Protein AF-A0A0G1ZPW7-F1 (afdb_monomer_lite)

Secondary structure (DSSP, 8-state):
-------------------GGGHHHHHHHHHTSTTS----HHHHHHHHHHHHHHTT----------PPPPHHHHHHHHHHHHHHHHHHHHHHHHHHHTTHHHHHHHHHTPPTTSTTHHHHHHHHHHHHHHS-HHHHHHHHHHHHHHHHHHHHHHHT-TTS---HHHHHHHHHHHHHHHHHHHHHHHHHHHTT-TTHHHHHHHHHHHHHHHHHHHHHHHHH--SS-HHHHHHHHHHHHHHHHHHHHHHHHHHHHS-TTSTTHHHHHHHHHHHHHHHHHHHHHHHHHHHHHHHHHHHHHHHTHHHHTTS-PPPHHHHHHHHHHHHHHGGGHHHHHHHHTTT-HHHHHHHHHHHHHHHHHHHHHHHHHHHHHHHHHHHHHHHHHHHHHH------PPP----------------

Sequence (411 aa):
MTTCRYVSSYVTLPFPISPVSNLRQQLKALKNSSQAGAVSRSEHEAQKAKLLLAIGHEAQAVPAAVEPVSPVYFKWYLRNLVSRPIAISAAGFVLLTSGWMTTVSAAADSLPGDTLYSIKLVTERAQLQLASLDRKAVLHTEFAERRLDEVSALQGQVTGTVDPELVREAVDAYKSELASANANLAQLQASNESVTVEAAGDVQERISALEVKIDAAVNDTQSTVTAEVREVQESTRAASDAAVDVAVEAAEQEDVAAPDSEQSRAKLEEVFHREIGTLHGRQAFDLHRVETIKATMAEYAGVLNGALLPTSDALSLLRRNIDQATEAVPDAMKVFTKNDYRGAFDLLRDVDADLLAVEAALAEIEINIITAVSTYQQDQAAEDESNPGYTSAPEPTEETSGPFQSPLNQE

Organism: NCBI:txid1618989

pLDDT: mean 77.33, std 17.72, range [35.0, 98.0]

Foldseek 3Di:
DDDDDDDDDDDDDDDDDDDPPCPVVVVVCLVPDPPNDDQDPVNVVVVVVVVCVVVPPPPDPDDDDDDDDDPVVVVVVVCVVVVVVVVVVVVVVCCVPVCVVPLVVVLLPDAPVDPSVVVVVVVLVVVLVPDDLLVLLLSLLVLLVSLVVNLVVLVPPPDDDRDVVRNVVSLVSSLVSLVRSLVSLVVCLVVLPLCSLVSLLSSLVSLVVVLVVLVVVVVVDPDDCVPSSVVSNVSSVVSNVSSLVSLLVSLVPDDPPDPSNVVSLVSLVVSLVVLLVVLVVLLVVLLVLLVVLVVLCVVCVVLCVPFPADDPVRSVVLNVLSVVLCPCLVVLVVCVVVVNSVVSVVSSVSSVVSSVVSVVVSVVNVVSSVVSVVVVVVVVVVVVVVCPPDPPPPDPPDDDDDDDDDDDDDD

InterPro domains:
  IPR043725 Domain of unknown function DUF5667 [PF18915] (110-206)

Radius of gyration: 40.18 Å; chains: 1; bounding box: 129×96×112 Å

Structure (mmCIF, N/CA/C/O backbone):
data_AF-A0A0G1ZPW7-F1
#
_entry.id   AF-A0A0G1ZPW7-F1
#
loop_
_atom_site.group_PDB
_atom_site.id
_atom_site.type_symbol
_atom_site.label_atom_id
_atom_site.label_alt_id
_atom_site.label_comp_id
_atom_site.label_asym_id
_atom_site.label_entity_id
_atom_site.label_seq_id
_atom_site.pdbx_PDB_ins_code
_atom_site.Cartn_x
_atom_site.Cartn_y
_atom_site.Cartn_z
_atom_site.occupancy
_atom_site.B_iso_or_equiv
_atom_site.auth_seq_id
_atom_site.auth_comp_id
_atom_site.auth_asym_id
_atom_site.auth_atom_id
_atom_site.pdbx_PDB_model_num
ATOM 1 N N . MET A 1 1 ? -64.956 -61.009 58.356 1.00 35.00 1 MET A N 1
ATOM 2 C CA . MET A 1 1 ? -64.018 -62.144 58.237 1.00 35.00 1 MET A CA 1
ATOM 3 C C . MET A 1 1 ? -63.229 -61.938 56.948 1.00 35.00 1 MET A C 1
ATOM 5 O O . MET A 1 1 ? -63.872 -61.769 55.926 1.00 35.00 1 MET A O 1
ATOM 9 N N . THR A 1 2 ? -61.945 -61.552 57.032 1.00 39.00 2 THR A N 1
ATOM 10 C CA . THR A 1 2 ? -60.779 -62.443 56.754 1.00 39.00 2 THR A CA 1
ATOM 11 C C . THR A 1 2 ? -60.724 -62.748 55.237 1.00 39.00 2 THR A C 1
ATOM 13 O O . THR A 1 2 ? -61.677 -63.315 54.735 1.00 39.00 2 THR A O 1
ATOM 16 N N . THR A 1 3 ? -59.740 -62.422 54.387 1.00 41.97 3 THR A N 1
ATOM 17 C CA . THR A 1 3 ? -58.303 -62.103 54.507 1.00 41.97 3 THR A CA 1
ATOM 18 C C . THR A 1 3 ? -57.731 -61.788 53.107 1.00 41.97 3 THR A C 1
ATOM 20 O O . THR A 1 3 ? -58.159 -62.393 52.134 1.00 41.97 3 THR A O 1
ATOM 23 N N . CYS A 1 4 ? -56.721 -60.909 53.054 1.00 40.09 4 CYS A N 1
ATOM 24 C CA . CYS A 1 4 ? -55.432 -60.994 52.330 1.00 40.09 4 CYS A CA 1
ATOM 25 C C . CYS A 1 4 ? -55.240 -61.872 51.062 1.00 40.09 4 CYS A C 1
ATOM 27 O O . CYS A 1 4 ? -55.339 -63.094 51.154 1.00 40.09 4 CYS A O 1
ATOM 29 N N . ARG A 1 5 ? -54.719 -61.254 49.976 1.00 40.75 5 ARG A N 1
ATOM 30 C CA . ARG A 1 5 ? -53.486 -61.577 49.176 1.00 40.75 5 ARG A CA 1
ATOM 31 C C . ARG A 1 5 ? -53.547 -60.812 47.832 1.00 40.75 5 ARG A C 1
ATOM 33 O O . ARG A 1 5 ? -54.553 -60.911 47.151 1.00 40.75 5 ARG A O 1
ATOM 40 N N . TYR A 1 6 ? -52.679 -59.834 47.545 1.00 44.22 6 TYR A N 1
ATOM 41 C CA . TYR A 1 6 ? -51.294 -59.870 47.010 1.00 44.22 6 TYR A CA 1
ATOM 42 C C . TYR A 1 6 ? -51.152 -60.418 45.574 1.00 44.22 6 TYR A C 1
ATOM 44 O O . TYR A 1 6 ? -51.876 -61.334 45.206 1.00 44.22 6 TYR A O 1
ATOM 52 N N . VAL A 1 7 ? -50.132 -59.899 44.862 1.00 41.94 7 VAL A N 1
ATOM 53 C CA . VAL A 1 7 ? -49.633 -60.174 43.484 1.00 41.94 7 VAL A CA 1
ATOM 54 C C . VAL A 1 7 ? -50.109 -59.116 42.463 1.00 41.94 7 VAL A C 1
ATOM 56 O O . VAL A 1 7 ? -51.265 -59.096 42.070 1.00 41.94 7 VAL A O 1
ATOM 59 N N . SER A 1 8 ? -49.332 -58.054 42.205 1.00 40.91 8 SER A N 1
ATOM 60 C CA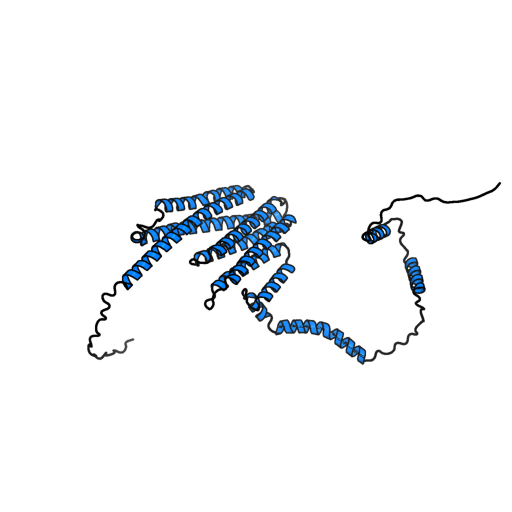 . SER A 1 8 ? -48.132 -57.962 41.337 1.00 40.91 8 SER A CA 1
ATOM 61 C C . SER A 1 8 ? -48.466 -58.067 39.847 1.00 40.91 8 SER A C 1
ATOM 63 O O . SER A 1 8 ? -48.819 -59.153 39.400 1.00 40.91 8 SER A O 1
ATOM 65 N N . SER A 1 9 ? -48.323 -56.960 39.098 1.00 39.53 9 SER A N 1
ATOM 66 C CA . SER A 1 9 ? -47.902 -56.928 37.681 1.00 39.53 9 SER A CA 1
ATOM 67 C C . SER A 1 9 ? -47.716 -55.484 37.174 1.00 39.53 9 SER A C 1
ATOM 69 O O . SER A 1 9 ? -48.674 -54.781 36.877 1.00 39.53 9 SER A O 1
ATOM 71 N N . TYR A 1 10 ? -46.448 -55.069 37.146 1.00 40.78 10 TYR A N 1
ATOM 72 C CA . TYR A 1 10 ? -45.747 -54.172 36.213 1.00 40.78 10 TYR A CA 1
ATOM 73 C C . TYR A 1 10 ? -46.511 -53.050 35.480 1.00 40.78 10 TYR A C 1
ATOM 75 O O . TYR A 1 10 ? -47.148 -53.265 34.454 1.00 40.78 10 TYR A O 1
ATOM 83 N N . VAL A 1 11 ? -46.273 -51.810 35.925 1.00 44.75 11 VAL A N 1
ATOM 84 C CA . VAL A 1 11 ? -46.395 -50.603 35.093 1.00 44.75 11 VAL A CA 1
ATOM 85 C C . VAL A 1 11 ? -45.097 -50.446 34.301 1.00 44.75 11 VAL A C 1
ATOM 87 O O . VAL A 1 11 ? -44.037 -50.179 34.863 1.00 44.75 11 VAL A O 1
ATOM 90 N N . THR A 1 12 ? -45.177 -50.637 32.989 1.00 47.69 12 THR A N 1
ATOM 91 C CA . THR A 1 12 ? -44.122 -50.308 32.027 1.00 47.69 12 THR A CA 1
ATOM 92 C C . THR A 1 12 ? -44.065 -48.795 31.822 1.00 47.69 12 THR A C 1
ATOM 94 O O . THR A 1 12 ? -44.980 -48.223 31.231 1.00 47.69 12 THR A O 1
ATOM 97 N N . LEU A 1 13 ? -42.988 -48.150 32.274 1.00 46.06 13 LEU A N 1
ATOM 98 C CA . LEU A 1 13 ? -42.617 -46.807 31.825 1.00 46.06 13 LEU A CA 1
ATOM 99 C C . LEU A 1 13 ? -41.482 -46.924 30.797 1.00 46.06 13 LEU A C 1
ATOM 101 O O . LEU A 1 13 ? -40.471 -47.565 31.097 1.00 46.06 13 LEU A O 1
ATOM 105 N N . PRO A 1 14 ? -41.608 -46.317 29.607 1.00 50.44 14 PRO A N 1
ATOM 106 C CA . PRO A 1 14 ? -40.510 -46.213 28.667 1.00 50.44 14 PRO A CA 1
ATOM 107 C C . PRO A 1 14 ? -39.674 -44.990 29.051 1.00 50.44 14 PRO A C 1
ATOM 109 O O . PRO A 1 14 ? -40.073 -43.858 28.797 1.00 50.44 14 PRO A O 1
ATOM 112 N N . PHE A 1 15 ? -38.507 -45.203 29.655 1.00 43.28 15 PHE A N 1
ATOM 113 C CA . PHE A 1 15 ? -37.480 -44.165 29.699 1.00 43.28 15 PHE A CA 1
ATOM 114 C C . PHE A 1 15 ? -36.260 -44.634 28.907 1.00 43.28 15 PHE A C 1
ATOM 116 O O . PHE A 1 15 ? -35.622 -45.615 29.297 1.00 43.28 15 PHE A O 1
ATOM 123 N N . PRO A 1 16 ? -35.942 -43.976 27.779 1.00 49.91 16 PRO A N 1
ATOM 124 C CA . PRO A 1 16 ? -34.743 -44.274 27.020 1.00 49.91 16 PRO A CA 1
ATOM 125 C C . PRO A 1 16 ? -33.502 -43.876 27.823 1.00 49.91 16 PRO A C 1
ATOM 127 O O . PRO A 1 16 ? -33.369 -42.751 28.309 1.00 49.91 16 PRO A O 1
ATOM 130 N N . ILE A 1 17 ? -32.576 -44.825 27.932 1.00 51.28 17 ILE A N 1
ATOM 131 C CA . ILE A 1 17 ? -31.230 -44.614 28.456 1.00 51.28 17 ILE A CA 1
ATOM 132 C C . ILE A 1 17 ? -30.524 -43.645 27.505 1.00 51.28 17 ILE A C 1
ATOM 134 O O . ILE A 1 17 ? -30.346 -43.934 26.324 1.00 51.28 17 ILE A O 1
ATOM 138 N N . SER A 1 18 ? -30.148 -42.486 28.032 1.00 48.03 18 SER A N 1
ATOM 139 C CA . SER A 1 18 ? -29.336 -41.473 27.358 1.00 48.03 18 SER A CA 1
ATOM 140 C C . SER A 1 18 ? -28.020 -41.276 28.130 1.00 48.03 18 SER A C 1
ATOM 142 O O . SER A 1 18 ? -27.943 -41.610 29.314 1.00 48.03 18 SER A O 1
ATOM 144 N N . PRO A 1 19 ? -26.948 -40.839 27.447 1.00 49.31 19 PRO A N 1
ATOM 145 C CA . PRO A 1 19 ? -25.567 -41.085 27.849 1.00 49.31 19 PRO A CA 1
ATOM 146 C C . PRO A 1 19 ? -25.107 -40.209 29.026 1.00 49.31 19 PRO A C 1
ATOM 148 O O . PRO A 1 19 ? -25.718 -39.204 29.373 1.00 49.31 19 PRO A O 1
ATOM 151 N N . VAL A 1 20 ? -23.984 -40.611 29.628 1.00 55.19 20 VAL A N 1
ATOM 152 C CA . VAL A 1 20 ? -23.357 -40.175 30.900 1.00 55.19 20 VAL A CA 1
ATOM 153 C C . VAL A 1 20 ? -23.041 -38.659 31.014 1.00 55.19 20 VAL A C 1
ATOM 155 O O . VAL A 1 20 ? -22.472 -38.207 32.004 1.00 55.19 20 VAL A O 1
ATOM 158 N N . SER A 1 21 ? -23.434 -37.819 30.054 1.00 52.81 21 SER A N 1
ATOM 159 C CA . SER A 1 21 ? -23.126 -36.381 30.031 1.00 52.81 21 SER A CA 1
ATOM 160 C C . SER A 1 21 ? -23.978 -35.518 30.973 1.00 52.81 21 SER A C 1
ATOM 162 O O . SER A 1 21 ? -23.658 -34.348 31.172 1.00 52.81 21 SER A O 1
ATOM 164 N N . ASN A 1 22 ? -25.014 -36.067 31.618 1.00 58.62 22 ASN A N 1
ATOM 165 C CA . ASN A 1 22 ? -25.957 -35.272 32.422 1.00 58.62 22 ASN A CA 1
ATOM 166 C C . ASN A 1 22 ? -25.800 -35.425 33.953 1.00 58.62 22 ASN A C 1
ATOM 168 O O . ASN A 1 22 ? -26.526 -34.806 34.727 1.00 58.62 22 ASN A O 1
ATOM 172 N N . LEU A 1 23 ? -24.817 -36.189 34.446 1.00 56.47 23 LEU A N 1
ATOM 173 C CA . LEU A 1 23 ? -24.657 -36.402 35.895 1.00 56.47 23 LEU A CA 1
ATOM 174 C C . LEU A 1 23 ? -24.303 -35.102 36.643 1.00 56.47 23 LEU A C 1
ATOM 176 O O . LEU A 1 23 ? -24.808 -34.836 37.732 1.00 56.47 23 LEU A O 1
ATOM 180 N N . ARG A 1 24 ? -23.461 -34.249 36.039 1.00 59.84 24 ARG A N 1
ATOM 181 C CA . ARG A 1 24 ? -23.097 -32.939 36.608 1.00 59.84 24 ARG A CA 1
ATOM 182 C C . ARG A 1 24 ? -24.286 -31.986 36.662 1.00 59.84 24 ARG A C 1
ATOM 184 O O . ARG A 1 24 ? -24.424 -31.268 37.647 1.00 59.84 24 ARG A O 1
ATOM 191 N N . GLN A 1 25 ? -25.130 -31.971 35.633 1.00 61.91 25 GLN A N 1
ATOM 192 C CA . GLN A 1 25 ? -26.320 -31.119 35.594 1.00 61.91 25 GLN A CA 1
ATOM 193 C C . GLN A 1 25 ? -27.382 -31.611 36.585 1.00 61.91 25 GLN A C 1
ATOM 195 O O . GLN A 1 25 ? -27.941 -30.793 37.310 1.00 61.91 25 GLN A O 1
ATOM 200 N N . GLN A 1 26 ? -27.562 -32.928 36.727 1.00 63.69 26 GLN A N 1
ATOM 201 C CA . GLN A 1 26 ? -28.443 -33.527 37.737 1.00 63.69 26 GLN A CA 1
ATOM 202 C C . GLN A 1 26 ? -27.954 -33.274 39.175 1.00 63.69 26 GLN A C 1
ATOM 204 O O . GLN A 1 26 ? -28.748 -32.898 40.036 1.00 63.69 26 GLN A O 1
ATOM 209 N N . LEU A 1 27 ? -26.645 -33.374 39.441 1.00 64.31 27 LEU A N 1
ATOM 210 C CA . LEU A 1 27 ? -26.056 -33.032 40.746 1.00 64.31 27 LEU A CA 1
ATOM 211 C C . LEU A 1 27 ? -26.183 -31.536 41.069 1.00 64.31 27 LEU A C 1
ATOM 213 O O . LEU A 1 27 ? -26.435 -31.164 42.215 1.00 64.31 27 LEU A O 1
ATOM 217 N N . LYS A 1 28 ? -26.034 -30.668 40.062 1.00 66.25 28 LYS A N 1
ATOM 218 C CA . LYS A 1 28 ? -26.179 -29.214 40.216 1.00 66.25 28 LYS A CA 1
ATOM 219 C C . LYS A 1 28 ? -27.645 -28.814 40.433 1.00 66.25 28 LYS A C 1
ATOM 221 O O . LYS A 1 28 ? -27.904 -27.920 41.233 1.00 66.25 28 LYS A O 1
ATOM 226 N N . ALA A 1 29 ? -28.587 -29.515 39.798 1.00 64.19 29 ALA A N 1
ATOM 227 C CA . ALA A 1 29 ? -30.023 -29.355 40.025 1.00 64.19 29 ALA A CA 1
ATOM 228 C C . ALA A 1 29 ? -30.448 -29.832 41.427 1.00 64.19 29 ALA A C 1
ATOM 230 O O . ALA A 1 29 ? -31.229 -29.152 42.085 1.00 64.19 29 ALA A O 1
ATOM 231 N N . LEU A 1 30 ? -29.875 -30.934 41.931 1.00 61.56 30 LEU A N 1
ATOM 232 C CA . LEU A 1 30 ? -30.102 -31.407 43.303 1.00 61.56 30 LEU A CA 1
ATOM 233 C C . LEU A 1 30 ? -29.541 -30.438 44.353 1.00 61.56 30 LEU A C 1
ATOM 235 O O . LEU A 1 30 ? -30.247 -30.105 45.303 1.00 61.56 30 LEU A O 1
ATOM 239 N N . LYS A 1 31 ? -28.317 -29.927 44.149 1.00 60.56 31 LYS A N 1
ATOM 240 C CA . LYS A 1 31 ? -27.669 -28.944 45.039 1.00 60.56 31 LYS A CA 1
ATOM 241 C C . LYS A 1 31 ? -28.467 -27.640 45.177 1.00 60.56 31 LYS A C 1
ATOM 243 O O . LYS A 1 31 ? -28.421 -27.018 46.231 1.00 60.56 31 LYS A O 1
ATOM 248 N N . ASN A 1 32 ? -29.170 -27.236 44.120 1.00 57.50 32 ASN A N 1
ATOM 249 C CA . ASN A 1 32 ? -29.910 -25.974 44.065 1.00 57.50 32 ASN A CA 1
ATOM 250 C C . ASN A 1 32 ? -31.426 -26.139 44.292 1.00 57.50 32 ASN A C 1
ATOM 252 O O . ASN A 1 32 ? -32.164 -25.163 44.174 1.00 57.50 32 ASN A O 1
ATOM 256 N N . SER A 1 33 ? -31.910 -27.350 44.591 1.00 63.59 33 SER A N 1
ATOM 257 C CA . SER A 1 33 ? -33.329 -27.576 44.884 1.00 63.59 33 SER A CA 1
ATOM 258 C C . SER A 1 33 ? -33.682 -27.085 46.294 1.00 63.59 33 SER A C 1
ATOM 260 O O . SER A 1 33 ? -32.939 -27.315 47.244 1.00 63.59 33 SER A O 1
ATOM 262 N N . SER A 1 34 ? -34.843 -26.449 46.462 1.00 56.00 34 SER A N 1
ATOM 263 C CA . SER A 1 34 ? -35.323 -25.939 47.760 1.00 56.00 34 SER A CA 1
ATOM 264 C C . SER A 1 34 ? -35.679 -27.034 48.781 1.00 56.00 34 SER A C 1
ATOM 266 O O . SER A 1 34 ? -35.975 -26.723 49.932 1.00 56.00 34 SER A O 1
ATOM 268 N N . GLN A 1 35 ? -35.631 -28.310 48.378 1.00 57.75 35 GLN A N 1
ATOM 269 C CA . GLN A 1 35 ? -35.738 -29.479 49.259 1.00 57.75 35 GLN A CA 1
ATOM 270 C C . GLN A 1 35 ? -34.372 -30.022 49.717 1.00 57.75 35 GLN A C 1
ATOM 272 O O . GLN A 1 35 ? -34.329 -30.866 50.613 1.00 57.75 35 GLN A O 1
ATOM 277 N N . ALA A 1 36 ? -33.253 -29.539 49.162 1.00 56.03 36 ALA A N 1
ATOM 278 C CA . ALA A 1 36 ? -31.919 -29.835 49.672 1.00 56.03 36 ALA A CA 1
ATOM 279 C C . ALA A 1 36 ? -31.655 -28.959 50.905 1.00 56.03 36 ALA A C 1
ATOM 281 O O . ALA A 1 36 ? -31.097 -27.867 50.820 1.00 56.03 36 ALA A O 1
ATOM 282 N N . GLY A 1 37 ? -32.134 -29.423 52.060 1.00 58.41 37 GLY A N 1
ATOM 283 C CA . GLY A 1 37 ? -31.929 -28.750 53.339 1.00 58.41 37 GLY A CA 1
ATOM 284 C C . GLY A 1 37 ? -30.448 -28.458 53.597 1.00 58.41 37 GLY A C 1
ATOM 285 O O . GLY A 1 37 ? -29.573 -29.265 53.276 1.00 58.41 37 GLY A O 1
ATOM 286 N N . ALA A 1 38 ? -30.165 -27.292 54.180 1.00 59.28 38 ALA A N 1
ATOM 287 C CA . ALA A 1 38 ? -28.829 -26.943 54.636 1.00 59.28 38 ALA A CA 1
ATOM 288 C C . ALA A 1 38 ? -28.394 -27.941 55.719 1.00 59.28 38 ALA A C 1
ATOM 290 O O . ALA A 1 38 ? -28.902 -27.912 56.837 1.00 59.28 38 ALA A O 1
ATOM 291 N N . VAL A 1 39 ? -27.472 -28.840 55.374 1.00 59.94 39 VAL A N 1
ATOM 292 C CA . VAL A 1 39 ? -26.884 -29.779 56.333 1.00 59.94 39 VAL A CA 1
ATOM 293 C C . VAL A 1 39 ? -26.080 -28.962 57.337 1.00 59.94 39 VAL A C 1
ATOM 295 O O . VAL A 1 39 ? -25.184 -28.199 56.963 1.00 59.94 39 VAL A O 1
ATOM 298 N N . SER A 1 40 ? -26.420 -29.086 58.617 1.00 64.62 40 SER A N 1
ATOM 299 C CA . SER A 1 40 ? -25.710 -28.378 59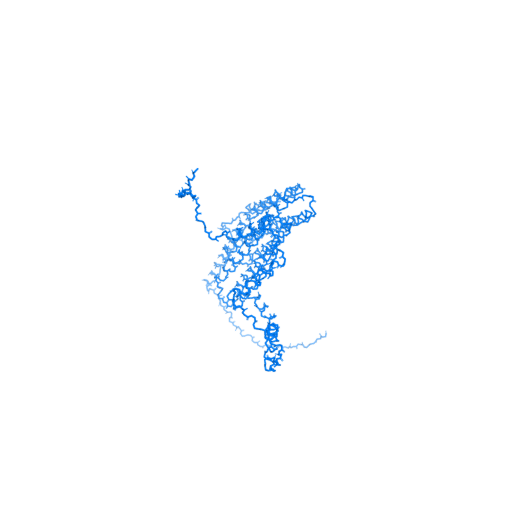.677 1.00 64.62 40 SER A CA 1
ATOM 300 C C . SER A 1 40 ? -24.253 -28.859 59.737 1.00 64.62 40 SER A C 1
ATOM 302 O O . SER A 1 40 ? -23.950 -30.021 59.451 1.00 64.62 40 SER A O 1
ATOM 304 N N . ARG A 1 41 ? -23.308 -27.980 60.109 1.00 63.19 41 ARG A N 1
ATOM 305 C CA . ARG A 1 41 ? -21.883 -28.364 60.238 1.00 63.19 41 ARG A CA 1
ATOM 306 C C . ARG A 1 41 ? -21.692 -29.601 61.128 1.00 63.19 41 ARG A C 1
ATOM 308 O O . ARG A 1 41 ? -20.843 -30.432 60.822 1.00 63.19 41 ARG A O 1
ATOM 315 N N . SER A 1 42 ? -22.510 -29.753 62.169 1.00 72.06 42 SER A N 1
ATOM 316 C CA . SER A 1 42 ? -22.493 -30.907 63.074 1.00 72.06 42 SER A CA 1
ATOM 317 C C . SER A 1 42 ? -22.895 -32.216 62.388 1.00 72.06 42 SER A C 1
ATOM 319 O O . SER A 1 42 ? -22.291 -33.256 62.642 1.00 72.06 42 SER A O 1
ATOM 321 N N . GLU A 1 43 ? -23.865 -32.189 61.476 1.00 70.06 43 GLU A N 1
ATOM 322 C CA . GLU A 1 43 ? -24.262 -33.369 60.699 1.00 70.06 43 GLU A CA 1
ATOM 323 C C . GLU A 1 43 ? -23.205 -33.750 59.657 1.00 70.06 43 GLU A C 1
ATOM 325 O O . GLU A 1 43 ? -22.959 -34.936 59.431 1.00 70.06 43 GLU A O 1
ATOM 330 N N . HIS A 1 44 ? -22.527 -32.760 59.069 1.00 69.44 44 HIS A N 1
ATOM 331 C CA . HIS A 1 44 ? -21.429 -32.994 58.131 1.00 69.44 44 HIS A CA 1
ATOM 332 C C . HIS A 1 44 ? -20.228 -33.666 58.818 1.00 69.44 44 HIS A C 1
ATOM 334 O O . HIS A 1 44 ? -19.626 -34.593 58.272 1.00 69.44 44 HIS A O 1
ATOM 340 N N . GLU A 1 45 ? -19.900 -33.252 60.044 1.00 71.44 45 GLU A N 1
ATOM 341 C CA . GLU A 1 45 ? -18.849 -33.890 60.843 1.00 71.44 45 GLU A CA 1
ATOM 342 C C . GLU A 1 45 ? -19.240 -35.296 61.310 1.00 71.44 45 GLU A C 1
ATOM 344 O O . GLU A 1 45 ? -18.419 -36.210 61.234 1.00 71.44 45 GLU A O 1
ATOM 349 N N . ALA A 1 46 ? -20.502 -35.512 61.692 1.00 72.62 46 ALA A N 1
ATOM 350 C CA . ALA A 1 46 ? -20.999 -36.834 62.069 1.00 72.62 46 ALA A CA 1
ATOM 351 C C . ALA A 1 46 ? -20.973 -37.830 60.894 1.00 72.62 46 ALA A C 1
ATOM 353 O O . ALA A 1 46 ? -20.622 -39.001 61.072 1.00 72.62 46 ALA A O 1
ATOM 354 N N . GLN A 1 47 ? -21.302 -37.378 59.679 1.00 70.75 47 GLN A N 1
ATOM 355 C CA . GLN A 1 47 ? -21.210 -38.211 58.478 1.00 70.75 47 GLN A CA 1
ATOM 356 C C . GLN A 1 47 ? -19.757 -38.469 58.069 1.00 70.75 47 GLN A C 1
ATOM 358 O O . GLN A 1 47 ? -19.422 -39.607 57.743 1.00 70.75 47 GLN A O 1
ATOM 363 N N . LYS A 1 48 ? -18.870 -37.469 58.171 1.00 67.81 48 LYS A N 1
ATOM 364 C CA . LYS A 1 48 ? -17.426 -37.641 57.943 1.00 67.81 48 LYS A CA 1
ATOM 365 C C . LYS A 1 48 ? -16.815 -38.640 58.928 1.00 67.81 48 LYS A C 1
ATOM 367 O O . LYS A 1 48 ? -16.040 -39.496 58.513 1.00 67.81 48 LYS A O 1
ATOM 372 N N . ALA A 1 49 ? -17.198 -38.580 60.203 1.00 70.00 49 ALA A N 1
ATOM 373 C CA . ALA A 1 49 ? -16.752 -39.525 61.221 1.00 70.00 49 ALA A CA 1
ATOM 374 C C . ALA A 1 49 ? -17.222 -40.956 60.916 1.00 70.00 49 ALA A C 1
ATOM 376 O O . ALA A 1 49 ? -16.414 -41.879 60.959 1.00 70.00 49 ALA A O 1
ATOM 377 N N . LYS A 1 50 ? -18.489 -41.146 60.514 1.00 74.38 50 LYS A N 1
ATOM 378 C CA . LYS A 1 50 ? -18.995 -42.456 60.059 1.00 74.38 50 LYS A CA 1
ATOM 379 C C . LYS A 1 50 ? -18.264 -42.974 58.819 1.00 74.38 50 LYS A C 1
ATOM 381 O O . LYS A 1 50 ? -18.014 -44.172 58.730 1.00 74.38 50 LYS A O 1
ATOM 386 N N . LEU A 1 51 ? -17.904 -42.090 57.890 1.00 66.19 51 LEU A N 1
ATOM 387 C CA . LEU A 1 51 ? -17.186 -42.447 56.665 1.00 66.19 51 LEU A CA 1
ATOM 388 C C . LEU A 1 51 ? -15.737 -42.866 56.955 1.00 66.19 51 LEU A C 1
ATOM 390 O O . LEU A 1 51 ? -15.265 -43.860 56.417 1.00 66.19 51 LEU A O 1
ATOM 394 N N . LEU A 1 52 ? -15.056 -42.156 57.859 1.00 64.06 52 LEU A N 1
ATOM 395 C CA . LEU A 1 52 ? -13.705 -42.499 58.315 1.00 64.06 52 LEU A CA 1
ATOM 396 C C . LEU A 1 52 ? -13.670 -43.836 59.072 1.00 64.06 52 LEU A C 1
ATOM 398 O O . LEU A 1 52 ? -12.722 -44.602 58.920 1.00 64.06 52 LEU A O 1
ATOM 402 N N . LEU A 1 53 ? -14.733 -44.144 59.817 1.00 65.94 53 LEU A N 1
ATOM 403 C CA . LEU A 1 53 ? -14.904 -45.419 60.515 1.00 65.94 53 LEU A CA 1
ATOM 404 C C . LEU A 1 53 ? -15.193 -46.570 59.530 1.00 65.94 53 LEU A C 1
ATOM 406 O O . LEU A 1 53 ? -14.647 -47.659 59.675 1.00 65.94 53 LEU A O 1
ATOM 410 N N . ALA A 1 54 ? -15.984 -46.315 58.482 1.00 63.50 54 ALA A N 1
ATOM 411 C CA . ALA A 1 54 ? -16.287 -47.290 57.430 1.00 63.50 54 ALA A CA 1
ATOM 412 C C . ALA A 1 54 ? -15.087 -47.609 56.515 1.00 63.50 54 ALA A C 1
ATOM 414 O O . ALA A 1 54 ? -15.035 -48.690 55.935 1.00 63.50 54 ALA A O 1
ATOM 415 N N . ILE A 1 55 ? -14.116 -46.696 56.403 1.00 65.00 55 ILE A N 1
ATOM 416 C CA . ILE A 1 55 ? -12.872 -46.888 55.632 1.00 65.00 55 ILE A CA 1
ATOM 417 C C . ILE A 1 55 ? -11.808 -47.662 56.446 1.00 65.00 55 ILE A C 1
ATOM 419 O O . ILE A 1 55 ? -10.716 -47.935 55.956 1.00 65.00 55 ILE A O 1
ATOM 423 N N . GLY A 1 56 ? -12.125 -48.094 57.673 1.00 51.97 56 GLY A N 1
ATOM 424 C CA . GLY A 1 56 ? -11.249 -48.979 58.449 1.00 51.97 56 GLY A CA 1
ATOM 425 C C . GLY A 1 56 ? -9.988 -48.294 58.977 1.00 51.97 56 GLY A C 1
ATOM 426 O O . GLY A 1 56 ? -8.992 -48.961 59.246 1.00 51.97 56 GLY A O 1
ATOM 427 N N . HIS A 1 57 ? -10.006 -46.968 59.141 1.00 46.00 57 HIS A N 1
ATOM 428 C CA . HIS A 1 57 ? -8.954 -46.273 59.874 1.00 46.00 57 HIS A CA 1
ATOM 429 C C . HIS A 1 57 ? -9.205 -46.425 61.379 1.00 46.00 57 HIS A C 1
ATOM 431 O O . HIS A 1 57 ? -9.827 -45.581 62.025 1.00 46.00 57 HIS A O 1
ATOM 437 N N . GLU A 1 58 ? -8.730 -47.538 61.938 1.00 48.50 58 GLU A N 1
ATOM 438 C CA . GLU A 1 58 ? -8.498 -47.656 63.374 1.00 48.50 58 GLU A CA 1
ATOM 439 C C . GLU A 1 58 ? -7.497 -46.572 63.788 1.00 48.50 58 GLU A C 1
ATOM 441 O O . GLU A 1 58 ? -6.303 -46.641 63.494 1.00 48.50 58 GLU A O 1
ATOM 446 N N . ALA A 1 59 ? -7.997 -45.535 64.455 1.00 46.56 59 ALA A N 1
ATOM 447 C CA . ALA A 1 59 ? -7.173 -44.528 65.097 1.00 46.56 59 ALA A CA 1
ATOM 448 C C . ALA A 1 59 ? -6.450 -45.162 66.295 1.00 46.56 59 ALA A C 1
ATOM 450 O O . ALA A 1 59 ? -6.916 -45.092 67.433 1.00 46.56 59 ALA A O 1
ATOM 451 N N . GLN A 1 60 ? -5.300 -45.785 66.046 1.00 46.91 60 GLN A N 1
ATOM 452 C CA . GLN A 1 60 ? -4.311 -45.995 67.095 1.00 46.91 60 GLN A CA 1
ATOM 453 C C . GLN A 1 60 ? -3.772 -44.621 67.498 1.00 46.91 60 GLN A C 1
ATOM 455 O O . GLN A 1 60 ? -3.172 -43.905 66.697 1.00 46.91 60 GLN A O 1
ATOM 460 N N . ALA A 1 61 ? -4.035 -44.236 68.745 1.00 47.28 61 ALA A N 1
ATOM 461 C CA . ALA A 1 61 ? -3.451 -43.059 69.363 1.00 47.28 61 ALA A CA 1
ATOM 462 C C . ALA A 1 61 ? -1.921 -43.215 69.394 1.00 47.28 61 ALA A C 1
ATOM 464 O O . ALA A 1 61 ? -1.381 -43.970 70.200 1.00 47.28 61 ALA A O 1
ATOM 465 N N . VAL A 1 62 ? -1.225 -42.514 68.499 1.00 45.16 62 VAL A N 1
ATOM 466 C CA . VAL A 1 62 ? 0.237 -42.414 68.523 1.00 45.16 62 VAL A CA 1
ATOM 467 C C . VAL A 1 62 ? 0.618 -41.432 69.639 1.00 45.16 62 VAL A C 1
ATOM 469 O O . VAL A 1 62 ? 0.145 -40.292 69.620 1.00 45.16 62 VAL A O 1
ATOM 472 N N . PRO A 1 63 ? 1.434 -41.831 70.632 1.00 46.09 63 PRO A N 1
ATOM 473 C CA . PRO A 1 63 ? 1.905 -40.912 71.658 1.00 46.09 63 PRO A CA 1
ATOM 474 C C . PRO A 1 63 ? 2.820 -39.853 71.033 1.00 46.09 63 PRO A C 1
ATOM 476 O O . PRO A 1 63 ? 3.633 -40.148 70.158 1.00 46.09 63 PRO A O 1
ATOM 479 N N . ALA A 1 64 ? 2.685 -38.611 71.495 1.00 47.47 64 ALA A N 1
ATOM 480 C CA . ALA A 1 64 ? 3.526 -37.491 71.100 1.00 47.47 64 ALA A CA 1
ATOM 481 C C . ALA A 1 64 ? 4.986 -37.727 71.532 1.00 47.47 64 ALA A C 1
ATOM 483 O O . ALA A 1 64 ? 5.385 -37.368 72.637 1.00 47.47 64 ALA A O 1
ATOM 484 N N . ALA A 1 65 ? 5.783 -38.322 70.650 1.00 47.09 65 ALA A N 1
ATOM 485 C CA . ALA A 1 65 ? 7.235 -38.335 70.727 1.00 47.09 65 ALA A CA 1
ATOM 486 C C . ALA A 1 65 ? 7.774 -37.786 69.402 1.00 47.09 65 ALA A C 1
ATOM 488 O O . ALA A 1 65 ? 7.770 -38.458 68.373 1.00 47.09 65 ALA A O 1
ATOM 489 N N . VAL A 1 66 ? 8.166 -36.513 69.424 1.00 46.47 66 VAL A N 1
ATOM 490 C CA . VAL A 1 66 ? 8.848 -35.850 68.311 1.00 46.47 66 VAL A CA 1
ATOM 491 C C . VAL A 1 66 ? 10.296 -36.325 68.330 1.00 46.47 66 VAL A C 1
ATOM 493 O O . VAL A 1 66 ? 11.088 -35.866 69.151 1.00 46.47 66 VAL A O 1
ATOM 496 N N . GLU A 1 67 ? 10.646 -37.257 67.447 1.00 50.00 67 GLU A N 1
ATOM 497 C CA . GLU A 1 67 ? 12.054 -37.546 67.182 1.00 50.00 67 GLU A CA 1
ATOM 498 C C . GLU A 1 67 ? 12.686 -36.395 66.378 1.00 50.00 67 GLU A C 1
ATOM 500 O O . GLU A 1 67 ? 12.061 -35.872 65.446 1.00 50.00 67 GLU A O 1
ATOM 505 N N . PRO A 1 68 ? 13.917 -35.966 66.712 1.00 52.59 68 PRO A N 1
ATOM 506 C CA . PRO A 1 68 ? 14.592 -34.910 65.977 1.00 52.59 68 PRO A CA 1
ATOM 507 C C . PRO A 1 68 ? 14.951 -35.396 64.570 1.00 52.59 68 PRO A C 1
ATOM 509 O O . PRO A 1 68 ? 15.682 -36.367 64.377 1.00 52.59 68 PRO A O 1
ATOM 512 N N . VAL A 1 69 ? 14.439 -34.680 63.570 1.00 54.53 69 VAL A N 1
ATOM 513 C CA . VAL A 1 69 ? 14.722 -34.916 62.153 1.00 54.53 69 VAL A CA 1
ATOM 514 C C . VAL A 1 69 ? 16.233 -34.842 61.920 1.00 54.53 69 VAL A C 1
ATOM 516 O O . VAL A 1 69 ? 16.872 -33.825 62.189 1.00 54.53 69 VAL A O 1
ATOM 519 N N . SER A 1 70 ? 16.801 -35.937 61.413 1.00 61.47 70 SER A N 1
ATOM 520 C CA . SER A 1 70 ? 18.219 -36.061 61.068 1.00 61.47 70 SER A CA 1
ATOM 521 C C . SER A 1 70 ? 18.718 -34.863 60.232 1.00 61.47 70 SER A C 1
ATOM 523 O O . SER A 1 70 ? 18.084 -34.500 59.231 1.00 61.47 70 SER A O 1
ATOM 525 N N . PRO A 1 71 ? 19.889 -34.274 60.564 1.00 59.53 71 PRO A N 1
ATOM 526 C CA . PRO A 1 71 ? 20.427 -33.089 59.886 1.00 59.53 71 PRO A CA 1
ATOM 527 C C . PRO A 1 71 ? 20.745 -33.329 58.401 1.00 59.53 71 PRO A C 1
ATOM 529 O O . PRO A 1 71 ? 20.894 -32.378 57.633 1.00 59.53 71 PRO A O 1
ATOM 532 N N . VAL A 1 72 ? 20.808 -34.592 57.966 1.00 62.38 72 VAL A N 1
ATOM 533 C CA . VAL A 1 72 ? 21.041 -34.977 56.567 1.00 62.38 72 VAL A CA 1
ATOM 534 C C . VAL A 1 72 ? 19.813 -34.678 55.696 1.00 62.38 72 VAL A C 1
ATOM 536 O O . VAL A 1 72 ? 19.960 -34.196 54.572 1.00 62.38 72 VAL A O 1
ATOM 539 N N . TYR A 1 73 ? 18.603 -34.872 56.229 1.00 60.69 73 TYR A N 1
ATOM 540 C CA . TYR A 1 73 ? 17.351 -34.623 55.503 1.00 60.69 73 TYR A CA 1
ATOM 541 C C . TYR A 1 73 ? 17.043 -33.129 55.379 1.00 60.69 73 TYR A C 1
ATOM 543 O O . TYR A 1 73 ? 16.628 -32.663 54.319 1.00 60.69 73 TYR A O 1
ATOM 551 N N . PHE A 1 74 ? 17.331 -32.355 56.427 1.00 63.12 74 PHE A N 1
ATOM 552 C CA . PHE A 1 74 ? 17.155 -30.902 56.417 1.00 63.12 74 PHE A CA 1
ATOM 553 C C . PHE A 1 74 ? 18.106 -30.218 55.423 1.00 63.12 74 PHE A C 1
ATOM 555 O O . PHE A 1 74 ? 17.702 -29.323 54.679 1.00 63.12 74 PHE A O 1
ATOM 562 N N . LYS A 1 75 ? 19.353 -30.703 55.328 1.00 60.19 75 LYS A N 1
ATOM 563 C CA . LYS A 1 75 ? 20.347 -30.204 54.367 1.00 60.19 75 LYS A CA 1
ATOM 564 C C . LYS A 1 75 ? 19.990 -30.564 52.916 1.00 60.19 75 LYS A C 1
ATOM 566 O O . LYS A 1 75 ? 20.228 -29.757 52.021 1.00 60.19 75 LYS A O 1
ATOM 571 N N . TRP A 1 76 ? 19.379 -31.730 52.672 1.00 62.75 76 TRP A N 1
ATOM 572 C CA . TRP A 1 76 ? 18.867 -32.124 51.349 1.00 62.75 76 TRP A CA 1
ATOM 573 C C . TRP A 1 76 ? 17.621 -31.320 50.939 1.00 62.75 76 TRP A C 1
ATOM 575 O O . TRP A 1 76 ? 17.546 -30.846 49.804 1.00 62.75 76 TRP A O 1
ATOM 585 N N . TYR A 1 77 ? 16.696 -31.085 51.875 1.00 64.25 77 TYR A N 1
ATOM 586 C CA . TYR A 1 77 ? 15.476 -30.304 51.654 1.00 64.25 77 TYR A CA 1
ATOM 587 C C . TYR A 1 77 ? 15.770 -28.820 51.388 1.00 64.25 77 TYR A C 1
ATOM 589 O O . TYR A 1 77 ? 15.297 -28.270 50.396 1.00 64.25 77 TYR A O 1
ATOM 597 N N . LEU A 1 78 ? 16.634 -28.186 52.192 1.00 60.06 78 LEU A N 1
ATOM 598 C CA . LEU A 1 78 ? 17.063 -26.799 51.964 1.00 60.06 78 LEU A CA 1
ATOM 599 C C . LEU A 1 78 ? 17.826 -26.633 50.646 1.00 60.06 78 LEU A C 1
ATOM 601 O O . LEU A 1 78 ? 17.610 -25.653 49.935 1.00 60.06 78 LEU A O 1
ATOM 605 N N . ARG A 1 79 ? 18.667 -27.607 50.270 1.00 57.50 79 ARG A N 1
ATOM 606 C CA . ARG A 1 79 ? 19.385 -27.576 48.988 1.00 57.50 79 ARG A CA 1
ATOM 607 C C . ARG A 1 79 ? 18.429 -27.604 47.794 1.00 57.50 79 ARG A C 1
ATOM 609 O O . ARG A 1 79 ? 18.702 -26.915 46.823 1.00 57.50 79 ARG A O 1
ATOM 616 N N . ASN A 1 80 ? 17.323 -28.349 47.865 1.00 59.19 80 ASN A N 1
ATOM 617 C CA . ASN A 1 80 ? 16.354 -28.460 46.767 1.00 59.19 80 ASN A CA 1
ATOM 618 C C . ASN A 1 80 ? 15.299 -27.333 46.750 1.00 59.19 80 ASN A C 1
ATOM 620 O O . ASN A 1 80 ? 14.704 -27.049 45.710 1.00 59.19 80 ASN A O 1
ATOM 624 N N . LEU A 1 81 ? 15.070 -26.682 47.896 1.00 54.50 81 LEU A N 1
ATOM 625 C CA . LEU A 1 81 ? 14.178 -25.526 48.029 1.00 54.50 81 LEU A CA 1
ATOM 626 C C . LEU A 1 81 ? 14.846 -24.232 47.535 1.00 54.50 81 LEU A C 1
ATOM 628 O O . LEU A 1 81 ? 14.186 -23.383 46.947 1.00 54.50 81 LEU A O 1
ATOM 632 N N . VAL A 1 82 ? 16.164 -24.111 47.726 1.00 55.47 82 VAL A N 1
ATOM 633 C CA . VAL A 1 82 ? 16.959 -22.951 47.295 1.00 55.47 82 VAL A CA 1
ATOM 634 C C . VAL A 1 82 ? 17.504 -23.127 45.867 1.00 55.47 82 VAL A C 1
ATOM 636 O O . VAL A 1 82 ? 17.638 -22.144 45.144 1.00 55.47 82 VAL A O 1
ATOM 639 N N . SER A 1 83 ? 17.737 -24.358 45.388 1.00 53.06 83 SER A N 1
ATOM 640 C CA . SER A 1 83 ? 18.240 -24.595 44.022 1.00 53.06 83 SER A CA 1
ATOM 641 C C . SER A 1 83 ? 17.213 -24.359 42.914 1.00 53.06 83 SER A C 1
ATOM 643 O O . SER A 1 83 ? 17.614 -24.090 41.791 1.00 53.06 83 SER A O 1
ATOM 645 N N . ARG A 1 84 ? 15.905 -24.434 43.183 1.00 55.62 84 ARG A N 1
ATOM 646 C CA . ARG A 1 84 ? 14.857 -24.196 42.173 1.00 55.62 84 ARG A CA 1
ATOM 647 C C . ARG A 1 84 ? 14.712 -22.723 41.764 1.00 55.62 84 ARG A C 1
ATOM 649 O O . ARG A 1 84 ? 14.772 -22.458 40.566 1.00 55.62 84 ARG A O 1
ATOM 656 N N . PRO A 1 85 ? 14.590 -21.754 42.692 1.00 55.94 85 PRO A N 1
ATOM 657 C CA . PRO A 1 85 ? 14.589 -20.345 42.316 1.00 55.94 85 PRO A CA 1
ATOM 658 C C . PRO A 1 85 ? 15.972 -19.888 41.846 1.00 55.94 85 PRO A C 1
ATOM 660 O O . PRO A 1 85 ? 16.035 -19.085 40.923 1.00 55.94 85 PRO A O 1
ATOM 663 N N . ILE A 1 86 ? 17.072 -20.434 42.392 1.00 59.88 86 ILE A N 1
ATOM 664 C CA . ILE A 1 86 ? 18.433 -20.128 41.919 1.00 59.88 86 ILE A CA 1
ATOM 665 C C . ILE A 1 86 ? 18.697 -20.715 40.534 1.00 59.88 86 ILE A C 1
ATOM 667 O O . ILE A 1 86 ? 19.348 -20.058 39.748 1.00 59.88 86 ILE A O 1
ATOM 671 N N . ALA A 1 87 ? 18.177 -21.887 40.170 1.00 58.09 87 ALA A N 1
ATOM 672 C CA . ALA A 1 87 ? 18.334 -22.412 38.812 1.00 58.09 87 ALA A CA 1
ATOM 673 C C . ALA A 1 87 ? 17.514 -21.617 37.787 1.00 58.09 87 ALA A C 1
ATOM 675 O O . ALA A 1 87 ? 17.999 -21.398 36.688 1.00 58.09 87 ALA A O 1
ATOM 676 N N . ILE A 1 88 ? 16.313 -21.142 38.139 1.00 65.62 88 ILE A N 1
ATOM 677 C CA . ILE A 1 88 ? 15.505 -20.276 37.261 1.00 65.62 88 ILE A CA 1
ATOM 678 C C . ILE A 1 88 ? 16.141 -18.889 37.139 1.00 65.62 88 ILE A C 1
ATOM 680 O O . ILE A 1 88 ? 16.233 -18.354 36.041 1.00 65.62 88 ILE A O 1
ATOM 684 N N . SER A 1 89 ? 16.631 -18.320 38.243 1.00 61.72 89 SER A N 1
ATOM 685 C CA . SER A 1 89 ? 17.327 -17.030 38.218 1.00 61.72 89 SER A CA 1
ATOM 686 C C . SER A 1 89 ? 18.736 -17.131 37.648 1.00 61.72 89 SER A C 1
ATOM 688 O O . SER A 1 89 ? 19.156 -16.188 37.009 1.00 61.72 89 SER A O 1
ATOM 690 N N . ALA A 1 90 ? 19.438 -18.258 37.764 1.00 62.78 90 ALA A N 1
ATOM 691 C CA . ALA A 1 90 ? 20.708 -18.511 37.087 1.00 62.78 90 ALA A CA 1
ATOM 692 C C . ALA A 1 90 ? 20.499 -18.851 35.611 1.00 62.78 90 ALA A C 1
ATOM 694 O O . ALA A 1 90 ? 21.320 -18.447 34.810 1.00 62.78 90 ALA A O 1
ATOM 695 N N . ALA A 1 91 ? 19.410 -19.515 35.213 1.00 59.19 91 ALA A N 1
ATOM 696 C CA . ALA A 1 91 ? 19.039 -19.653 33.805 1.00 59.19 91 ALA A CA 1
ATOM 697 C C . ALA A 1 91 ? 18.656 -18.290 33.216 1.00 59.19 91 ALA A C 1
ATOM 699 O O . ALA A 1 91 ? 19.141 -17.937 32.153 1.00 59.19 91 ALA A O 1
ATOM 700 N N . GLY A 1 92 ? 17.877 -17.484 33.944 1.00 64.00 92 GLY A N 1
ATOM 701 C CA . GLY A 1 92 ? 17.590 -16.096 33.589 1.00 64.00 92 GLY A CA 1
ATOM 702 C C . GLY A 1 92 ? 18.852 -15.235 33.545 1.00 64.00 92 GLY A C 1
ATOM 703 O O . GLY A 1 92 ? 19.032 -14.476 32.609 1.00 64.00 92 GLY A O 1
ATOM 704 N N . PHE A 1 93 ? 19.773 -15.388 34.496 1.00 62.69 93 PHE A N 1
ATOM 705 C CA . PHE A 1 93 ? 21.023 -14.631 34.560 1.00 62.69 93 PHE A CA 1
ATOM 706 C C . PHE A 1 93 ? 22.033 -15.099 33.514 1.00 62.69 93 PHE A C 1
ATOM 708 O O . PHE A 1 93 ? 22.704 -14.264 32.931 1.00 62.69 93 PHE A O 1
ATOM 715 N N . VAL A 1 94 ? 22.119 -16.397 33.216 1.00 58.31 94 VAL A N 1
ATOM 716 C CA . VAL A 1 94 ? 22.901 -16.930 32.093 1.00 58.31 94 VAL A CA 1
ATOM 717 C C . VAL A 1 94 ? 22.307 -16.417 30.786 1.00 58.31 94 VAL A C 1
ATOM 719 O O . VAL A 1 94 ? 23.061 -15.851 30.018 1.00 58.31 94 VAL A O 1
ATOM 722 N N . LEU A 1 95 ? 20.985 -16.452 30.580 1.00 55.19 95 LEU A N 1
ATOM 723 C CA . LEU A 1 95 ? 20.340 -15.829 29.413 1.00 55.19 95 LEU A CA 1
ATOM 724 C C . LEU A 1 95 ? 20.631 -14.317 29.326 1.00 55.19 95 LEU A C 1
ATOM 726 O O . LEU A 1 95 ? 20.946 -13.811 28.255 1.00 55.19 95 LEU A O 1
ATOM 730 N N . LEU A 1 96 ? 20.600 -13.596 30.450 1.00 54.53 96 LEU A N 1
ATOM 731 C CA . LEU A 1 96 ? 20.890 -12.158 30.506 1.00 54.53 96 LEU A CA 1
ATOM 732 C C . LEU A 1 96 ? 22.383 -11.827 30.317 1.00 54.53 96 LEU A C 1
ATOM 734 O O . LEU A 1 96 ? 22.695 -10.753 29.812 1.00 54.53 96 LEU A O 1
ATOM 738 N N . THR A 1 97 ? 23.307 -12.717 30.698 1.00 54.03 97 THR A N 1
ATOM 739 C CA . THR A 1 97 ? 24.765 -12.471 30.657 1.00 54.03 97 THR A CA 1
ATOM 740 C C . THR A 1 97 ? 25.485 -13.156 29.498 1.00 54.03 97 THR A C 1
ATOM 742 O O . THR A 1 97 ? 26.588 -12.740 29.155 1.00 54.03 97 THR A O 1
ATOM 745 N N . SER A 1 98 ? 24.875 -14.145 28.838 1.00 47.75 98 SER A N 1
ATOM 746 C CA . SER A 1 98 ? 25.454 -14.851 27.688 1.00 47.75 98 SER A CA 1
ATOM 747 C C . SER A 1 98 ? 25.145 -14.195 26.337 1.00 47.75 98 SER A C 1
ATOM 749 O O . SER A 1 98 ? 25.374 -14.814 25.304 1.00 47.75 98 SER A O 1
ATOM 751 N N . GLY A 1 99 ? 24.649 -12.952 26.322 1.00 45.09 99 GLY A N 1
ATOM 752 C CA . GLY A 1 99 ? 24.512 -12.166 25.092 1.00 45.09 99 GLY A CA 1
ATOM 753 C C . GLY A 1 99 ? 23.119 -12.137 24.457 1.00 45.09 99 GLY A C 1
ATOM 754 O O . GLY A 1 99 ? 23.031 -11.967 23.249 1.00 45.09 99 GLY A O 1
ATOM 755 N N . TRP A 1 100 ? 22.021 -12.240 25.218 1.00 46.34 100 TRP A N 1
ATOM 756 C CA . TRP A 1 100 ? 20.661 -12.063 24.665 1.00 46.34 100 TRP A CA 1
ATOM 757 C C . TRP A 1 100 ? 20.460 -10.705 23.972 1.00 46.34 100 TRP A C 1
ATOM 759 O O . TRP A 1 100 ? 19.786 -10.632 22.950 1.00 46.34 100 TRP A O 1
ATOM 769 N N . MET A 1 101 ? 21.104 -9.635 24.454 1.00 42.94 101 MET A N 1
ATOM 770 C CA . MET A 1 101 ? 21.048 -8.334 23.770 1.00 42.94 101 MET A CA 1
ATOM 771 C C . MET A 1 101 ? 21.692 -8.366 22.375 1.00 42.94 101 MET A C 1
ATOM 773 O O . MET A 1 101 ? 21.224 -7.658 21.492 1.00 42.94 101 MET A O 1
ATOM 777 N N . THR A 1 102 ? 22.703 -9.210 22.137 1.00 45.06 102 THR A N 1
ATOM 778 C CA . THR A 1 102 ? 23.309 -9.353 20.803 1.00 45.06 102 THR A CA 1
ATOM 779 C C . THR A 1 102 ? 22.610 -10.416 19.952 1.00 45.06 102 THR A C 1
ATOM 781 O O . THR A 1 102 ? 22.501 -10.233 18.745 1.00 45.06 102 THR A O 1
ATOM 784 N N . THR A 1 103 ? 22.071 -11.490 20.547 1.00 47.72 103 THR A N 1
ATOM 785 C CA . THR A 1 103 ? 21.356 -12.545 19.794 1.00 47.72 103 THR A CA 1
ATOM 786 C C . THR A 1 103 ? 19.953 -12.132 19.362 1.00 47.72 103 THR A C 1
ATOM 788 O O . THR A 1 103 ? 19.543 -12.507 18.271 1.00 47.72 103 THR A O 1
ATOM 791 N N . VAL A 1 104 ? 19.220 -11.344 20.160 1.00 49.91 104 VAL A N 1
ATOM 792 C CA . VAL A 1 104 ? 17.914 -10.805 19.735 1.00 49.91 104 VAL A CA 1
ATOM 793 C C . VAL A 1 104 ? 18.079 -9.751 18.649 1.00 49.91 104 VAL A C 1
ATOM 795 O O . VAL A 1 104 ? 17.291 -9.743 17.713 1.00 49.91 104 VAL A O 1
ATOM 798 N N . SER A 1 105 ? 19.124 -8.920 18.731 1.00 55.44 105 SER A N 1
ATOM 799 C CA . SER A 1 105 ? 19.444 -7.963 17.665 1.00 55.44 105 SER A CA 1
ATOM 800 C C . SER A 1 105 ? 19.800 -8.690 16.366 1.00 55.44 105 SER A C 1
ATOM 802 O O . SER A 1 105 ? 19.225 -8.391 15.332 1.00 55.44 105 SER A O 1
ATOM 804 N N . ALA A 1 106 ? 20.662 -9.712 16.424 1.00 61.19 106 ALA A N 1
ATOM 805 C CA . ALA A 1 106 ? 21.023 -10.491 15.238 1.00 61.19 106 ALA A CA 1
ATOM 806 C C . ALA A 1 106 ? 19.855 -11.326 14.675 1.00 61.19 106 ALA A C 1
ATOM 808 O O . ALA A 1 106 ? 19.800 -11.576 13.477 1.00 61.19 106 ALA A O 1
ATOM 809 N N . ALA A 1 107 ? 18.918 -11.770 15.520 1.00 67.88 107 ALA A N 1
ATOM 810 C CA . ALA A 1 107 ? 17.703 -12.443 15.061 1.00 67.88 107 ALA A CA 1
ATOM 811 C C . ALA A 1 107 ? 16.699 -11.460 14.434 1.00 67.88 107 ALA A C 1
ATOM 813 O O . ALA A 1 107 ? 15.991 -11.837 13.504 1.00 67.88 107 ALA A O 1
ATOM 814 N N . ALA A 1 108 ? 16.637 -10.210 14.901 1.00 72.31 108 ALA A N 1
ATOM 815 C CA . ALA A 1 108 ? 15.766 -9.188 14.321 1.00 72.31 108 ALA A CA 1
ATOM 816 C C . ALA A 1 108 ? 16.147 -8.865 12.866 1.00 72.31 108 ALA A C 1
ATOM 818 O O . ALA A 1 108 ? 15.256 -8.736 12.027 1.00 72.31 108 ALA A O 1
ATOM 819 N N . ASP A 1 109 ? 17.447 -8.852 12.566 1.00 81.94 109 ASP A N 1
ATOM 820 C CA . ASP A 1 109 ? 17.981 -8.584 11.223 1.00 81.94 109 ASP A CA 1
ATOM 821 C C . ASP A 1 109 ? 18.097 -9.844 10.346 1.00 81.94 109 ASP A C 1
ATOM 823 O O . ASP A 1 109 ? 18.543 -9.766 9.204 1.00 81.94 109 ASP A O 1
ATOM 827 N N . SER A 1 110 ? 17.710 -11.018 10.862 1.00 86.44 110 SER A N 1
ATOM 828 C CA . SER A 1 110 ? 17.785 -12.265 10.093 1.00 86.44 110 SER A CA 1
ATOM 829 C C . SER A 1 110 ? 16.755 -12.302 8.959 1.00 86.44 110 SER A C 1
ATOM 831 O O . SER A 1 110 ? 15.603 -11.880 9.138 1.00 86.44 110 SER A O 1
ATOM 833 N N . LEU A 1 111 ? 17.190 -12.820 7.809 1.00 88.81 111 LEU A N 1
ATOM 834 C CA . LEU A 1 111 ? 16.408 -12.999 6.588 1.00 88.81 111 LEU A CA 1
ATOM 835 C C . LEU A 1 111 ? 15.868 -14.434 6.479 1.00 88.81 111 LEU A C 1
ATOM 837 O O . LEU A 1 111 ? 16.401 -15.346 7.124 1.00 88.81 111 LEU A O 1
ATOM 841 N N . PRO A 1 112 ? 14.834 -14.674 5.653 1.00 87.69 112 PRO A N 1
ATOM 842 C CA . PRO A 1 112 ? 14.425 -16.027 5.295 1.00 87.69 112 PRO A CA 1
ATOM 843 C C . PRO A 1 112 ? 15.631 -16.863 4.839 1.00 87.69 112 PRO A C 1
ATOM 845 O O . PRO A 1 112 ? 16.459 -16.403 4.058 1.00 87.69 112 PRO A O 1
ATOM 848 N N . GLY A 1 113 ? 15.757 -18.080 5.372 1.00 86.25 113 GLY A N 1
ATOM 849 C CA . GLY A 1 113 ? 16.916 -18.957 5.146 1.00 86.25 113 GLY A CA 1
ATOM 850 C C . GLY A 1 113 ? 18.045 -18.838 6.182 1.00 86.25 113 GLY A C 1
ATOM 851 O O . GLY A 1 113 ? 18.838 -19.773 6.320 1.00 86.25 113 GLY A O 1
ATOM 852 N N . ASP A 1 114 ? 18.092 -17.769 6.985 1.00 88.19 114 ASP A N 1
ATOM 853 C CA . ASP A 1 114 ? 19.094 -17.625 8.044 1.00 88.19 114 ASP A CA 1
ATOM 854 C C . ASP A 1 114 ? 18.823 -18.541 9.244 1.00 88.19 114 ASP A C 1
ATOM 856 O O . ASP A 1 114 ? 17.686 -18.786 9.657 1.00 88.19 114 ASP A O 1
ATOM 860 N N . THR A 1 115 ? 19.896 -18.972 9.918 1.00 87.56 115 THR A N 1
ATOM 861 C CA . THR A 1 115 ? 19.796 -19.872 11.084 1.00 87.56 115 THR A CA 1
ATOM 862 C C . THR A 1 115 ? 18.966 -19.305 12.241 1.00 87.56 115 THR A C 1
ATOM 864 O O . THR A 1 115 ? 18.390 -20.068 13.015 1.00 87.56 115 THR A O 1
ATOM 867 N N . LEU A 1 116 ? 18.907 -17.974 12.377 1.00 90.31 116 LEU A N 1
ATOM 868 C CA . LEU A 1 116 ? 18.188 -17.293 13.458 1.00 90.31 116 LEU A CA 1
ATOM 869 C C . LEU A 1 116 ? 16.772 -16.853 13.052 1.00 90.31 116 LEU A C 1
ATOM 871 O O . LEU A 1 116 ? 16.024 -16.395 13.918 1.00 90.31 116 LEU A O 1
ATOM 875 N N . TYR A 1 117 ? 16.354 -17.074 11.800 1.00 88.62 117 TYR A N 1
ATOM 876 C CA . TYR A 1 117 ? 15.037 -16.651 11.312 1.00 88.62 117 TYR A CA 1
ATOM 877 C C . TYR A 1 117 ? 13.887 -17.324 12.065 1.00 88.62 117 TYR A C 1
ATOM 879 O O . TYR A 1 117 ? 12.909 -16.694 12.462 1.00 88.62 117 TYR A O 1
ATOM 887 N N . SER A 1 118 ? 14.043 -18.606 12.401 1.00 89.69 118 SER A N 1
ATOM 888 C CA . SER A 1 118 ? 13.061 -19.314 13.234 1.00 89.69 118 SER A CA 1
ATOM 889 C C . SER A 1 118 ? 12.872 -18.664 14.611 1.00 89.69 118 SER A C 1
ATOM 891 O O . SER A 1 118 ? 11.777 -18.710 15.168 1.00 89.69 118 SER A O 1
ATOM 893 N N . ILE A 1 119 ? 13.920 -18.047 15.170 1.00 89.50 119 ILE A N 1
ATOM 894 C CA . ILE A 1 119 ? 13.840 -17.342 16.455 1.00 89.50 119 ILE A CA 1
ATOM 895 C C . ILE A 1 119 ? 13.053 -16.038 16.287 1.00 89.50 119 ILE A C 1
ATOM 897 O O . ILE A 1 119 ? 12.204 -15.756 17.131 1.00 89.50 119 ILE A O 1
ATOM 901 N N . LYS A 1 120 ? 13.262 -15.303 15.184 1.00 92.31 120 LYS A N 1
ATOM 902 C CA . LYS A 1 120 ? 12.482 -14.108 14.810 1.00 92.31 120 LYS A CA 1
ATOM 903 C C . LYS A 1 120 ? 10.982 -14.403 14.750 1.00 92.31 120 LYS A C 1
ATOM 905 O O . LYS A 1 120 ? 10.189 -13.750 15.420 1.00 92.31 120 LYS A O 1
ATOM 910 N N . LEU A 1 121 ? 10.587 -15.465 14.050 1.00 92.94 121 LEU A N 1
ATOM 911 C CA . LEU A 1 121 ? 9.173 -15.848 13.956 1.00 92.94 121 LEU A CA 1
ATOM 912 C C . LEU A 1 121 ? 8.572 -16.236 15.319 1.00 92.94 121 LEU A C 1
ATOM 914 O O . LEU A 1 121 ? 7.397 -15.989 15.590 1.00 92.94 121 LEU A O 1
ATOM 918 N N . VAL A 1 122 ? 9.360 -16.855 16.204 1.00 92.56 122 VAL A N 1
ATOM 919 C CA . VAL A 1 122 ? 8.903 -17.201 17.560 1.00 92.56 122 VAL A CA 1
ATOM 920 C C . VAL A 1 122 ? 8.707 -15.950 18.418 1.00 92.56 122 VAL A C 1
ATOM 922 O O . VAL A 1 122 ? 7.721 -15.884 19.157 1.00 92.56 122 VAL A O 1
ATOM 925 N N . THR A 1 123 ? 9.601 -14.960 18.332 1.00 90.31 123 THR A N 1
ATOM 926 C CA . THR A 1 123 ? 9.453 -13.705 19.084 1.00 90.31 123 THR A CA 1
ATOM 927 C C . THR A 1 123 ? 8.262 -12.891 18.581 1.00 90.31 123 THR A C 1
ATOM 929 O O . THR A 1 123 ? 7.493 -12.397 19.404 1.00 90.31 123 THR A O 1
ATOM 932 N N . GLU A 1 124 ? 8.040 -12.832 17.267 1.00 94.44 124 GLU A N 1
ATOM 933 C CA . GLU A 1 124 ? 6.869 -12.199 16.641 1.00 94.44 124 GLU A CA 1
ATOM 934 C C . GLU A 1 124 ? 5.551 -12.853 17.102 1.00 94.44 124 GLU A C 1
ATOM 936 O O . GLU A 1 124 ? 4.638 -12.177 17.581 1.00 94.44 124 GLU A O 1
ATOM 941 N N . ARG A 1 125 ? 5.471 -14.190 17.102 1.00 94.81 125 ARG A N 1
ATOM 942 C CA . ARG A 1 125 ? 4.295 -14.917 17.622 1.00 94.81 125 ARG A CA 1
ATOM 943 C C . ARG A 1 125 ? 4.051 -14.677 19.110 1.00 94.81 125 ARG A C 1
ATOM 945 O O . ARG A 1 125 ? 2.898 -14.600 19.533 1.00 94.81 125 ARG A O 1
ATOM 952 N N . ALA A 1 126 ? 5.108 -14.567 19.913 1.00 93.44 126 ALA A N 1
ATOM 953 C CA . ALA A 1 126 ? 4.974 -14.252 21.333 1.00 93.44 126 ALA A CA 1
ATOM 954 C C . ALA A 1 126 ? 4.412 -12.835 21.545 1.00 93.44 126 ALA A C 1
ATOM 956 O O . ALA A 1 126 ? 3.557 -12.653 22.410 1.00 93.44 126 ALA A O 1
ATOM 957 N N . GLN A 1 127 ? 4.833 -11.856 20.734 1.00 93.69 127 GLN A N 1
ATOM 958 C CA . GLN A 1 127 ? 4.267 -10.501 20.756 1.00 93.69 127 GLN A CA 1
ATOM 959 C C . GLN A 1 127 ? 2.769 -10.523 20.432 1.00 93.69 127 GLN A C 1
ATOM 961 O O . GLN A 1 127 ? 1.981 -9.953 21.186 1.00 93.69 127 GLN A O 1
ATOM 966 N N . LEU A 1 128 ? 2.357 -11.263 19.396 1.00 96.69 128 LEU A N 1
ATOM 967 C CA . LEU A 1 128 ? 0.940 -11.414 19.047 1.00 96.69 128 LEU A CA 1
ATOM 968 C C . LEU A 1 128 ? 0.126 -12.064 20.170 1.00 96.69 128 LEU A C 1
ATOM 970 O O . LEU A 1 128 ? -0.982 -11.625 20.454 1.00 96.69 128 LEU A O 1
ATOM 974 N N . GLN A 1 129 ? 0.648 -13.092 20.844 1.00 95.19 129 GLN A N 1
ATOM 975 C CA . GLN A 1 129 ? -0.080 -13.758 21.933 1.00 95.19 129 GLN A CA 1
ATOM 976 C C . GLN A 1 129 ? -0.315 -12.860 23.154 1.00 95.19 129 GLN A C 1
ATOM 978 O O . GLN A 1 129 ? -1.292 -13.067 23.874 1.00 95.19 129 GLN A O 1
ATOM 983 N N . LEU A 1 130 ? 0.577 -11.899 23.395 1.00 95.19 130 LEU A N 1
ATOM 984 C CA . LEU A 1 130 ? 0.502 -10.981 24.532 1.00 95.19 130 LEU A CA 1
ATOM 985 C C . LEU A 1 130 ? -0.288 -9.701 24.224 1.00 95.19 130 LEU A C 1
ATOM 987 O O . LEU A 1 130 ? -0.690 -9.008 25.156 1.00 95.19 130 LEU A O 1
ATOM 991 N N . ALA A 1 131 ? -0.498 -9.385 22.947 1.00 94.31 131 ALA A N 1
ATOM 992 C CA . ALA A 1 131 ? -1.201 -8.189 22.509 1.00 94.31 131 ALA A CA 1
ATOM 993 C C . ALA A 1 131 ? -2.731 -8.308 22.634 1.00 94.31 131 ALA A C 1
ATOM 995 O O . ALA A 1 131 ? -3.314 -9.387 22.468 1.00 94.31 131 ALA A O 1
ATOM 996 N N . SER A 1 132 ? -3.378 -7.169 22.895 1.00 94.00 132 SER A N 1
ATOM 997 C CA . SER A 1 132 ? -4.826 -6.992 22.757 1.00 94.00 132 SER A CA 1
ATOM 998 C C . SER A 1 132 ? -5.249 -7.069 21.285 1.00 94.00 132 SER A C 1
ATOM 1000 O O . SER A 1 132 ? -4.404 -7.087 20.390 1.00 94.00 132 SER A O 1
ATOM 1002 N N . LEU A 1 133 ? -6.549 -7.207 21.016 1.00 92.06 133 LEU A N 1
ATOM 1003 C CA . LEU A 1 133 ? -7.039 -7.456 19.658 1.00 92.06 133 LEU A CA 1
ATOM 1004 C C . LEU A 1 133 ? -6.794 -6.260 18.717 1.00 92.06 133 LEU A C 1
ATOM 1006 O O . LEU A 1 133 ? -6.309 -6.463 17.606 1.00 92.06 133 LEU A O 1
ATOM 1010 N N . ASP A 1 134 ? -7.013 -5.039 19.204 1.00 90.19 134 ASP A N 1
ATOM 1011 C CA . ASP A 1 134 ? -6.635 -3.768 18.571 1.00 90.19 134 ASP A CA 1
ATOM 1012 C C . ASP A 1 134 ? -5.139 -3.743 18.238 1.00 90.19 134 ASP A C 1
ATOM 1014 O O . ASP A 1 134 ? -4.737 -3.573 17.085 1.00 90.19 134 ASP A O 1
ATOM 1018 N N . ARG A 1 135 ? -4.293 -4.062 19.223 1.00 95.31 135 ARG A N 1
ATOM 1019 C CA . ARG A 1 135 ? -2.846 -4.057 19.037 1.00 95.31 135 ARG A CA 1
ATOM 1020 C C . ARG A 1 135 ? -2.365 -5.160 18.097 1.00 95.31 135 ARG A C 1
ATOM 1022 O O . ARG A 1 135 ? -1.340 -4.976 17.445 1.00 95.31 135 ARG A O 1
ATOM 1029 N N . LYS A 1 136 ? -3.065 -6.294 18.000 1.00 96.50 136 LYS A N 1
ATOM 1030 C CA . LYS A 1 136 ? -2.732 -7.360 17.043 1.00 96.50 136 LYS A CA 1
ATOM 1031 C C . LYS A 1 136 ? -2.895 -6.896 15.605 1.00 96.50 136 LYS A C 1
ATOM 1033 O O . LYS A 1 136 ? -2.011 -7.186 14.807 1.00 96.50 136 LYS A O 1
ATOM 1038 N N . ALA A 1 137 ? -3.973 -6.178 15.282 1.00 95.12 137 ALA A N 1
ATOM 1039 C CA . ALA A 1 137 ? -4.171 -5.637 13.938 1.00 95.12 137 ALA A CA 1
ATOM 1040 C C . ALA A 1 137 ? -2.982 -4.752 13.525 1.00 95.12 137 ALA A C 1
ATOM 1042 O O . ALA A 1 137 ? -2.369 -4.970 12.481 1.00 95.12 137 ALA A O 1
ATOM 1043 N N . VAL A 1 138 ? -2.562 -3.858 14.424 1.00 95.56 138 VAL A N 1
ATOM 1044 C CA . VAL A 1 138 ? -1.389 -2.996 14.223 1.00 95.56 138 VAL A CA 1
ATOM 1045 C C . VAL A 1 138 ? -0.084 -3.804 14.133 1.00 95.56 138 VAL A C 1
ATOM 1047 O O . VAL A 1 138 ? 0.733 -3.559 13.249 1.00 95.56 138 VAL A O 1
ATOM 1050 N N . LEU A 1 139 ? 0.132 -4.799 14.998 1.00 97.19 139 LEU A N 1
ATOM 1051 C CA . LEU A 1 139 ? 1.343 -5.636 14.959 1.00 97.19 139 LEU A CA 1
ATOM 1052 C C . LEU A 1 139 ? 1.491 -6.408 13.647 1.00 97.19 139 LEU A C 1
ATOM 1054 O O . LEU A 1 139 ? 2.603 -6.535 13.144 1.00 97.19 139 LEU A O 1
ATOM 1058 N N . HIS A 1 140 ? 0.394 -6.897 13.076 1.00 98.00 140 HIS A N 1
ATOM 1059 C CA . HIS A 1 140 ? 0.446 -7.556 11.777 1.00 98.00 140 HIS A CA 1
ATOM 1060 C C . HIS A 1 140 ? 0.916 -6.598 10.672 1.00 98.00 140 HIS A C 1
ATOM 1062 O O . HIS A 1 140 ? 1.753 -6.980 9.862 1.00 98.00 140 HIS A O 1
ATOM 1068 N N . THR A 1 141 ? 0.503 -5.324 10.678 1.00 97.00 141 THR A N 1
ATOM 1069 C CA . THR A 1 141 ? 1.060 -4.339 9.725 1.00 97.00 141 THR A CA 1
ATOM 1070 C C . THR A 1 141 ? 2.551 -4.052 9.955 1.00 97.00 141 THR A C 1
ATOM 1072 O O . THR A 1 141 ? 3.294 -3.899 8.989 1.00 97.00 141 THR A O 1
ATOM 1075 N N . GLU A 1 142 ? 3.029 -4.066 11.208 1.00 95.88 142 GLU A N 1
ATOM 1076 C CA . GLU A 1 142 ? 4.468 -3.976 11.520 1.00 95.88 142 GLU A CA 1
ATOM 1077 C C . GLU A 1 142 ? 5.247 -5.180 10.980 1.00 95.88 142 GLU A C 1
ATOM 1079 O O . GLU A 1 142 ? 6.391 -5.051 10.547 1.00 95.88 142 GLU A O 1
ATOM 1084 N N . PHE A 1 143 ? 4.657 -6.373 11.027 1.00 97.25 143 PHE A N 1
ATOM 1085 C CA . PHE A 1 143 ? 5.297 -7.573 10.501 1.00 97.25 143 PHE A CA 1
ATOM 1086 C C . PHE A 1 143 ? 5.263 -7.591 8.976 1.00 97.25 143 PHE A C 1
ATOM 1088 O O . PHE A 1 143 ? 6.272 -7.948 8.373 1.00 97.25 143 PHE A O 1
ATOM 1095 N N . ALA A 1 144 ? 4.177 -7.125 8.353 1.00 96.81 144 ALA A N 1
ATOM 1096 C CA . ALA A 1 144 ? 4.118 -6.901 6.913 1.00 96.81 144 ALA A CA 1
ATOM 1097 C C . ALA A 1 144 ? 5.249 -5.960 6.465 1.00 96.81 144 ALA A C 1
ATOM 1099 O O . ALA A 1 144 ? 6.019 -6.310 5.578 1.00 96.81 144 ALA A O 1
ATOM 1100 N N . GLU A 1 145 ? 5.447 -4.828 7.145 1.00 95.12 145 GLU A N 1
ATOM 1101 C CA . GLU A 1 145 ? 6.569 -3.923 6.863 1.00 95.12 145 GLU A CA 1
ATOM 1102 C C . GLU A 1 145 ? 7.925 -4.640 6.880 1.00 95.12 145 GLU A C 1
ATOM 1104 O O . GLU A 1 145 ? 8.694 -4.541 5.926 1.00 95.12 145 GLU A O 1
ATOM 1109 N N . ARG A 1 146 ? 8.188 -5.449 7.912 1.00 94.62 146 ARG A N 1
ATOM 1110 C CA . ARG A 1 146 ? 9.437 -6.223 8.000 1.00 94.62 146 ARG A CA 1
ATOM 1111 C C . ARG A 1 146 ? 9.584 -7.244 6.878 1.00 94.62 146 ARG A C 1
ATOM 1113 O O . ARG A 1 146 ? 10.696 -7.457 6.406 1.00 94.62 146 ARG A O 1
ATOM 1120 N N . ARG A 1 147 ? 8.497 -7.898 6.459 1.00 94.56 147 ARG A N 1
ATOM 1121 C CA . ARG A 1 147 ? 8.527 -8.845 5.334 1.00 94.56 147 ARG A CA 1
ATOM 1122 C C . ARG A 1 147 ? 8.825 -8.124 4.013 1.00 94.56 147 ARG A C 1
ATOM 1124 O O . ARG A 1 147 ? 9.566 -8.660 3.196 1.00 94.56 147 ARG A O 1
ATOM 1131 N N . LEU A 1 148 ? 8.333 -6.898 3.826 1.00 91.06 148 LEU A N 1
ATOM 1132 C CA . LEU A 1 148 ? 8.674 -6.066 2.666 1.00 91.06 148 LEU A CA 1
ATOM 1133 C C . LEU A 1 148 ? 10.153 -5.629 2.681 1.00 91.06 148 LEU A C 1
ATOM 1135 O O . LEU A 1 148 ? 10.834 -5.678 1.653 1.00 91.06 148 LEU A O 1
ATOM 1139 N N . ASP A 1 149 ? 10.674 -5.262 3.853 1.00 89.88 149 ASP A N 1
ATOM 1140 C CA . ASP A 1 149 ? 12.095 -4.939 4.022 1.00 89.88 14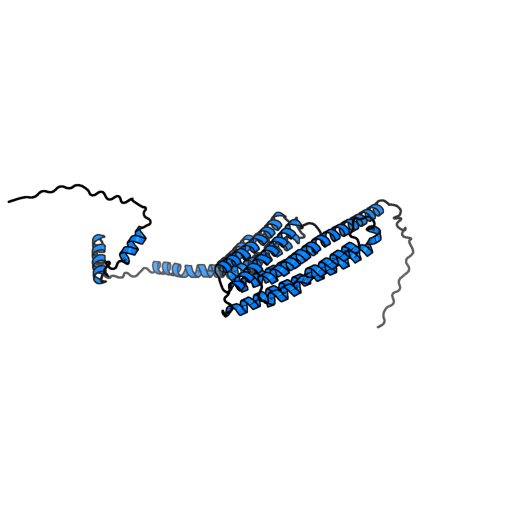9 ASP A CA 1
ATOM 1141 C C . ASP A 1 149 ? 12.983 -6.180 3.759 1.00 89.88 149 ASP A C 1
ATOM 1143 O O . ASP A 1 149 ? 14.050 -6.068 3.155 1.00 89.88 149 ASP A O 1
ATOM 1147 N N . GLU A 1 150 ? 12.526 -7.383 4.134 1.00 89.50 150 GLU A N 1
ATOM 1148 C CA . GLU A 1 150 ? 13.197 -8.655 3.817 1.00 89.50 150 GLU A CA 1
ATOM 1149 C C . GLU A 1 150 ? 13.259 -8.928 2.310 1.00 89.50 150 GLU A C 1
ATOM 1151 O O . GLU A 1 150 ? 14.317 -9.320 1.820 1.00 89.50 150 GLU A O 1
ATOM 1156 N N . VAL A 1 151 ? 12.174 -8.684 1.564 1.00 87.50 151 VAL A N 1
ATOM 1157 C CA . VAL A 1 151 ? 12.167 -8.786 0.090 1.00 87.50 151 VAL A CA 1
ATOM 1158 C C . VAL A 1 151 ? 13.242 -7.884 -0.514 1.00 87.50 151 VAL A C 1
ATOM 1160 O O . VAL A 1 151 ? 14.059 -8.342 -1.316 1.00 87.50 151 VAL A O 1
ATOM 1163 N N . SER A 1 152 ? 13.285 -6.625 -0.078 1.00 83.88 152 SER A N 1
ATOM 1164 C CA . SER A 1 152 ? 14.260 -5.639 -0.557 1.00 83.88 152 SER A CA 1
ATOM 1165 C C . SER A 1 152 ? 15.698 -6.062 -0.226 1.00 83.88 152 SER A C 1
ATOM 1167 O O . SER A 1 152 ? 16.594 -5.993 -1.069 1.00 83.88 152 SER A O 1
ATOM 1169 N N . ALA A 1 153 ? 15.928 -6.567 0.989 1.00 84.75 153 ALA A N 1
ATOM 1170 C CA . ALA A 1 153 ? 17.238 -7.039 1.424 1.00 84.75 153 ALA A CA 1
ATOM 1171 C C . ALA A 1 153 ? 17.709 -8.283 0.652 1.00 84.75 153 ALA A C 1
ATOM 1173 O O . ALA A 1 153 ? 18.888 -8.372 0.313 1.00 84.75 153 ALA A O 1
ATOM 1174 N N . LEU A 1 154 ? 16.807 -9.223 0.348 1.00 83.88 154 LEU A N 1
ATOM 1175 C CA . LEU A 1 154 ? 17.107 -10.416 -0.449 1.00 83.88 154 LEU A CA 1
ATOM 1176 C C . LEU A 1 154 ? 17.490 -10.054 -1.891 1.00 83.88 154 LEU A C 1
ATOM 1178 O O . LEU A 1 154 ? 18.424 -10.637 -2.437 1.00 83.88 154 LEU A O 1
ATOM 1182 N N . GLN A 1 155 ? 16.821 -9.063 -2.486 1.00 75.75 155 GLN A N 1
ATOM 1183 C CA . GLN A 1 155 ? 17.135 -8.565 -3.831 1.00 75.75 155 GLN A CA 1
ATOM 1184 C C . GLN A 1 155 ? 18.467 -7.796 -3.883 1.00 75.75 155 GLN A C 1
ATOM 1186 O O . GLN A 1 155 ? 19.173 -7.851 -4.888 1.00 75.75 155 GLN A O 1
ATOM 1191 N N . GLY A 1 156 ? 18.847 -7.122 -2.792 1.00 69.06 156 GLY A N 1
ATOM 1192 C CA . GLY A 1 156 ? 20.094 -6.359 -2.678 1.00 69.06 156 GLY A CA 1
ATOM 1193 C C . GLY A 1 156 ? 21.364 -7.182 -2.406 1.00 69.06 156 GLY A C 1
ATOM 1194 O O . GLY A 1 156 ? 22.449 -6.603 -2.296 1.00 69.06 156 GLY A O 1
ATOM 1195 N N . GLN A 1 157 ? 21.287 -8.512 -2.270 1.00 65.50 157 GLN A N 1
ATOM 1196 C CA . GLN A 1 157 ? 22.467 -9.340 -1.990 1.00 65.50 157 GLN A CA 1
ATOM 1197 C C . GLN A 1 157 ? 23.393 -9.462 -3.216 1.00 65.50 157 GLN A C 1
ATOM 1199 O O . GLN A 1 157 ? 23.187 -10.267 -4.116 1.00 65.50 157 GLN A O 1
ATOM 1204 N N . VAL A 1 158 ? 24.489 -8.695 -3.199 1.00 51.00 158 VAL A N 1
ATOM 1205 C CA . VAL A 1 158 ? 25.513 -8.604 -4.264 1.00 51.00 158 VAL A CA 1
ATOM 1206 C C . VAL A 1 158 ? 26.324 -9.902 -4.464 1.00 51.00 158 VAL A C 1
ATOM 1208 O O . VAL A 1 158 ? 27.001 -10.063 -5.477 1.00 51.00 158 VAL A O 1
ATOM 1211 N N . THR A 1 159 ? 26.301 -10.843 -3.515 1.00 51.56 159 THR A N 1
ATOM 1212 C CA . THR A 1 159 ? 27.277 -11.955 -3.464 1.00 51.56 159 THR A CA 1
ATOM 1213 C C . THR A 1 159 ? 26.719 -13.356 -3.731 1.00 51.56 159 THR A C 1
ATOM 1215 O O . THR A 1 159 ? 27.447 -14.332 -3.550 1.00 51.56 159 THR A O 1
ATOM 1218 N N . GLY A 1 160 ? 25.478 -13.497 -4.195 1.00 53.47 160 GLY A N 1
ATOM 1219 C CA . GLY A 1 160 ? 24.894 -14.807 -4.491 1.00 53.47 160 GLY A CA 1
ATOM 1220 C C . GLY A 1 160 ? 23.741 -14.738 -5.483 1.00 53.47 160 GLY A C 1
ATOM 1221 O O . GLY A 1 160 ? 23.170 -13.682 -5.724 1.00 53.47 160 GLY A O 1
ATOM 1222 N N . THR A 1 161 ? 23.410 -15.881 -6.080 1.00 59.00 161 THR A N 1
ATOM 1223 C CA . THR A 1 161 ? 22.160 -16.051 -6.826 1.00 59.00 161 THR A CA 1
ATOM 1224 C C . THR A 1 161 ? 21.017 -15.867 -5.828 1.00 59.00 161 THR A C 1
ATOM 1226 O O . THR A 1 161 ? 20.917 -16.658 -4.892 1.00 59.00 161 THR A O 1
ATOM 1229 N N . VAL A 1 162 ? 20.208 -14.814 -5.987 1.00 70.50 162 VAL A N 1
ATOM 1230 C CA . VAL A 1 162 ? 18.983 -14.616 -5.197 1.00 70.50 162 VAL A CA 1
ATOM 1231 C C . VAL A 1 162 ? 18.146 -15.883 -5.327 1.00 70.50 162 VAL A C 1
ATOM 1233 O O . VAL A 1 162 ? 17.856 -16.299 -6.449 1.00 70.50 162 VAL A O 1
ATOM 1236 N N . ASP A 1 163 ? 17.801 -16.521 -4.208 1.00 81.44 163 ASP A N 1
ATOM 1237 C CA . ASP A 1 163 ? 16.896 -17.665 -4.236 1.00 81.44 163 ASP A CA 1
ATOM 1238 C C . ASP A 1 163 ? 15.463 -17.140 -4.436 1.00 81.44 163 ASP A C 1
ATOM 1240 O O . ASP A 1 163 ? 14.915 -16.503 -3.527 1.00 81.44 163 ASP A O 1
ATOM 1244 N N . PRO A 1 164 ? 14.844 -17.357 -5.613 1.00 82.06 164 PRO A N 1
ATOM 1245 C CA . PRO A 1 164 ? 13.506 -16.847 -5.891 1.00 82.06 164 PRO A CA 1
ATOM 1246 C C . PRO A 1 164 ? 12.448 -17.440 -4.951 1.00 82.06 164 PRO A C 1
ATOM 1248 O O . PRO A 1 164 ? 11.423 -16.801 -4.718 1.00 82.06 164 PRO A O 1
ATOM 1251 N N . GLU A 1 165 ? 12.687 -18.623 -4.370 1.00 86.19 165 GLU A N 1
ATOM 1252 C CA . GLU A 1 165 ? 11.771 -19.209 -3.386 1.00 86.19 165 GLU A CA 1
ATOM 1253 C C . GLU A 1 165 ? 11.725 -18.386 -2.092 1.00 86.19 165 GLU A C 1
ATOM 1255 O O . GLU A 1 165 ? 10.642 -18.211 -1.538 1.00 86.19 165 GLU A O 1
ATOM 1260 N N . LEU A 1 166 ? 12.852 -17.818 -1.644 1.00 87.94 166 LEU A N 1
ATOM 1261 C CA . LEU A 1 166 ? 12.906 -16.994 -0.428 1.00 87.94 166 LEU A CA 1
ATOM 1262 C C . LEU A 1 166 ? 12.208 -15.645 -0.618 1.00 87.94 166 LEU A C 1
ATOM 1264 O O . LEU A 1 166 ? 11.517 -15.168 0.282 1.00 87.94 166 LEU A O 1
ATOM 1268 N N . VAL A 1 167 ? 12.354 -15.041 -1.803 1.00 86.88 167 VAL A N 1
ATOM 1269 C CA . VAL A 1 167 ? 11.629 -13.811 -2.160 1.00 86.88 167 VAL A CA 1
ATOM 1270 C C . VAL A 1 167 ? 10.126 -14.079 -2.175 1.00 86.88 167 VAL A C 1
ATOM 1272 O O . VAL A 1 167 ? 9.362 -13.328 -1.570 1.00 86.88 167 VAL A O 1
ATOM 1275 N N . ARG A 1 168 ? 9.699 -15.183 -2.801 1.00 87.88 168 ARG A N 1
ATOM 1276 C CA . ARG A 1 168 ? 8.289 -15.584 -2.826 1.00 87.88 168 ARG A CA 1
ATOM 1277 C C . ARG A 1 168 ? 7.752 -15.879 -1.424 1.00 87.88 168 ARG A C 1
ATOM 1279 O O . ARG A 1 168 ? 6.650 -15.447 -1.106 1.00 87.88 168 ARG A O 1
ATOM 1286 N N . GLU A 1 169 ? 8.521 -16.558 -0.573 1.00 90.94 169 GLU A N 1
ATOM 1287 C CA . GLU A 1 169 ? 8.148 -16.812 0.825 1.00 90.94 169 GLU A CA 1
ATOM 1288 C C . GLU A 1 169 ? 7.925 -15.504 1.599 1.00 90.94 169 GLU A C 1
ATOM 1290 O O . GLU A 1 169 ? 6.918 -15.370 2.295 1.00 90.94 169 GLU A O 1
ATOM 1295 N N . ALA A 1 170 ? 8.815 -14.519 1.447 1.00 90.75 170 ALA A N 1
ATOM 1296 C CA . ALA A 1 170 ? 8.672 -13.216 2.095 1.00 90.75 170 ALA A CA 1
ATOM 1297 C C . ALA A 1 170 ? 7.442 -12.442 1.581 1.00 90.75 170 ALA A C 1
ATOM 1299 O O . ALA A 1 170 ? 6.707 -11.858 2.379 1.00 90.75 170 ALA A O 1
ATOM 1300 N N . VAL A 1 171 ? 7.169 -12.496 0.273 1.00 91.44 171 VAL A N 1
ATOM 1301 C CA . VAL A 1 171 ? 5.970 -11.904 -0.345 1.00 91.44 171 VAL A CA 1
ATOM 1302 C C . VAL A 1 171 ? 4.683 -12.590 0.136 1.00 91.44 171 VAL A C 1
ATOM 1304 O O . VAL A 1 171 ? 3.702 -11.920 0.457 1.00 91.44 171 VAL A O 1
ATOM 1307 N N . ASP A 1 172 ? 4.662 -13.917 0.239 1.00 93.62 172 ASP A N 1
ATOM 1308 C CA . ASP A 1 172 ? 3.495 -14.652 0.739 1.00 93.62 172 ASP A CA 1
ATOM 1309 C C . ASP A 1 172 ? 3.261 -14.379 2.234 1.00 93.62 172 ASP A C 1
ATOM 1311 O O . ASP A 1 172 ? 2.119 -14.203 2.672 1.00 93.62 172 ASP A O 1
ATOM 1315 N N . ALA A 1 173 ? 4.338 -14.272 3.017 1.00 94.56 173 ALA A N 1
ATOM 1316 C CA . ALA A 1 173 ? 4.265 -13.862 4.413 1.00 94.56 173 ALA A CA 1
ATOM 1317 C C . ALA A 1 173 ? 3.708 -12.437 4.545 1.00 94.56 173 ALA A C 1
ATOM 1319 O O . ALA A 1 173 ? 2.790 -12.231 5.333 1.00 94.56 173 ALA A O 1
ATOM 1320 N N . TYR A 1 174 ? 4.182 -11.483 3.736 1.00 95.62 174 TYR A N 1
ATOM 1321 C CA . TYR A 1 174 ? 3.655 -10.115 3.683 1.00 95.62 174 TYR A CA 1
ATOM 1322 C C . TYR A 1 174 ? 2.128 -10.086 3.516 1.00 95.62 174 TYR A C 1
ATOM 1324 O O . TYR A 1 174 ? 1.419 -9.494 4.332 1.00 95.62 174 TYR A O 1
ATOM 1332 N N . LYS A 1 175 ? 1.606 -10.795 2.506 1.00 95.94 175 LYS A N 1
ATOM 1333 C CA . LYS A 1 175 ? 0.158 -10.875 2.242 1.00 95.94 175 LYS A CA 1
ATOM 1334 C C . LYS A 1 175 ? -0.597 -11.500 3.411 1.00 95.94 175 LYS A C 1
ATOM 1336 O O . LYS A 1 175 ? -1.667 -11.029 3.792 1.00 95.94 175 LYS A O 1
ATOM 1341 N N . SER A 1 176 ? -0.042 -12.563 3.997 1.00 96.94 176 SER A N 1
ATOM 1342 C CA . SER A 1 176 ? -0.641 -13.233 5.153 1.00 96.94 176 SER A CA 1
ATOM 1343 C C . SER A 1 176 ? -0.729 -12.312 6.372 1.00 96.94 176 SER A C 1
ATOM 1345 O O . SER A 1 176 ? -1.707 -12.385 7.121 1.00 96.94 176 SER A O 1
ATOM 1347 N N . GLU A 1 177 ? 0.274 -11.462 6.592 1.00 97.94 177 GLU A N 1
ATOM 1348 C CA . GLU A 1 177 ? 0.262 -10.475 7.670 1.00 97.94 177 GLU A CA 1
ATOM 1349 C C . GLU A 1 177 ? -0.837 -9.426 7.430 1.00 97.94 177 GLU A C 1
ATOM 1351 O O . GLU A 1 177 ? -1.669 -9.215 8.311 1.00 97.94 177 GLU A O 1
ATOM 1356 N N . LEU A 1 178 ? -0.957 -8.861 6.221 1.00 97.75 178 LEU A N 1
ATOM 1357 C CA . LEU A 1 178 ? -2.047 -7.926 5.893 1.00 97.75 178 LEU A CA 1
ATOM 1358 C C . LEU A 1 178 ? -3.441 -8.553 6.045 1.00 97.75 178 LEU A C 1
ATOM 1360 O O . LEU A 1 178 ? -4.335 -7.966 6.657 1.00 97.75 178 LEU A O 1
ATOM 1364 N N . ALA A 1 179 ? -3.623 -9.782 5.558 1.00 97.00 179 ALA A N 1
ATOM 1365 C CA . ALA A 1 179 ? -4.877 -10.512 5.724 1.00 97.00 179 ALA A CA 1
ATOM 1366 C C . ALA A 1 179 ? -5.219 -10.733 7.209 1.00 97.00 179 ALA A C 1
ATOM 1368 O O . ALA A 1 179 ? -6.382 -10.638 7.606 1.00 97.00 179 ALA A O 1
ATOM 1369 N N . SER A 1 180 ? -4.209 -10.991 8.044 1.00 97.81 180 SER A N 1
ATOM 1370 C CA . SER A 1 180 ? -4.382 -11.163 9.490 1.00 97.81 180 SER A CA 1
ATOM 1371 C C . SER A 1 180 ? -4.695 -9.843 10.200 1.00 97.81 180 SER A C 1
ATOM 1373 O O . SER A 1 180 ? -5.501 -9.836 11.134 1.00 97.81 180 SER A O 1
ATOM 1375 N N . ALA A 1 181 ? -4.116 -8.724 9.751 1.00 97.44 181 ALA A N 1
ATOM 1376 C CA . ALA A 1 181 ? -4.467 -7.391 10.238 1.00 97.44 181 ALA A CA 1
ATOM 1377 C C . ALA A 1 181 ? -5.964 -7.115 10.022 1.00 97.44 181 ALA A C 1
ATOM 1379 O O . ALA A 1 181 ? -6.685 -6.847 10.985 1.00 97.44 181 ALA A O 1
ATOM 1380 N N . ASN A 1 182 ? -6.452 -7.314 8.794 1.00 96.62 182 ASN A N 1
ATOM 1381 C CA . ASN A 1 182 ? -7.859 -7.104 8.439 1.00 96.62 182 ASN A CA 1
ATOM 1382 C C . ASN A 1 182 ? -8.804 -8.066 9.158 1.00 96.62 182 ASN A C 1
ATOM 1384 O O . ASN A 1 182 ? -9.880 -7.667 9.594 1.00 96.62 182 ASN A O 1
ATOM 1388 N N . ALA A 1 183 ? -8.407 -9.329 9.328 1.00 96.69 183 ALA A N 1
ATOM 1389 C CA . ALA A 1 183 ? -9.205 -10.291 10.080 1.00 96.69 183 ALA A CA 1
ATOM 1390 C C . ALA A 1 183 ? -9.395 -9.860 11.545 1.00 96.69 183 ALA A C 1
ATOM 1392 O O . ALA A 1 183 ? -10.491 -10.002 12.091 1.00 96.69 183 ALA A O 1
ATOM 1393 N N . ASN A 1 184 ? -8.357 -9.300 12.176 1.00 96.56 184 ASN A N 1
ATOM 1394 C CA . ASN A 1 184 ? -8.465 -8.765 13.533 1.00 96.56 184 ASN A CA 1
ATOM 1395 C C . ASN A 1 184 ? -9.305 -7.479 13.581 1.00 96.56 184 ASN A C 1
ATOM 1397 O O . ASN A 1 184 ? -10.100 -7.334 14.507 1.00 96.56 184 ASN A O 1
ATOM 1401 N N . LEU A 1 185 ? -9.198 -6.592 12.582 1.00 95.75 185 LEU A N 1
ATOM 1402 C CA . LEU A 1 185 ? -10.074 -5.418 12.458 1.00 95.75 185 LEU A CA 1
ATOM 1403 C C . LEU A 1 185 ? -11.551 -5.815 12.326 1.00 95.75 185 LEU A C 1
ATOM 1405 O O . LEU A 1 185 ? -12.390 -5.331 13.082 1.00 95.75 185 LEU A O 1
ATOM 1409 N N . ALA A 1 186 ? -11.866 -6.770 11.450 1.00 94.44 186 ALA A N 1
ATOM 1410 C CA . ALA A 1 186 ? -13.220 -7.298 11.301 1.00 94.44 186 ALA A CA 1
ATOM 1411 C C . ALA A 1 186 ? -13.738 -7.937 12.604 1.00 94.44 186 ALA A C 1
ATOM 1413 O O . ALA A 1 186 ? -14.924 -7.856 12.927 1.00 94.44 186 ALA A O 1
ATOM 1414 N N . GLN A 1 187 ? -12.852 -8.560 13.390 1.00 94.62 187 GLN A N 1
ATOM 1415 C CA . GLN A 1 187 ? -13.207 -9.105 14.698 1.00 94.62 187 GLN A CA 1
ATOM 1416 C C . GLN A 1 187 ? -13.501 -8.006 15.738 1.00 94.62 187 GLN A C 1
ATOM 1418 O O . GLN A 1 187 ? -14.431 -8.174 16.535 1.00 94.62 187 GLN A O 1
ATOM 1423 N N . LEU A 1 188 ? -12.746 -6.901 15.739 1.00 92.81 188 LEU A N 1
ATOM 1424 C CA . LEU A 1 188 ? -13.008 -5.730 16.593 1.00 92.81 188 LEU A CA 1
ATOM 1425 C C . LEU A 1 188 ? -14.359 -5.107 16.262 1.00 92.81 188 LEU A C 1
ATOM 1427 O O . LEU A 1 188 ? -15.190 -4.928 17.153 1.00 92.81 188 LEU A O 1
ATOM 1431 N N . GLN A 1 189 ? -14.608 -4.897 14.970 1.00 90.88 189 GLN A N 1
ATOM 1432 C CA . GLN A 1 189 ? -15.869 -4.378 14.460 1.00 90.88 189 GLN A CA 1
ATOM 1433 C C . GLN A 1 189 ? -17.050 -5.259 14.884 1.00 90.88 189 GLN A C 1
ATOM 1435 O O . GLN A 1 189 ? -18.017 -4.770 15.459 1.00 90.88 189 GLN A O 1
ATOM 1440 N N . ALA A 1 190 ? -16.955 -6.580 14.701 1.00 90.94 190 ALA A N 1
ATOM 1441 C CA . ALA A 1 190 ? -18.003 -7.512 15.124 1.00 90.94 190 ALA A CA 1
ATOM 1442 C C . ALA A 1 190 ? -18.249 -7.504 16.646 1.00 90.94 190 ALA A C 1
ATOM 1444 O O . ALA A 1 190 ? -19.333 -7.871 17.110 1.00 90.94 190 ALA A O 1
ATOM 1445 N N . SER A 1 191 ? -17.245 -7.096 17.424 1.00 87.69 191 SER A N 1
ATOM 1446 C CA . SER A 1 191 ? -17.323 -6.968 18.881 1.00 87.69 191 SER A CA 1
ATOM 1447 C C . SER A 1 191 ? -17.850 -5.597 19.331 1.00 87.69 191 SER A C 1
ATOM 1449 O O . SER A 1 191 ? -18.123 -5.433 20.520 1.00 87.69 191 SER A O 1
ATOM 1451 N N . ASN A 1 192 ? -18.066 -4.656 18.398 1.00 81.56 192 ASN A N 1
ATOM 1452 C CA . ASN A 1 192 ? -18.469 -3.264 18.637 1.00 81.56 192 ASN A CA 1
ATOM 1453 C C . ASN A 1 192 ? -17.586 -2.567 19.686 1.00 81.56 192 ASN A C 1
ATOM 1455 O O . ASN A 1 192 ? -18.082 -1.876 20.578 1.00 81.56 192 ASN A O 1
ATOM 1459 N N . GLU A 1 193 ? -16.275 -2.804 19.632 1.00 81.25 193 GLU A N 1
ATOM 1460 C CA . GLU A 1 193 ? -15.336 -2.125 20.524 1.00 81.25 193 GLU A CA 1
ATOM 1461 C C . GLU A 1 193 ? -15.162 -0.664 20.083 1.00 81.25 193 GLU A C 1
ATOM 1463 O O . GLU A 1 193 ? -14.968 -0.400 18.895 1.00 81.25 193 GLU A O 1
ATOM 1468 N N . SER A 1 194 ? -15.192 0.290 21.023 1.00 78.38 194 SER A N 1
ATOM 1469 C CA . SER A 1 194 ? -15.056 1.722 20.693 1.00 78.38 194 SER A CA 1
ATOM 1470 C C . SER A 1 194 ? -13.693 2.077 20.086 1.00 78.38 194 SER A C 1
ATOM 1472 O O . SER A 1 194 ? -13.579 3.037 19.337 1.00 78.38 194 SER A O 1
ATOM 1474 N N . VAL A 1 195 ? -12.674 1.242 20.310 1.00 87.62 195 VAL A N 1
ATOM 1475 C CA . VAL A 1 195 ? -11.327 1.398 19.733 1.00 87.62 195 VAL A CA 1
ATOM 1476 C C . VAL A 1 195 ? -11.223 0.960 18.265 1.00 87.62 195 VAL A C 1
ATOM 1478 O O . VAL A 1 195 ? -10.142 1.028 17.686 1.00 87.62 195 VAL A O 1
ATOM 1481 N N . THR A 1 196 ? -12.310 0.494 17.636 1.00 91.50 196 THR A N 1
ATOM 1482 C CA . THR A 1 196 ? -12.269 -0.035 16.257 1.00 91.50 196 THR A CA 1
ATOM 1483 C C . THR A 1 196 ? -11.824 1.024 15.247 1.00 91.50 196 THR A C 1
ATOM 1485 O O . THR A 1 196 ? -10.984 0.731 14.400 1.00 91.50 196 THR A O 1
ATOM 1488 N N . VAL A 1 197 ? -12.338 2.256 15.351 1.00 91.44 197 VAL A N 1
ATOM 1489 C CA . VAL A 1 197 ? -11.976 3.353 14.434 1.00 91.44 197 VAL A CA 1
ATOM 1490 C C . VAL A 1 197 ? -10.517 3.771 14.622 1.00 91.44 197 VAL A C 1
ATOM 1492 O O . VAL A 1 197 ? -9.814 4.002 13.641 1.00 91.44 197 VAL A O 1
ATOM 1495 N N . GLU A 1 198 ? -10.038 3.812 15.869 1.00 91.44 198 GLU A N 1
ATOM 1496 C CA . GLU A 1 198 ? -8.634 4.098 16.190 1.00 91.44 198 GLU A CA 1
ATOM 1497 C C . GLU A 1 198 ? -7.709 3.023 15.606 1.00 91.44 198 GLU A C 1
ATOM 1499 O O . GLU A 1 198 ? -6.802 3.339 14.838 1.00 91.44 198 GLU A O 1
ATOM 1504 N N . ALA A 1 199 ? -7.994 1.746 15.879 1.00 93.38 199 ALA A N 1
ATOM 1505 C CA . ALA A 1 199 ? -7.203 0.627 15.377 1.00 93.38 199 ALA A CA 1
ATOM 1506 C C . ALA A 1 199 ? -7.193 0.561 13.841 1.00 93.38 199 ALA A C 1
ATOM 1508 O O . ALA A 1 199 ? -6.143 0.321 13.245 1.00 93.38 199 ALA A O 1
ATOM 1509 N N . ALA A 1 200 ? -8.339 0.788 13.194 1.00 94.50 200 ALA A N 1
ATOM 1510 C CA . ALA A 1 200 ? -8.439 0.824 11.739 1.00 94.50 200 ALA A CA 1
ATOM 1511 C C . ALA A 1 200 ? -7.674 2.017 11.145 1.00 94.50 200 ALA A C 1
ATOM 1513 O O . ALA A 1 200 ? -6.960 1.852 10.161 1.00 94.50 200 ALA A O 1
ATOM 1514 N N . GLY A 1 201 ? -7.744 3.192 11.777 1.00 92.44 201 GLY A N 1
ATOM 1515 C CA . GLY A 1 201 ? -6.978 4.366 11.364 1.00 92.44 201 GLY A CA 1
ATOM 1516 C C . GLY A 1 201 ? -5.462 4.195 11.519 1.00 92.44 201 GLY A C 1
ATOM 1517 O O . GLY A 1 201 ? -4.710 4.659 10.664 1.00 92.44 201 GLY A O 1
ATOM 1518 N N . ASP A 1 202 ? -5.006 3.510 12.569 1.00 93.56 202 ASP A N 1
ATOM 1519 C CA . ASP A 1 202 ? -3.589 3.184 12.787 1.00 93.56 202 ASP A CA 1
ATOM 1520 C C . ASP A 1 202 ? -3.074 2.131 11.796 1.00 93.56 202 ASP A C 1
ATOM 1522 O O . ASP A 1 202 ? -1.946 2.221 11.306 1.00 93.56 202 ASP A O 1
ATOM 1526 N N . VAL A 1 203 ? -3.898 1.124 11.489 1.00 95.88 203 VAL A N 1
ATOM 1527 C CA . VAL A 1 203 ? -3.616 0.155 10.421 1.00 95.88 203 VAL A CA 1
ATOM 1528 C C . VAL A 1 203 ? -3.525 0.875 9.080 1.00 95.88 203 VAL A C 1
ATOM 1530 O O . VAL A 1 203 ? -2.553 0.666 8.357 1.00 95.88 203 VAL A O 1
ATOM 1533 N N . GLN A 1 204 ? -4.471 1.771 8.787 1.00 95.06 204 GLN A N 1
ATOM 1534 C CA . GLN A 1 204 ? -4.492 2.535 7.545 1.00 95.06 204 GLN A CA 1
ATOM 1535 C C . GLN A 1 204 ? -3.249 3.403 7.385 1.00 95.06 204 GLN A C 1
ATOM 1537 O O . GLN A 1 204 ? -2.601 3.361 6.347 1.00 95.06 204 GLN A O 1
ATOM 1542 N N . GLU A 1 205 ? -2.858 4.142 8.426 1.00 92.69 205 GLU A N 1
ATOM 1543 C CA . GLU A 1 205 ? -1.638 4.956 8.409 1.00 92.69 205 GLU A CA 1
ATOM 1544 C C . GLU A 1 205 ? -0.401 4.139 8.012 1.00 92.69 205 GLU A C 1
ATOM 1546 O O . GLU A 1 205 ? 0.426 4.584 7.212 1.00 92.69 205 GLU A O 1
ATOM 1551 N N . ARG A 1 206 ? -0.286 2.923 8.548 1.00 94.75 206 ARG A N 1
ATOM 1552 C CA . ARG A 1 206 ? 0.836 2.030 8.253 1.00 94.75 206 ARG A CA 1
ATOM 1553 C C . ARG A 1 206 ? 0.749 1.447 6.857 1.00 94.75 206 ARG A C 1
ATOM 1555 O O . ARG A 1 206 ? 1.773 1.373 6.189 1.00 94.75 206 ARG A O 1
ATOM 1562 N N . ILE A 1 207 ? -0.440 1.061 6.408 1.00 95.25 207 ILE A N 1
ATOM 1563 C CA . ILE A 1 207 ? -0.644 0.562 5.048 1.00 95.25 207 ILE A CA 1
ATOM 1564 C C . ILE A 1 207 ? -0.304 1.651 4.024 1.00 95.25 207 ILE A C 1
ATOM 1566 O O . ILE A 1 207 ? 0.484 1.373 3.125 1.00 95.25 207 ILE A O 1
ATOM 1570 N N . SER A 1 208 ? -0.748 2.899 4.209 1.00 90.69 208 SER A N 1
ATOM 1571 C CA . SER A 1 208 ? -0.362 4.011 3.326 1.00 90.69 208 SER A CA 1
ATOM 1572 C C . SER A 1 208 ? 1.161 4.217 3.289 1.00 90.69 208 SER A C 1
ATOM 1574 O O . SER A 1 208 ? 1.738 4.499 2.241 1.00 90.69 208 SER A O 1
ATOM 1576 N N . ALA A 1 209 ? 1.855 4.041 4.421 1.00 91.25 209 ALA A N 1
ATOM 1577 C CA . ALA A 1 209 ? 3.319 4.093 4.445 1.00 91.25 209 ALA A CA 1
ATOM 1578 C C . ALA A 1 209 ? 3.966 2.931 3.661 1.00 91.25 209 ALA A C 1
ATOM 1580 O O . ALA A 1 209 ? 5.012 3.122 3.036 1.00 91.25 209 ALA A O 1
ATOM 1581 N N . LEU A 1 210 ? 3.350 1.742 3.668 1.00 92.94 210 LEU A N 1
ATOM 1582 C CA . LEU A 1 210 ? 3.784 0.605 2.852 1.00 92.94 210 LEU A CA 1
ATOM 1583 C C . LEU A 1 210 ? 3.577 0.867 1.360 1.00 92.94 210 LEU A C 1
ATOM 1585 O O . LEU A 1 210 ? 4.479 0.560 0.588 1.00 92.94 210 LEU A O 1
ATOM 1589 N N . GLU A 1 211 ? 2.454 1.462 0.957 1.00 89.56 211 GLU A N 1
ATOM 1590 C CA . GLU A 1 211 ? 2.187 1.826 -0.445 1.00 89.56 211 GLU A CA 1
ATOM 1591 C C . GLU A 1 211 ? 3.283 2.743 -0.993 1.00 89.56 211 GLU A C 1
ATOM 1593 O O . GLU A 1 211 ? 3.895 2.432 -2.012 1.00 89.56 211 GLU A O 1
ATOM 1598 N N . VAL A 1 212 ? 3.640 3.796 -0.247 1.00 85.75 212 VAL A N 1
ATOM 1599 C CA . VAL A 1 212 ? 4.732 4.709 -0.627 1.00 85.75 212 VAL A CA 1
ATOM 1600 C C . VAL A 1 212 ? 6.070 3.973 -0.769 1.00 85.75 212 VAL A C 1
ATOM 1602 O O . VAL A 1 212 ? 6.829 4.244 -1.702 1.00 85.75 212 VAL A O 1
ATOM 1605 N N . LYS A 1 213 ? 6.380 3.035 0.139 1.00 87.00 213 LYS A N 1
ATOM 1606 C CA . LYS A 1 213 ? 7.601 2.214 0.052 1.00 87.00 213 LYS A CA 1
ATOM 1607 C C . LYS A 1 213 ? 7.600 1.321 -1.189 1.00 87.00 213 LYS A C 1
ATOM 1609 O O . LYS A 1 213 ? 8.627 1.217 -1.858 1.00 87.00 213 LYS A O 1
ATOM 1614 N N . ILE A 1 214 ? 6.471 0.679 -1.484 1.00 86.88 214 ILE A N 1
ATOM 1615 C CA . ILE A 1 214 ? 6.325 -0.206 -2.641 1.00 86.88 214 ILE A CA 1
ATOM 1616 C C . ILE A 1 214 ? 6.495 0.599 -3.928 1.00 86.88 214 ILE A C 1
ATOM 1618 O O . ILE A 1 214 ? 7.306 0.218 -4.768 1.00 86.88 214 ILE A O 1
ATOM 1622 N N . ASP A 1 215 ? 5.820 1.740 -4.053 1.00 79.00 215 ASP A N 1
ATOM 1623 C CA . ASP A 1 215 ? 5.903 2.594 -5.240 1.00 79.00 215 ASP A CA 1
ATOM 1624 C C . ASP A 1 215 ? 7.323 3.136 -5.459 1.00 79.00 215 ASP A C 1
ATOM 1626 O O . ASP A 1 215 ? 7.811 3.181 -6.590 1.00 79.00 215 ASP A O 1
ATOM 1630 N N . ALA A 1 216 ? 8.046 3.478 -4.387 1.00 77.69 216 ALA A N 1
ATOM 1631 C CA . ALA A 1 216 ? 9.459 3.840 -4.484 1.00 77.69 216 ALA A CA 1
ATOM 1632 C C . ALA A 1 216 ? 10.321 2.680 -5.020 1.00 77.69 216 ALA A C 1
ATOM 1634 O O . ALA A 1 216 ? 11.167 2.899 -5.887 1.00 77.69 216 ALA A O 1
ATOM 1635 N N . ALA A 1 217 ? 10.083 1.449 -4.555 1.00 75.50 217 ALA A N 1
ATOM 1636 C CA . ALA A 1 217 ? 10.810 0.263 -5.011 1.00 75.50 217 ALA A CA 1
ATOM 1637 C C . ALA A 1 217 ? 10.497 -0.103 -6.475 1.00 75.50 217 ALA A C 1
ATOM 1639 O O . ALA A 1 217 ? 11.394 -0.518 -7.215 1.00 75.50 217 ALA A O 1
ATOM 1640 N N . VAL A 1 218 ? 9.247 0.088 -6.921 1.00 70.62 218 VAL A N 1
ATOM 1641 C CA . VAL A 1 218 ? 8.843 -0.123 -8.324 1.00 70.62 218 VAL A CA 1
ATOM 1642 C C . VAL A 1 218 ? 9.602 0.820 -9.254 1.00 70.62 218 VAL A C 1
ATOM 1644 O O . VAL A 1 218 ? 10.103 0.390 -10.290 1.00 70.62 218 VAL A O 1
ATOM 1647 N N . ASN A 1 219 ? 9.718 2.092 -8.870 1.00 66.06 219 ASN A N 1
ATOM 1648 C CA . ASN A 1 219 ? 10.368 3.115 -9.688 1.00 66.06 219 ASN A CA 1
ATOM 1649 C C . ASN A 1 219 ? 11.893 2.923 -9.813 1.00 66.06 219 ASN A C 1
ATOM 1651 O O . ASN A 1 219 ? 12.474 3.355 -10.807 1.00 66.06 219 ASN A O 1
ATOM 1655 N N . ASP A 1 220 ? 12.541 2.278 -8.836 1.00 64.50 220 ASP A N 1
ATOM 1656 C CA . ASP A 1 220 ? 13.996 2.044 -8.831 1.00 64.50 220 ASP A CA 1
ATOM 1657 C C . ASP A 1 220 ? 14.406 0.768 -9.602 1.00 64.50 220 ASP A C 1
ATOM 1659 O O . ASP A 1 220 ? 15.534 0.647 -10.084 1.00 64.50 220 ASP A O 1
ATOM 1663 N N . THR A 1 221 ? 13.490 -0.195 -9.782 1.00 55.75 221 THR A N 1
ATOM 1664 C CA . THR A 1 221 ? 13.841 -1.530 -10.296 1.00 55.75 221 THR A CA 1
ATOM 1665 C C . THR A 1 221 ? 13.533 -1.695 -11.789 1.00 55.75 221 THR A C 1
ATOM 1667 O O . THR A 1 221 ? 12.395 -1.921 -12.200 1.00 55.75 221 THR A O 1
ATOM 1670 N N . GLN A 1 222 ? 14.571 -1.693 -12.632 1.00 50.00 222 GLN A N 1
ATOM 1671 C CA . GLN A 1 222 ? 14.464 -2.074 -14.046 1.00 50.00 222 GLN A CA 1
ATOM 1672 C C . GLN A 1 222 ? 14.207 -3.595 -14.205 1.00 50.00 222 GLN A C 1
ATOM 1674 O O . GLN A 1 222 ? 15.123 -4.410 -14.272 1.00 50.00 222 GLN A O 1
ATOM 1679 N N . SER A 1 223 ? 12.937 -3.958 -14.412 1.00 48.53 223 SER A N 1
ATOM 1680 C CA . SER A 1 223 ? 12.499 -4.989 -15.382 1.00 48.53 223 SER A CA 1
ATOM 1681 C C . SER A 1 223 ? 12.320 -6.471 -14.982 1.00 48.53 223 SER A C 1
ATOM 1683 O O . SER A 1 223 ? 11.989 -7.246 -15.876 1.00 48.53 223 SER A O 1
ATOM 1685 N N . THR A 1 224 ? 12.460 -6.934 -13.730 1.00 44.22 224 THR A N 1
ATOM 1686 C CA . THR A 1 224 ? 12.317 -8.398 -13.447 1.00 44.22 224 THR A CA 1
ATOM 1687 C C . THR A 1 224 ? 11.399 -8.833 -12.302 1.00 44.22 224 THR A C 1
ATOM 1689 O O . THR A 1 224 ? 11.171 -10.030 -12.165 1.00 44.22 224 THR A O 1
ATOM 1692 N N . VAL A 1 225 ? 10.782 -7.914 -11.555 1.00 54.28 225 VAL A N 1
ATOM 1693 C CA . VAL A 1 225 ? 9.881 -8.255 -10.430 1.00 54.28 225 VAL A CA 1
ATOM 1694 C C . VAL A 1 225 ? 8.472 -7.704 -10.670 1.00 54.28 225 VAL A C 1
ATOM 169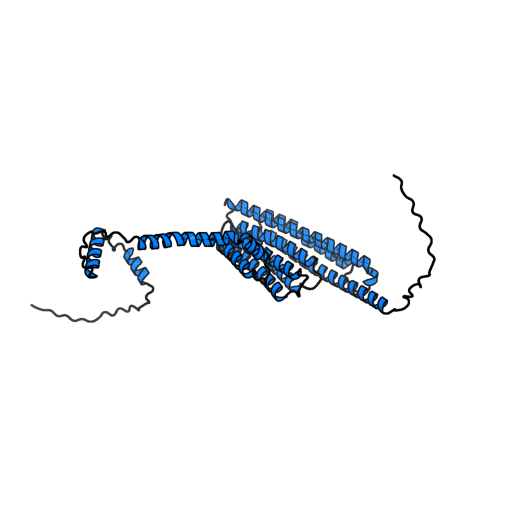6 O O . VAL A 1 225 ? 7.899 -7.041 -9.822 1.00 54.28 225 VAL A O 1
ATOM 1699 N N . THR A 1 226 ? 7.902 -7.872 -11.863 1.00 63.69 226 THR A N 1
ATOM 1700 C CA . THR A 1 226 ? 6.618 -7.223 -12.197 1.00 63.69 226 THR A CA 1
ATOM 1701 C C . THR A 1 226 ? 5.394 -7.964 -11.667 1.00 63.69 226 THR A C 1
ATOM 1703 O O . THR A 1 226 ? 4.393 -7.320 -11.361 1.00 63.69 226 THR A O 1
ATOM 1706 N N . ALA A 1 227 ? 5.439 -9.294 -11.543 1.00 72.06 227 ALA A N 1
ATOM 1707 C CA . ALA A 1 227 ? 4.284 -10.071 -11.093 1.00 72.06 227 ALA A CA 1
ATOM 1708 C C . ALA A 1 227 ? 4.113 -10.001 -9.570 1.00 72.06 227 ALA A C 1
ATOM 1710 O O . ALA A 1 227 ? 3.028 -9.684 -9.088 1.00 72.06 227 ALA A O 1
ATOM 1711 N N . GLU A 1 228 ? 5.191 -10.226 -8.820 1.00 76.56 228 GLU A N 1
ATOM 1712 C CA . GLU A 1 228 ? 5.188 -10.213 -7.358 1.00 76.56 228 GLU A CA 1
ATOM 1713 C C . GLU A 1 228 ? 4.934 -8.807 -6.809 1.00 76.56 228 GLU A C 1
ATOM 1715 O O . GLU A 1 228 ? 4.158 -8.653 -5.871 1.00 76.56 228 GLU A O 1
ATOM 1720 N N . VAL A 1 229 ? 5.520 -7.768 -7.419 1.00 80.00 229 VAL A N 1
ATOM 1721 C CA . VAL A 1 229 ? 5.262 -6.369 -7.036 1.00 80.00 229 VAL A CA 1
ATOM 1722 C C . VAL A 1 229 ? 3.809 -5.993 -7.282 1.00 80.00 229 VAL A C 1
ATOM 1724 O O . VAL A 1 229 ? 3.189 -5.389 -6.412 1.00 80.00 229 VAL A O 1
ATOM 1727 N N . ARG A 1 230 ? 3.241 -6.383 -8.429 1.00 80.06 230 ARG A N 1
ATOM 1728 C CA . ARG A 1 230 ? 1.830 -6.117 -8.724 1.00 80.06 230 ARG A CA 1
ATOM 1729 C C . ARG A 1 230 ? 0.917 -6.791 -7.703 1.00 80.06 230 ARG A C 1
ATOM 1731 O O . ARG A 1 230 ? -0.044 -6.180 -7.252 1.00 80.06 230 ARG A O 1
ATOM 1738 N N . GLU A 1 231 ? 1.225 -8.028 -7.328 1.00 83.88 231 GLU A N 1
ATOM 1739 C CA . GLU A 1 231 ? 0.446 -8.762 -6.332 1.00 83.88 231 GLU A CA 1
ATOM 1740 C C . GLU A 1 231 ? 0.577 -8.154 -4.928 1.00 83.88 231 GLU A C 1
ATOM 1742 O O . GLU A 1 231 ? -0.402 -8.093 -4.185 1.00 83.88 231 GLU A O 1
ATOM 1747 N N . VAL A 1 232 ? 1.771 -7.669 -4.569 1.00 89.81 232 VAL A N 1
ATOM 1748 C CA . VAL A 1 232 ? 1.997 -6.909 -3.334 1.00 89.81 232 VAL A CA 1
ATOM 1749 C C . VAL A 1 232 ? 1.164 -5.629 -3.352 1.00 89.81 232 VAL A C 1
ATOM 1751 O O . VAL A 1 232 ? 0.360 -5.458 -2.446 1.00 89.81 232 VAL A O 1
ATOM 1754 N N . GLN A 1 233 ? 1.258 -4.802 -4.399 1.00 88.19 233 GLN A N 1
ATOM 1755 C CA . GLN A 1 233 ? 0.464 -3.573 -4.544 1.00 88.19 233 GLN A CA 1
ATOM 1756 C C . GLN A 1 233 ? -1.043 -3.837 -4.436 1.00 88.19 233 GLN A C 1
ATOM 1758 O O . GLN A 1 233 ? -1.744 -3.127 -3.717 1.00 88.19 233 GLN A O 1
ATOM 1763 N N . GLU A 1 234 ? -1.549 -4.866 -5.120 1.00 89.38 234 GLU A N 1
ATOM 1764 C CA . GLU A 1 234 ? -2.966 -5.239 -5.072 1.00 89.38 234 GLU A CA 1
ATOM 1765 C C . GLU A 1 234 ? -3.385 -5.678 -3.662 1.00 89.38 234 GLU A C 1
ATOM 1767 O O . GLU A 1 234 ? -4.408 -5.223 -3.152 1.00 89.38 234 GLU A O 1
ATOM 1772 N N . SER A 1 235 ? -2.571 -6.499 -2.989 1.00 92.69 235 SER A N 1
ATOM 1773 C CA . SER A 1 235 ? -2.837 -6.917 -1.609 1.00 92.69 235 SER A CA 1
ATOM 1774 C C . SER A 1 235 ? -2.768 -5.756 -0.615 1.00 92.69 235 SER A C 1
ATOM 1776 O O . SER A 1 235 ? -3.522 -5.764 0.358 1.00 92.69 235 SER A O 1
ATOM 1778 N N . THR A 1 236 ? -1.865 -4.793 -0.815 1.00 94.25 236 THR A N 1
ATOM 1779 C CA . THR A 1 236 ? -1.730 -3.607 0.039 1.00 94.25 236 THR A CA 1
ATOM 1780 C C . THR A 1 236 ? -2.954 -2.715 -0.092 1.00 94.25 236 THR A C 1
ATOM 1782 O O . THR A 1 236 ? -3.571 -2.400 0.922 1.00 94.25 236 THR A O 1
ATOM 1785 N N . ARG A 1 237 ? -3.377 -2.412 -1.324 1.00 91.25 237 ARG A N 1
ATOM 1786 C CA . ARG A 1 237 ? -4.568 -1.591 -1.589 1.00 91.25 237 ARG A CA 1
ATOM 1787 C C . ARG A 1 237 ? -5.844 -2.247 -1.091 1.00 91.25 237 ARG A C 1
ATOM 1789 O O . ARG A 1 237 ? -6.623 -1.617 -0.391 1.00 91.25 237 ARG A O 1
ATOM 1796 N N . ALA A 1 238 ? -6.017 -3.544 -1.347 1.00 93.81 238 ALA A N 1
ATOM 1797 C CA . ALA A 1 238 ? -7.166 -4.280 -0.827 1.00 93.81 238 ALA A CA 1
ATOM 1798 C C . ALA A 1 238 ? -7.225 -4.247 0.710 1.00 93.81 238 ALA A C 1
ATOM 1800 O O . ALA A 1 238 ? -8.310 -4.238 1.292 1.00 93.81 238 ALA A O 1
ATOM 1801 N N . ALA A 1 239 ? -6.069 -4.230 1.382 1.00 95.19 239 ALA A N 1
ATOM 1802 C CA . ALA A 1 239 ? -6.021 -4.089 2.829 1.00 95.19 239 ALA A CA 1
ATOM 1803 C C . ALA A 1 239 ? -6.293 -2.657 3.305 1.00 95.19 239 ALA A C 1
ATOM 1805 O O . ALA A 1 239 ? -6.989 -2.489 4.304 1.00 95.19 239 ALA A O 1
ATOM 1806 N N . SER A 1 240 ? -5.797 -1.665 2.567 1.00 94.25 240 SER A N 1
ATOM 1807 C CA . SER A 1 240 ? -6.079 -0.238 2.741 1.00 94.25 240 SER A CA 1
ATOM 1808 C C . SER A 1 240 ? -7.593 0.015 2.706 1.00 94.25 240 SER A C 1
ATOM 1810 O O . SER A 1 240 ? -8.202 0.463 3.678 1.00 94.25 240 SER A O 1
ATOM 1812 N N . ASP A 1 241 ? -8.249 -0.437 1.634 1.00 94.12 241 ASP A N 1
ATOM 1813 C CA . ASP A 1 241 ? -9.693 -0.311 1.445 1.00 94.12 241 ASP A CA 1
ATOM 1814 C C . ASP A 1 241 ? -10.495 -0.993 2.551 1.00 94.12 241 ASP A C 1
ATOM 1816 O O . ASP A 1 241 ? -11.450 -0.413 3.071 1.00 94.12 241 ASP A O 1
ATOM 1820 N N . ALA A 1 242 ? -10.094 -2.206 2.940 1.00 95.56 242 ALA A N 1
ATOM 1821 C CA . ALA A 1 242 ? -10.755 -2.940 4.010 1.00 95.56 242 ALA A CA 1
ATOM 1822 C C . ALA A 1 242 ? -10.638 -2.214 5.360 1.00 95.56 242 ALA A C 1
ATOM 1824 O O . ALA A 1 242 ? -11.607 -2.179 6.117 1.00 95.56 242 ALA A O 1
ATOM 1825 N N . ALA A 1 243 ? -9.481 -1.622 5.670 1.00 94.56 243 ALA A N 1
ATOM 1826 C CA . ALA A 1 243 ? -9.295 -0.853 6.897 1.00 94.56 243 ALA A CA 1
ATOM 1827 C C . ALA A 1 243 ? -10.163 0.416 6.905 1.00 94.56 243 ALA A C 1
ATOM 1829 O O . ALA A 1 243 ? -10.823 0.698 7.908 1.00 94.56 243 ALA A O 1
ATOM 1830 N N . VAL A 1 244 ? -10.231 1.137 5.781 1.00 94.62 244 VAL A N 1
ATOM 1831 C CA . VAL A 1 244 ? -11.117 2.301 5.617 1.00 94.62 244 VAL A CA 1
ATOM 1832 C C . VAL A 1 244 ? -12.586 1.906 5.775 1.00 94.62 244 VAL A C 1
ATOM 1834 O O . VAL A 1 244 ? -13.312 2.567 6.516 1.00 94.62 244 VAL A O 1
ATOM 1837 N N . ASP A 1 245 ? -13.026 0.810 5.154 1.00 94.69 245 ASP A N 1
ATOM 1838 C CA . ASP A 1 245 ? -14.409 0.333 5.269 1.00 94.69 245 ASP A CA 1
ATOM 1839 C C . ASP A 1 245 ? -14.780 -0.019 6.711 1.00 94.69 245 ASP A C 1
ATOM 1841 O O . ASP A 1 245 ? -15.855 0.366 7.178 1.00 94.69 245 ASP A O 1
ATOM 1845 N N . VAL A 1 246 ? -13.879 -0.691 7.436 1.00 94.06 246 VAL A N 1
ATOM 1846 C CA . VAL A 1 246 ? -14.066 -0.995 8.861 1.00 94.06 246 VAL A CA 1
ATOM 1847 C C . VAL A 1 246 ? -14.181 0.295 9.677 1.00 94.06 246 VAL A C 1
ATOM 1849 O O . VAL A 1 246 ? -15.068 0.402 10.524 1.00 94.06 246 VAL A O 1
ATOM 1852 N N . ALA A 1 247 ? -13.315 1.284 9.428 1.00 92.31 247 ALA A N 1
ATOM 1853 C CA . ALA A 1 247 ? -13.345 2.564 10.135 1.00 92.31 247 ALA A CA 1
ATOM 1854 C C . ALA A 1 247 ? -14.654 3.330 9.878 1.00 92.31 247 ALA A C 1
ATOM 1856 O O . ALA A 1 247 ? -15.275 3.834 10.816 1.00 92.31 247 ALA A O 1
ATOM 1857 N N . VAL A 1 248 ? -15.089 3.396 8.616 1.00 92.62 248 VAL A N 1
ATOM 1858 C CA . VAL A 1 248 ? -16.338 4.053 8.208 1.00 92.62 248 VAL A CA 1
ATOM 1859 C C . VAL A 1 248 ? -17.538 3.355 8.835 1.00 92.62 248 VAL A C 1
ATOM 1861 O O . VAL A 1 248 ? -18.378 4.015 9.442 1.00 92.62 248 VAL A O 1
ATOM 1864 N N . GLU A 1 249 ? -17.616 2.028 8.739 1.00 92.12 249 GLU A N 1
ATOM 1865 C CA . GLU A 1 249 ? -18.745 1.276 9.281 1.00 92.12 249 GLU A CA 1
ATOM 1866 C C . GLU A 1 249 ? -18.811 1.369 10.811 1.00 92.12 249 GLU A C 1
ATOM 1868 O O . GLU A 1 249 ? -19.893 1.567 11.366 1.00 92.12 249 GLU A O 1
ATOM 1873 N N . ALA A 1 250 ? -17.669 1.295 11.499 1.00 90.19 250 ALA A N 1
ATOM 1874 C CA . ALA A 1 250 ? -17.617 1.459 12.947 1.00 90.19 250 ALA A CA 1
ATOM 1875 C C . ALA A 1 250 ? -18.087 2.857 13.384 1.00 90.19 250 ALA A C 1
ATOM 1877 O O . ALA A 1 250 ? -18.860 2.970 14.334 1.00 90.19 250 ALA A O 1
ATOM 1878 N N . ALA A 1 251 ? -17.701 3.913 12.663 1.00 88.31 251 ALA A N 1
ATOM 1879 C CA . ALA A 1 251 ? -18.144 5.272 12.969 1.00 88.31 251 ALA A CA 1
ATOM 1880 C C . ALA A 1 251 ? -19.625 5.525 12.639 1.00 88.31 251 ALA A C 1
ATOM 1882 O O . ALA A 1 251 ? -20.280 6.313 13.316 1.00 88.31 251 ALA A O 1
ATOM 1883 N N . GLU A 1 252 ? -20.173 4.863 11.615 1.00 87.00 252 GLU A N 1
ATOM 1884 C CA . GLU A 1 252 ? -21.606 4.920 11.285 1.00 87.00 252 GLU A CA 1
ATOM 1885 C C . GLU A 1 252 ? -22.475 4.209 12.339 1.00 87.00 252 GLU A C 1
ATOM 1887 O O . GLU A 1 252 ? -23.643 4.561 12.523 1.00 87.00 252 GLU A O 1
ATOM 1892 N N . GLN A 1 253 ? -21.917 3.209 13.027 1.00 85.06 253 GLN A N 1
ATOM 1893 C CA . GLN A 1 253 ? -22.590 2.454 14.088 1.00 85.06 253 GLN A CA 1
ATOM 1894 C C . GLN A 1 253 ? -22.481 3.116 15.469 1.00 85.06 253 GLN A C 1
ATOM 1896 O O . GLN A 1 253 ? -23.236 2.761 16.380 1.00 85.06 253 GLN A O 1
ATOM 1901 N N . GLU A 1 254 ? -21.568 4.072 15.638 1.00 82.31 254 GLU A N 1
ATOM 1902 C CA . GLU A 1 254 ? -21.338 4.750 16.907 1.00 82.31 254 GLU A CA 1
ATOM 1903 C C . GLU A 1 254 ? -22.458 5.760 17.230 1.00 82.31 254 GLU A C 1
ATOM 1905 O O . GLU A 1 254 ? -22.916 6.526 16.379 1.00 82.31 254 GLU A O 1
ATOM 1910 N N . ASP A 1 255 ? -22.928 5.775 18.484 1.00 71.56 255 ASP A N 1
ATOM 1911 C CA . ASP A 1 255 ? -23.914 6.764 18.929 1.00 71.56 255 ASP A CA 1
ATOM 1912 C C . ASP A 1 255 ? -23.266 8.156 18.944 1.00 71.56 255 ASP A C 1
ATOM 1914 O O . ASP A 1 255 ? -22.300 8.395 19.666 1.00 71.56 255 ASP A O 1
ATOM 1918 N N . VAL A 1 256 ? -23.834 9.097 18.187 1.00 66.06 256 VAL A N 1
ATOM 1919 C CA . VAL A 1 256 ? -23.356 10.487 18.050 1.00 66.06 256 VAL A CA 1
ATOM 1920 C C . VAL A 1 256 ? -23.274 11.219 19.402 1.00 66.06 256 VAL A C 1
ATOM 1922 O O . VAL A 1 256 ? -22.606 12.243 19.518 1.00 66.06 256 VAL A O 1
ATOM 1925 N N . ALA A 1 257 ? -23.966 10.728 20.437 1.00 61.41 257 ALA A N 1
ATOM 1926 C CA . ALA A 1 257 ? -23.902 11.275 21.792 1.00 61.41 257 ALA A CA 1
ATOM 1927 C C . ALA A 1 257 ? -22.799 10.658 22.681 1.00 61.41 257 ALA A C 1
ATOM 1929 O O . ALA A 1 257 ? -22.617 11.111 23.816 1.00 61.41 257 ALA A O 1
ATOM 1930 N N . ALA A 1 258 ? -22.088 9.627 22.216 1.00 70.00 258 ALA A N 1
ATOM 1931 C CA . ALA A 1 258 ? -21.020 8.982 22.971 1.00 70.00 258 ALA A CA 1
ATOM 1932 C C . ALA A 1 258 ? -19.761 9.871 23.025 1.00 70.00 258 ALA A C 1
ATOM 1934 O O . ALA A 1 258 ? -19.427 10.515 22.030 1.00 70.00 258 ALA A O 1
ATOM 1935 N N . PRO A 1 259 ? -19.032 9.909 24.157 1.00 63.22 259 PRO A N 1
ATOM 1936 C CA . PRO A 1 259 ? -17.801 10.695 24.278 1.00 63.22 259 PRO A CA 1
ATOM 1937 C C . PRO A 1 259 ? -16.691 10.248 23.310 1.00 63.22 259 PRO A C 1
ATOM 1939 O O . PRO A 1 259 ? -15.879 11.078 22.911 1.00 63.22 259 PRO A O 1
ATOM 1942 N N . ASP A 1 260 ? -16.687 8.979 22.901 1.00 72.25 260 ASP A N 1
ATOM 1943 C CA . ASP A 1 260 ? -15.680 8.408 21.995 1.00 72.25 260 ASP A CA 1
ATOM 1944 C C . ASP A 1 260 ? -15.945 8.803 20.520 1.00 72.25 260 ASP A C 1
ATOM 1946 O O . ASP A 1 260 ? -15.015 8.885 19.718 1.00 72.25 260 ASP A O 1
ATOM 1950 N N . SER A 1 261 ? -17.177 9.223 20.193 1.00 76.19 261 SER A N 1
ATOM 1951 C CA . SER A 1 261 ? -17.580 9.593 18.828 1.00 76.19 261 SER A CA 1
ATOM 1952 C C . SER A 1 261 ? -16.825 10.804 18.267 1.00 76.19 261 SER A C 1
ATOM 1954 O O . SER A 1 261 ? -16.602 10.896 17.061 1.00 76.19 261 SER A O 1
ATOM 1956 N N . GLU A 1 262 ? -16.387 11.739 19.117 1.00 83.88 262 GLU A N 1
ATOM 1957 C CA . GLU A 1 262 ? -15.569 12.878 18.681 1.00 83.88 262 GLU A CA 1
ATOM 1958 C C . GLU A 1 262 ? -14.166 12.421 18.252 1.00 83.88 262 GLU A C 1
ATOM 1960 O O . GLU A 1 262 ? -13.639 12.907 17.250 1.00 83.88 262 GLU A O 1
ATOM 1965 N N . GLN A 1 263 ? -13.589 11.446 18.961 1.00 84.75 263 GLN A N 1
ATOM 1966 C CA . GLN A 1 263 ? -12.273 10.887 18.645 1.00 84.75 263 GLN A CA 1
ATOM 1967 C C . GLN A 1 263 ? -12.321 10.052 17.364 1.00 84.75 263 GLN A C 1
ATOM 1969 O O . GLN A 1 263 ? -11.492 10.258 16.478 1.00 84.75 263 GLN A O 1
ATOM 1974 N N . SER A 1 264 ? -13.333 9.192 17.214 1.00 86.69 264 SER A N 1
ATOM 1975 C CA . SER A 1 264 ? -13.570 8.424 15.986 1.00 86.69 264 SER A CA 1
ATOM 1976 C C . SER A 1 264 ? -13.703 9.329 14.761 1.00 86.69 264 SER A C 1
ATOM 1978 O O . SER A 1 264 ? -13.077 9.093 13.728 1.00 86.69 264 SER A O 1
ATOM 1980 N N . ARG A 1 265 ? -14.468 10.423 14.878 1.00 87.88 265 ARG A N 1
ATOM 1981 C CA . ARG A 1 265 ? -14.631 11.407 13.797 1.00 87.88 265 ARG A CA 1
ATOM 1982 C C . ARG A 1 265 ? -13.327 12.114 13.455 1.00 87.88 265 ARG A C 1
ATOM 1984 O O . ARG A 1 265 ? -13.039 12.283 12.275 1.00 87.88 265 ARG A O 1
ATOM 1991 N N . ALA A 1 266 ? -12.547 12.508 14.461 1.00 89.94 266 ALA A N 1
ATOM 1992 C CA . ALA A 1 266 ? -11.245 13.131 14.247 1.00 89.94 266 ALA A CA 1
ATOM 1993 C C . ALA A 1 266 ? -10.269 12.172 13.547 1.00 89.94 266 ALA A C 1
ATOM 1995 O O . ALA A 1 266 ? -9.569 12.580 12.622 1.00 89.94 266 ALA A O 1
ATOM 1996 N N . LYS A 1 267 ? -10.258 10.887 13.930 1.00 89.62 267 LYS A N 1
ATOM 1997 C CA . LYS A 1 267 ? -9.409 9.881 13.278 1.00 89.62 267 LYS A CA 1
ATOM 1998 C C . LYS A 1 267 ? -9.864 9.588 11.846 1.00 89.62 267 LYS A C 1
ATOM 2000 O O . LYS A 1 267 ? -9.025 9.495 10.957 1.00 89.62 267 LYS A O 1
ATOM 2005 N N . LEU A 1 268 ? -11.170 9.508 11.585 1.00 92.25 268 LEU A N 1
ATOM 2006 C CA . LEU A 1 268 ? -11.688 9.400 10.216 1.00 92.25 268 LEU A CA 1
ATOM 2007 C C . LEU A 1 268 ? -11.339 10.616 9.361 1.00 92.25 268 LEU A C 1
ATOM 2009 O O . LEU A 1 268 ? -11.003 10.465 8.191 1.00 92.25 268 LEU A O 1
ATOM 2013 N N . GLU A 1 269 ? -11.408 11.817 9.932 1.00 94.06 269 GLU A N 1
ATOM 2014 C CA . GLU A 1 269 ? -10.991 13.041 9.253 1.00 94.06 269 GLU A CA 1
ATOM 2015 C C . GLU A 1 269 ? -9.496 13.011 8.916 1.00 94.06 269 GLU A C 1
ATOM 2017 O O . GLU A 1 269 ? -9.118 13.384 7.807 1.00 94.06 269 GLU A O 1
ATOM 2022 N N . GLU A 1 270 ? -8.651 12.520 9.823 1.00 93.19 270 GLU A N 1
ATOM 2023 C CA . GLU A 1 270 ? -7.221 12.310 9.572 1.00 93.19 270 GLU A CA 1
ATOM 2024 C C . GLU A 1 270 ? -6.986 11.330 8.412 1.00 93.19 270 GLU A C 1
ATOM 2026 O O . GLU A 1 270 ? -6.234 11.646 7.489 1.00 93.19 270 GLU A O 1
ATOM 2031 N N . VAL A 1 271 ? -7.660 10.173 8.427 1.00 93.31 271 VAL A N 1
ATOM 2032 C CA . VAL A 1 271 ? -7.584 9.171 7.350 1.00 93.31 271 VAL A CA 1
ATOM 2033 C C . VAL A 1 271 ? -8.035 9.771 6.017 1.00 93.31 271 VAL A C 1
ATOM 2035 O O . VAL A 1 271 ? -7.331 9.655 5.020 1.00 93.31 271 VAL A O 1
ATOM 2038 N N . PHE A 1 272 ? -9.159 10.484 6.003 1.00 96.00 272 PHE A N 1
ATOM 2039 C CA . PHE A 1 272 ? -9.698 11.113 4.800 1.00 96.00 272 PHE A CA 1
ATOM 2040 C C . PHE A 1 272 ? -8.743 12.152 4.193 1.00 96.00 272 PHE A C 1
ATOM 2042 O O . PHE A 1 272 ? -8.493 12.151 2.987 1.00 96.00 272 PHE A O 1
ATOM 2049 N N . HIS A 1 273 ? -8.160 13.026 5.019 1.00 95.56 273 HIS A N 1
ATOM 2050 C CA . HIS A 1 273 ? -7.184 14.010 4.543 1.00 95.56 273 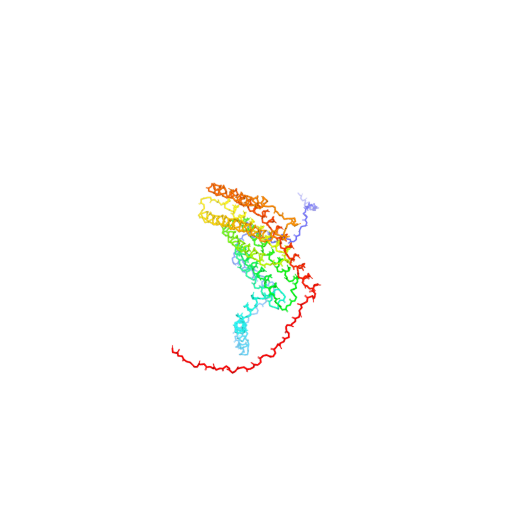HIS A CA 1
ATOM 2051 C C . HIS A 1 273 ? -5.892 13.359 4.046 1.00 95.56 273 HIS A C 1
ATOM 2053 O O . HIS A 1 273 ? -5.280 13.870 3.105 1.00 95.56 273 HIS A O 1
ATOM 2059 N N . ARG A 1 274 ? -5.475 12.245 4.661 1.00 92.88 274 ARG A N 1
ATOM 2060 C CA . ARG A 1 274 ? -4.325 11.464 4.199 1.00 92.88 274 ARG A CA 1
ATOM 2061 C C . ARG A 1 274 ? -4.569 10.919 2.795 1.00 92.88 274 ARG A C 1
ATOM 2063 O O . ARG A 1 274 ? -3.728 11.156 1.937 1.00 92.88 274 ARG A O 1
ATOM 2070 N N . GLU A 1 275 ? -5.724 10.300 2.547 1.00 92.56 275 GLU A N 1
ATOM 2071 C CA . GLU A 1 275 ? -6.081 9.779 1.218 1.00 92.56 275 GLU A CA 1
ATOM 2072 C C . GLU A 1 275 ? -6.088 10.873 0.149 1.00 92.56 275 GLU A C 1
ATOM 2074 O O . GLU A 1 275 ? -5.465 10.732 -0.902 1.00 92.56 275 GLU A O 1
ATOM 2079 N N . ILE A 1 276 ? -6.689 12.028 0.444 1.00 95.56 276 ILE A N 1
ATOM 2080 C CA . ILE A 1 276 ? -6.634 13.190 -0.456 1.00 95.56 276 ILE A CA 1
ATOM 2081 C C . ILE A 1 276 ? -5.182 13.598 -0.752 1.00 95.56 276 ILE A C 1
ATOM 2083 O O . ILE A 1 276 ? -4.835 13.900 -1.896 1.00 95.56 276 ILE A O 1
ATOM 2087 N N . GLY A 1 277 ? -4.327 13.617 0.274 1.00 92.88 277 GLY A N 1
ATOM 2088 C CA . GLY A 1 277 ? -2.905 13.915 0.129 1.00 92.88 277 GLY A CA 1
ATOM 2089 C C . GLY A 1 277 ? -2.184 12.921 -0.783 1.00 92.88 277 GLY A C 1
ATOM 2090 O O . GLY A 1 277 ? -1.435 13.345 -1.665 1.00 92.88 277 GLY A O 1
ATOM 2091 N N . THR A 1 278 ? -2.444 11.623 -0.610 1.00 89.56 278 THR A N 1
ATOM 2092 C CA . THR A 1 278 ? -1.899 10.544 -1.447 1.00 89.56 278 THR A CA 1
ATOM 2093 C C . THR A 1 278 ? -2.318 10.712 -2.907 1.00 89.56 278 THR A C 1
ATOM 2095 O O . THR A 1 278 ? -1.458 10.728 -3.791 1.00 89.56 278 THR A O 1
ATOM 2098 N N . LEU A 1 279 ? -3.610 10.932 -3.169 1.00 93.06 279 LEU A N 1
ATOM 2099 C CA . LEU A 1 279 ? -4.144 11.116 -4.523 1.00 93.06 279 LEU A CA 1
ATOM 2100 C C . LEU A 1 279 ? -3.546 12.345 -5.219 1.00 93.06 279 LEU A C 1
ATOM 2102 O O . LEU A 1 279 ? -3.140 12.266 -6.378 1.00 93.06 279 LEU A O 1
ATOM 2106 N N . HIS A 1 280 ? -3.409 13.473 -4.515 1.00 94.62 280 HIS A N 1
ATOM 2107 C CA . HIS A 1 280 ? -2.740 14.654 -5.071 1.00 94.62 280 HIS A CA 1
ATOM 2108 C C . HIS A 1 280 ? -1.243 14.438 -5.313 1.00 94.62 280 HIS A C 1
ATOM 2110 O O . HIS A 1 280 ? -0.701 14.950 -6.295 1.00 94.62 280 HIS A O 1
ATOM 2116 N N . GLY A 1 281 ? -0.567 13.686 -4.441 1.00 90.25 281 GLY A N 1
ATOM 2117 C CA . GLY A 1 281 ? 0.828 13.297 -4.640 1.00 90.25 281 GLY A CA 1
ATOM 2118 C C . GLY A 1 281 ? 1.010 12.494 -5.928 1.00 90.25 281 GLY A C 1
ATOM 2119 O O . GLY A 1 281 ? 1.873 12.828 -6.742 1.00 90.25 281 GLY A O 1
ATOM 2120 N N . ARG A 1 282 ? 0.147 11.497 -6.148 1.00 89.62 282 ARG A N 1
ATOM 2121 C CA . ARG A 1 282 ? 0.139 10.666 -7.362 1.00 89.62 282 ARG A CA 1
ATOM 2122 C C . ARG A 1 282 ? -0.197 11.465 -8.612 1.00 89.62 282 ARG A C 1
ATOM 2124 O O . ARG A 1 282 ? 0.560 11.424 -9.576 1.00 89.62 282 ARG A O 1
ATOM 2131 N N . GLN A 1 283 ? -1.223 12.311 -8.553 1.00 94.81 283 GLN A N 1
ATOM 2132 C CA . GLN A 1 283 ? -1.553 13.235 -9.637 1.00 94.81 283 GLN A CA 1
ATOM 2133 C C . GLN A 1 283 ? -0.341 14.084 -10.055 1.00 94.81 283 GLN A C 1
ATOM 2135 O O . GLN A 1 283 ? -0.012 14.180 -11.238 1.00 94.81 283 GLN A O 1
ATOM 2140 N N . ALA A 1 284 ? 0.339 14.713 -9.091 1.00 92.81 284 ALA A N 1
ATOM 2141 C CA . ALA A 1 284 ? 1.505 15.546 -9.370 1.00 92.81 284 ALA A CA 1
ATOM 2142 C C . ALA A 1 284 ? 2.659 14.735 -9.982 1.00 92.81 284 ALA A C 1
ATOM 2144 O O . ALA A 1 284 ? 3.338 15.216 -10.895 1.00 92.81 284 ALA A O 1
ATOM 2145 N N . PHE A 1 285 ? 2.863 13.509 -9.499 1.00 90.00 285 PHE A N 1
ATOM 2146 C CA . PHE A 1 285 ? 3.858 12.584 -10.027 1.00 90.00 285 PHE A CA 1
ATOM 2147 C C . PHE A 1 285 ? 3.555 12.172 -11.476 1.00 90.00 285 PHE A C 1
ATOM 2149 O O . PHE A 1 285 ? 4.429 12.287 -12.335 1.00 90.00 285 PHE A O 1
ATOM 2156 N N . ASP A 1 286 ? 2.316 11.800 -11.796 1.00 90.31 286 ASP A N 1
ATOM 2157 C CA . ASP A 1 286 ? 1.925 11.419 -13.157 1.00 90.31 286 ASP A CA 1
ATOM 2158 C C . ASP A 1 286 ? 1.993 12.586 -14.140 1.00 90.31 286 ASP A C 1
ATOM 2160 O O . ASP A 1 286 ? 2.454 12.428 -15.274 1.00 90.31 286 ASP A O 1
ATOM 2164 N N . LEU A 1 287 ? 1.618 13.794 -13.708 1.00 94.56 287 LEU A N 1
ATOM 2165 C CA . LEU A 1 287 ? 1.819 15.002 -14.510 1.00 94.56 287 LEU A CA 1
ATOM 2166 C C . LEU A 1 287 ? 3.305 15.212 -14.833 1.00 94.56 287 LEU A C 1
ATOM 2168 O O . LEU A 1 287 ? 3.651 15.581 -15.958 1.00 94.56 287 LEU A O 1
ATOM 2172 N N . HIS A 1 288 ? 4.194 14.948 -13.874 1.00 91.44 288 HIS A N 1
ATOM 2173 C CA . HIS A 1 288 ? 5.634 15.027 -14.095 1.00 91.44 288 HIS A CA 1
ATOM 2174 C C . HIS A 1 288 ? 6.145 13.945 -15.060 1.00 91.44 288 HIS A C 1
ATOM 2176 O O . HIS A 1 288 ? 6.972 14.244 -15.929 1.00 91.44 288 HIS A O 1
ATOM 2182 N N . ARG A 1 289 ? 5.622 12.716 -14.969 1.00 90.81 289 ARG A N 1
ATOM 2183 C CA . ARG A 1 289 ? 5.926 11.630 -15.916 1.00 90.81 289 ARG A CA 1
ATOM 2184 C C . ARG A 1 289 ? 5.523 11.995 -17.336 1.00 90.81 289 ARG A C 1
ATOM 2186 O O . ARG A 1 289 ? 6.338 11.862 -18.243 1.00 90.81 289 ARG A O 1
ATOM 2193 N N . VAL A 1 290 ? 4.325 12.551 -17.537 1.00 94.06 290 VAL A N 1
ATOM 2194 C CA . VAL A 1 290 ? 3.870 13.016 -18.860 1.00 94.06 290 VAL A CA 1
ATOM 2195 C C . VAL A 1 290 ? 4.836 14.040 -19.463 1.00 94.06 290 VAL A C 1
ATOM 2197 O O . VAL A 1 290 ? 5.190 13.934 -20.640 1.00 94.06 290 VAL A O 1
ATOM 2200 N N . GLU A 1 291 ? 5.283 15.027 -18.683 1.00 92.94 291 GLU A N 1
ATOM 2201 C CA . GLU A 1 291 ? 6.230 16.035 -19.179 1.00 92.94 291 GLU A CA 1
ATOM 2202 C C . GLU A 1 291 ? 7.622 15.437 -19.449 1.00 92.94 291 GLU A C 1
ATOM 2204 O O . GLU A 1 291 ? 8.256 15.795 -20.444 1.00 92.94 291 GLU A O 1
ATOM 2209 N N . THR A 1 292 ? 8.069 14.479 -18.633 1.00 89.94 292 THR A N 1
ATOM 2210 C CA . THR A 1 292 ? 9.324 13.744 -18.859 1.00 89.94 292 THR A CA 1
ATOM 2211 C C . THR A 1 292 ? 9.266 12.929 -20.148 1.00 89.94 292 THR A C 1
ATOM 2213 O O . THR A 1 292 ? 10.123 13.094 -21.013 1.00 89.94 292 THR A O 1
ATOM 2216 N N . ILE A 1 293 ? 8.209 12.135 -20.339 1.00 90.06 293 ILE A N 1
ATOM 2217 C CA . ILE A 1 293 ? 7.956 11.361 -21.562 1.00 90.06 293 ILE A CA 1
ATOM 2218 C C . ILE A 1 293 ? 7.993 12.280 -22.784 1.00 90.06 293 ILE A C 1
ATOM 2220 O O . ILE A 1 293 ? 8.674 11.997 -23.768 1.00 90.06 293 ILE A O 1
ATOM 2224 N N . LYS A 1 294 ? 7.300 13.419 -22.716 1.00 91.94 294 LYS A N 1
ATOM 2225 C CA . LYS A 1 294 ? 7.268 14.401 -23.801 1.00 91.94 294 LYS A CA 1
ATOM 2226 C C . LYS A 1 294 ? 8.656 14.966 -24.116 1.00 91.94 294 LYS A C 1
ATOM 2228 O O . LYS A 1 294 ? 8.984 15.127 -25.292 1.00 91.94 294 LYS A O 1
ATOM 2233 N N . ALA A 1 295 ? 9.463 15.262 -23.097 1.00 89.81 295 ALA A N 1
ATOM 2234 C CA . ALA A 1 295 ? 10.832 15.737 -23.272 1.00 89.81 295 ALA A CA 1
ATOM 2235 C C . ALA A 1 295 ? 11.724 14.667 -23.922 1.00 89.81 295 ALA A C 1
ATOM 2237 O O . ALA A 1 295 ? 12.394 14.959 -24.912 1.00 89.81 295 ALA A O 1
ATOM 2238 N N . THR A 1 296 ? 11.661 13.420 -23.447 1.00 88.81 296 THR A N 1
ATOM 2239 C CA . THR A 1 296 ? 12.400 12.289 -24.027 1.00 88.81 296 THR A CA 1
ATOM 2240 C C . THR A 1 296 ? 11.988 12.042 -25.478 1.00 88.81 296 THR A C 1
ATOM 2242 O O . THR A 1 296 ? 12.834 11.891 -26.354 1.00 88.81 296 THR A O 1
ATOM 2245 N N . MET A 1 297 ? 10.692 12.077 -25.787 1.00 87.94 297 MET A N 1
ATOM 2246 C CA . MET A 1 297 ? 10.221 11.926 -27.166 1.00 87.94 297 MET A CA 1
ATOM 2247 C C . MET A 1 297 ? 10.739 13.032 -28.093 1.00 87.94 297 MET A C 1
ATOM 2249 O O . MET A 1 297 ? 11.022 12.763 -29.259 1.00 87.94 297 MET A O 1
ATOM 2253 N N . ALA A 1 298 ? 10.882 14.263 -27.593 1.00 89.56 298 ALA A N 1
ATOM 2254 C CA . ALA A 1 298 ? 11.458 15.367 -28.356 1.00 89.56 298 ALA A CA 1
ATOM 2255 C C . ALA A 1 298 ? 12.974 15.202 -28.568 1.00 89.56 298 ALA A C 1
ATOM 2257 O O . ALA A 1 298 ? 13.462 15.465 -29.666 1.00 89.56 298 ALA A O 1
ATOM 2258 N N . GLU A 1 299 ? 13.704 14.742 -27.549 1.00 89.25 299 GLU A N 1
ATOM 2259 C CA . GLU A 1 299 ? 15.146 14.471 -27.614 1.00 89.25 299 GLU A CA 1
ATOM 2260 C C . GLU A 1 299 ? 15.476 13.369 -28.633 1.00 89.25 299 GLU A C 1
ATOM 2262 O O . GLU A 1 299 ? 16.360 13.536 -29.472 1.00 89.25 299 GLU A O 1
ATOM 2267 N N . TYR A 1 300 ? 14.706 12.279 -28.626 1.00 86.69 300 TYR A N 1
ATOM 2268 C CA . TYR A 1 300 ? 14.915 11.120 -29.498 1.00 86.69 300 TYR A CA 1
ATOM 2269 C C . TYR A 1 300 ? 14.037 11.137 -30.761 1.00 86.69 300 TYR A C 1
ATOM 2271 O O . TYR A 1 300 ? 13.917 10.121 -31.442 1.00 86.69 300 TYR A O 1
ATOM 2279 N N . ALA A 1 301 ? 13.445 12.278 -31.135 1.00 85.19 301 ALA A N 1
ATOM 2280 C CA . ALA A 1 301 ? 12.480 12.371 -32.239 1.00 85.19 301 ALA A CA 1
ATOM 2281 C C . ALA A 1 301 ? 12.994 11.798 -33.578 1.00 85.19 301 ALA A C 1
ATOM 2283 O O . ALA A 1 301 ? 12.226 11.214 -34.342 1.00 85.19 301 ALA A O 1
ATOM 2284 N N . GLY A 1 302 ? 14.297 11.928 -33.862 1.00 80.31 302 GLY A N 1
ATOM 2285 C CA . GLY A 1 302 ? 14.920 11.368 -35.068 1.00 80.31 302 GLY A CA 1
ATOM 2286 C C . GLY A 1 302 ? 15.002 9.837 -35.075 1.00 80.31 302 GLY A C 1
ATOM 2287 O O . GLY A 1 302 ? 14.859 9.224 -36.129 1.00 80.31 302 GLY A O 1
ATOM 2288 N N . VAL A 1 303 ? 15.177 9.232 -33.899 1.00 79.25 303 VAL A N 1
ATOM 2289 C CA . VAL A 1 303 ? 15.249 7.777 -33.679 1.00 79.25 303 VAL A CA 1
ATOM 2290 C C . VAL A 1 303 ? 13.851 7.165 -33.650 1.00 79.25 303 VAL A C 1
ATOM 2292 O O . VAL A 1 303 ? 13.590 6.103 -34.207 1.00 79.25 303 VAL A O 1
ATOM 2295 N N . LEU A 1 304 ? 12.926 7.878 -33.019 1.00 77.31 304 LEU A N 1
ATOM 2296 C CA . LEU A 1 304 ? 11.581 7.420 -32.708 1.00 77.31 304 LEU A CA 1
ATOM 2297 C C . LEU A 1 304 ? 10.589 7.545 -33.876 1.00 77.31 304 LEU A C 1
ATOM 2299 O O . LEU A 1 304 ? 9.456 7.084 -33.769 1.00 77.31 304 LEU A O 1
ATOM 2303 N N . ASN A 1 305 ? 11.011 8.114 -35.008 1.00 66.81 305 ASN A N 1
ATOM 2304 C CA . ASN A 1 305 ? 10.164 8.460 -36.157 1.00 66.81 305 ASN A CA 1
ATOM 2305 C C . ASN A 1 305 ? 9.515 7.249 -36.877 1.00 66.81 305 ASN A C 1
ATOM 2307 O O . ASN A 1 305 ? 8.689 7.432 -37.769 1.00 66.81 305 ASN A O 1
ATOM 2311 N N . GLY A 1 306 ? 9.885 6.017 -36.505 1.00 62.31 306 GLY A N 1
ATOM 2312 C CA . GLY A 1 306 ? 9.295 4.763 -36.995 1.00 62.31 306 GLY A CA 1
ATOM 2313 C C . GLY A 1 306 ? 8.724 3.847 -35.905 1.00 62.31 306 GLY A C 1
ATOM 2314 O O . GLY A 1 306 ? 8.197 2.784 -36.231 1.00 62.31 306 GLY A O 1
ATOM 2315 N N . ALA A 1 307 ? 8.818 4.232 -34.629 1.00 68.06 307 ALA A N 1
ATOM 2316 C CA . ALA A 1 307 ? 8.255 3.466 -33.523 1.00 68.06 307 ALA A CA 1
ATOM 2317 C C . ALA A 1 307 ? 6.755 3.784 -33.358 1.00 68.06 307 ALA A C 1
ATOM 2319 O O . ALA A 1 307 ? 6.324 4.919 -33.566 1.00 68.06 307 ALA A O 1
ATOM 2320 N N . LEU A 1 308 ? 5.949 2.786 -32.972 1.00 65.94 308 LEU A N 1
ATOM 2321 C CA . LEU A 1 308 ? 4.535 2.948 -32.593 1.00 65.94 308 LEU A CA 1
ATOM 2322 C C . LEU A 1 308 ? 4.441 3.687 -31.249 1.00 65.94 308 LEU A C 1
ATOM 2324 O O . LEU A 1 308 ? 4.140 3.097 -30.218 1.00 65.94 308 LEU A O 1
ATOM 2328 N N . LEU A 1 309 ? 4.754 4.979 -31.256 1.00 71.31 309 LEU A N 1
ATOM 2329 C CA . LEU A 1 309 ? 4.724 5.820 -30.069 1.00 71.31 309 LEU A CA 1
ATOM 2330 C C . LEU A 1 309 ? 3.490 6.722 -30.037 1.00 71.31 309 LEU A C 1
ATOM 2332 O O . LEU A 1 309 ? 2.955 7.089 -31.090 1.00 71.31 309 LEU A O 1
ATOM 2336 N N . PRO A 1 310 ? 3.021 7.087 -28.831 1.00 74.69 310 PRO A N 1
ATOM 2337 C CA . PRO A 1 310 ? 1.880 7.976 -28.672 1.00 74.69 310 PRO A CA 1
ATOM 2338 C C . PRO A 1 310 ? 2.139 9.330 -29.338 1.00 74.69 310 PRO A C 1
ATOM 2340 O O . PRO A 1 310 ? 3.232 9.888 -29.286 1.00 74.69 310 PRO A O 1
ATOM 2343 N N . THR A 1 311 ? 1.109 9.899 -29.955 1.00 81.19 311 THR A N 1
ATOM 2344 C CA . THR A 1 311 ? 1.198 11.251 -30.512 1.00 81.19 311 THR A CA 1
ATOM 2345 C C . THR A 1 311 ? 1.214 12.302 -29.396 1.00 81.19 311 THR A C 1
ATOM 2347 O O . THR A 1 311 ? 0.761 12.059 -28.276 1.00 81.19 311 THR A O 1
ATOM 2350 N N . SER A 1 312 ? 1.656 13.524 -29.714 1.00 81.69 312 SER A N 1
ATOM 2351 C CA . SER A 1 312 ? 1.516 14.687 -28.816 1.00 81.69 312 SER A CA 1
ATOM 2352 C C . SER A 1 312 ? 0.069 14.878 -28.322 1.00 81.69 312 SER A C 1
ATOM 2354 O O . SER A 1 312 ? -0.162 15.319 -27.192 1.00 81.69 312 SER A O 1
ATOM 2356 N N . ASP A 1 313 ? -0.914 14.516 -29.150 1.00 86.06 313 ASP A N 1
ATOM 2357 C CA . ASP A 1 313 ? -2.336 14.563 -28.801 1.00 86.06 313 ASP A CA 1
ATOM 2358 C C . ASP A 1 313 ? -2.713 13.509 -27.752 1.00 86.06 313 ASP A C 1
ATOM 2360 O O . ASP A 1 313 ? -3.508 13.802 -26.858 1.00 86.06 313 ASP A O 1
ATOM 2364 N N . ALA A 1 314 ? -2.116 12.314 -27.813 1.00 88.00 314 ALA A N 1
ATOM 2365 C CA . ALA A 1 314 ? -2.330 11.254 -26.830 1.00 88.00 314 ALA A CA 1
ATOM 2366 C C . ALA A 1 314 ? -1.761 11.632 -25.451 1.00 88.00 314 ALA A C 1
ATOM 2368 O O . ALA A 1 314 ? -2.452 11.473 -24.448 1.00 88.00 314 ALA A O 1
ATOM 2369 N N . LEU A 1 315 ? -0.566 12.233 -25.389 1.00 90.75 315 LEU A N 1
ATOM 2370 C CA . LEU A 1 315 ? -0.012 12.752 -24.125 1.00 90.75 315 LEU A CA 1
ATOM 2371 C C . LEU A 1 315 ? -0.853 13.904 -23.558 1.00 90.75 315 LEU A C 1
ATOM 2373 O O . LEU A 1 315 ? -1.065 13.999 -22.351 1.00 90.75 315 LEU A O 1
ATOM 2377 N N . SER A 1 316 ? -1.389 14.760 -24.431 1.00 92.19 316 SER A N 1
ATOM 2378 C CA . SER A 1 316 ? -2.308 15.828 -24.021 1.00 92.19 316 SER A CA 1
ATOM 2379 C C . SER A 1 316 ? -3.640 15.281 -23.498 1.00 92.19 316 SER A C 1
ATOM 2381 O O . SER A 1 316 ? -4.253 15.899 -22.630 1.00 92.19 316 SER A O 1
ATOM 2383 N N . LEU A 1 317 ? -4.106 14.145 -24.027 1.00 92.81 317 LEU A N 1
ATOM 2384 C CA . LEU A 1 317 ? -5.277 13.440 -23.510 1.00 92.81 317 LEU A CA 1
ATOM 2385 C C . LEU A 1 317 ? -4.988 12.824 -22.140 1.00 92.81 317 LEU A C 1
ATOM 2387 O O . LEU A 1 317 ? -5.776 13.048 -21.233 1.00 92.81 317 LEU A O 1
ATOM 2391 N N . LEU A 1 318 ? -3.855 12.137 -21.970 1.00 93.81 318 LEU A N 1
ATOM 2392 C CA . LEU A 1 318 ? -3.454 11.578 -20.674 1.00 93.81 318 LEU A CA 1
ATOM 2393 C C . LEU A 1 318 ? -3.369 12.660 -19.605 1.00 93.81 318 LEU A C 1
ATOM 2395 O O . LEU A 1 318 ? -3.971 12.513 -18.551 1.00 93.81 318 LEU A O 1
ATOM 2399 N N . ARG A 1 319 ? -2.734 13.795 -19.911 1.00 95.94 319 ARG A N 1
ATOM 2400 C CA . ARG A 1 319 ? -2.710 14.942 -18.999 1.00 95.94 319 ARG A CA 1
ATOM 2401 C C . ARG A 1 319 ? -4.109 15.394 -18.578 1.00 95.94 319 ARG A C 1
ATOM 2403 O O . ARG A 1 319 ? -4.345 15.608 -17.397 1.00 95.94 319 ARG A O 1
ATOM 2410 N N . ARG A 1 320 ? -5.037 15.533 -19.532 1.00 96.12 320 ARG A N 1
ATOM 2411 C CA . ARG A 1 320 ? -6.426 15.891 -19.207 1.00 96.12 320 ARG A CA 1
ATOM 2412 C C . ARG A 1 320 ? -7.097 14.836 -18.337 1.00 96.12 320 ARG A C 1
ATOM 2414 O O . ARG A 1 320 ? -7.810 15.217 -17.423 1.00 96.12 320 ARG A O 1
ATOM 2421 N N . ASN A 1 321 ? -6.863 13.553 -18.601 1.00 95.00 321 ASN A N 1
ATOM 2422 C CA . ASN A 1 321 ? -7.417 12.475 -17.789 1.00 95.00 321 ASN A CA 1
ATOM 2423 C C . ASN A 1 321 ? -6.881 12.530 -16.348 1.00 95.00 321 ASN A C 1
ATOM 2425 O O . ASN A 1 321 ? -7.663 12.345 -15.429 1.00 95.00 321 ASN A O 1
ATOM 2429 N N . ILE A 1 322 ? -5.597 12.858 -16.143 1.00 95.50 322 ILE A N 1
ATOM 2430 C CA . ILE A 1 322 ? -5.014 13.064 -14.800 1.00 95.50 322 ILE A CA 1
ATOM 2431 C C . ILE A 1 322 ? -5.711 14.219 -14.074 1.00 95.50 322 ILE A C 1
ATOM 2433 O O . ILE A 1 322 ? -6.093 14.094 -12.912 1.00 95.50 322 ILE A O 1
ATOM 2437 N N . ASP A 1 323 ? -5.894 15.351 -14.760 1.00 95.38 323 ASP A N 1
ATOM 2438 C CA . ASP A 1 323 ? -6.584 16.511 -14.188 1.00 95.38 323 ASP A CA 1
ATOM 2439 C C . ASP A 1 323 ? -8.043 16.164 -13.829 1.00 95.38 323 ASP A C 1
ATOM 2441 O O . ASP A 1 323 ? -8.505 16.488 -12.734 1.00 95.38 323 ASP A O 1
ATOM 2445 N N . GLN A 1 324 ? -8.745 15.459 -14.725 1.00 94.44 324 GLN A N 1
ATOM 2446 C CA . GLN A 1 324 ? -10.139 15.039 -14.551 1.00 94.44 324 GLN A CA 1
ATOM 2447 C C . GLN A 1 324 ? -10.326 14.004 -13.444 1.00 94.44 324 GLN A C 1
ATOM 2449 O O . GLN A 1 324 ? -11.303 14.109 -12.708 1.00 94.44 324 GLN A O 1
ATOM 2454 N N . ALA A 1 325 ? -9.399 13.055 -13.287 1.00 92.62 325 ALA A N 1
ATOM 2455 C CA . ALA A 1 325 ? -9.472 12.037 -12.241 1.00 92.62 325 ALA A CA 1
ATOM 2456 C C . ALA A 1 325 ? -9.642 12.692 -10.864 1.00 92.62 325 ALA A C 1
ATOM 2458 O O . ALA A 1 325 ? -10.490 12.293 -10.081 1.00 92.62 325 ALA A O 1
ATOM 2459 N N . THR A 1 326 ? -8.921 13.784 -10.595 1.00 93.88 326 THR A N 1
ATOM 2460 C CA . THR A 1 326 ? -8.995 14.490 -9.301 1.00 93.88 326 THR A CA 1
ATOM 2461 C C . THR A 1 326 ? -10.124 15.520 -9.177 1.00 93.88 326 THR A C 1
ATOM 2463 O O . THR A 1 326 ? -10.280 16.132 -8.118 1.00 93.88 326 THR A O 1
ATOM 2466 N N . GLU A 1 327 ? -10.943 15.721 -10.215 1.00 95.12 327 GLU A N 1
ATOM 2467 C CA . GLU A 1 327 ? -12.043 16.700 -10.200 1.00 95.12 327 GLU A CA 1
ATOM 2468 C C . GLU A 1 327 ? -13.130 16.339 -9.173 1.00 95.12 327 GLU A C 1
ATOM 2470 O O . GLU A 1 327 ? -13.820 17.225 -8.669 1.00 95.12 327 GLU A O 1
ATOM 2475 N N . ALA A 1 328 ? -13.245 15.058 -8.807 1.00 93.56 328 ALA A N 1
ATOM 2476 C CA . ALA A 1 328 ? -14.197 14.578 -7.807 1.00 93.56 328 ALA A CA 1
ATOM 2477 C C . ALA A 1 328 ? -13.747 14.806 -6.348 1.00 93.56 328 ALA A C 1
ATOM 2479 O O . ALA A 1 328 ? -14.572 14.726 -5.437 1.00 93.56 328 ALA A O 1
ATOM 2480 N N . VAL A 1 329 ? -12.477 15.153 -6.090 1.00 96.75 329 VAL A N 1
ATOM 2481 C CA . VAL A 1 329 ? -11.955 15.355 -4.720 1.00 96.75 329 VAL A CA 1
ATOM 2482 C C . VAL A 1 329 ? -12.710 16.460 -3.951 1.00 96.75 329 VAL A C 1
ATOM 2484 O O . VAL A 1 329 ? -13.113 16.226 -2.807 1.00 96.75 329 VAL A O 1
ATOM 2487 N N . PRO A 1 330 ? -12.997 17.649 -4.526 1.00 97.44 330 PRO A N 1
ATOM 2488 C CA . PRO A 1 330 ? -13.825 18.658 -3.861 1.00 97.44 330 PRO A CA 1
ATOM 2489 C C . PRO A 1 330 ? -15.249 18.180 -3.547 1.00 97.44 330 PRO A C 1
ATOM 2491 O O . PRO A 1 330 ? -15.825 18.578 -2.528 1.00 97.44 330 PRO A O 1
ATOM 2494 N N . ASP A 1 331 ? -15.827 17.330 -4.399 1.00 96.88 331 ASP A N 1
ATOM 2495 C CA . ASP A 1 331 ? -17.135 16.731 -4.142 1.00 96.88 331 ASP A CA 1
ATOM 2496 C C . ASP A 1 331 ? -17.057 15.710 -3.001 1.00 96.88 331 ASP A C 1
ATOM 2498 O O . ASP A 1 331 ? -17.916 15.748 -2.117 1.00 96.88 331 ASP A O 1
ATOM 2502 N N . ALA A 1 332 ? -15.990 14.908 -2.922 1.00 97.06 332 ALA A N 1
ATOM 2503 C CA . ALA A 1 332 ? -15.727 14.026 -1.785 1.00 97.06 332 ALA A CA 1
ATOM 2504 C C . ALA A 1 332 ? -15.664 14.817 -0.469 1.00 97.06 332 ALA A C 1
ATOM 2506 O O . ALA A 1 332 ? -16.361 14.482 0.487 1.00 97.06 332 ALA A O 1
ATOM 2507 N N . MET A 1 333 ? -14.936 15.942 -0.424 1.00 96.31 333 MET A N 1
ATOM 2508 C CA . MET A 1 333 ? -14.886 16.815 0.763 1.00 96.31 333 MET A CA 1
ATOM 2509 C C . MET A 1 333 ? -16.272 17.362 1.145 1.00 96.31 333 MET A C 1
ATOM 2511 O O . MET A 1 333 ? -16.656 17.432 2.316 1.00 96.31 333 MET A O 1
ATOM 2515 N N . LYS A 1 334 ? -17.066 17.758 0.149 1.00 97.31 334 LYS A N 1
ATOM 2516 C CA . LYS A 1 334 ? -18.428 18.265 0.354 1.00 97.31 334 LYS A CA 1
ATOM 2517 C C . LYS A 1 334 ? -19.389 17.183 0.853 1.00 97.31 334 LYS A C 1
ATOM 2519 O O . LYS A 1 334 ? -20.332 17.507 1.576 1.00 97.31 334 LYS A O 1
ATOM 2524 N N . VAL A 1 335 ? -19.198 15.933 0.449 1.00 95.88 335 VAL A N 1
ATOM 2525 C CA . VAL A 1 335 ? -19.965 14.779 0.934 1.00 95.88 335 VAL A CA 1
ATOM 2526 C C . VAL A 1 335 ? -19.520 14.423 2.360 1.00 95.88 335 VAL A C 1
ATOM 2528 O O . VAL A 1 335 ? -20.364 14.344 3.254 1.00 95.88 335 VAL A O 1
ATOM 2531 N N . PHE A 1 336 ? -18.210 14.408 2.622 1.00 93.94 336 PHE A N 1
ATOM 2532 C CA . PHE A 1 336 ? -17.624 14.158 3.943 1.00 93.94 336 PHE A CA 1
ATOM 2533 C C . PHE A 1 336 ? -18.145 15.133 5.010 1.00 93.94 336 PHE A C 1
ATOM 2535 O O . PHE A 1 336 ? -18.596 14.731 6.080 1.00 93.94 336 PHE A O 1
ATOM 2542 N N . THR A 1 337 ? -18.184 16.435 4.700 1.00 92.88 337 THR A N 1
ATOM 2543 C CA . THR A 1 337 ? -18.691 17.476 5.624 1.00 92.88 337 THR A CA 1
ATOM 2544 C C . THR A 1 337 ? -20.179 17.343 5.966 1.00 92.88 337 THR A C 1
ATOM 2546 O O . THR A 1 337 ? -20.647 17.943 6.935 1.00 92.88 337 THR A O 1
ATOM 2549 N N . LYS A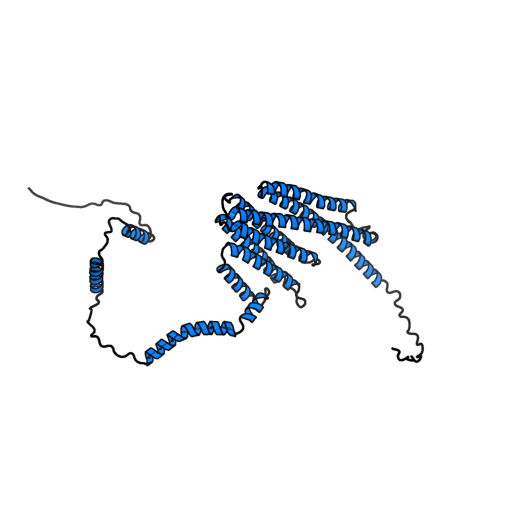 1 338 ? -20.939 16.542 5.209 1.00 92.81 338 LYS A N 1
ATOM 2550 C CA . LYS A 1 338 ? -22.336 16.198 5.516 1.00 92.81 338 LYS A CA 1
ATOM 2551 C C . LYS A 1 338 ? -22.467 14.952 6.398 1.00 92.81 338 LYS A C 1
ATOM 2553 O O . LYS A 1 338 ? -23.594 14.559 6.691 1.00 92.81 338 LYS A O 1
ATOM 2558 N N . ASN A 1 339 ? -21.349 14.397 6.874 1.00 90.00 339 ASN A N 1
ATOM 2559 C CA . ASN A 1 339 ? -21.247 13.122 7.593 1.00 90.00 339 ASN A CA 1
ATOM 2560 C C . ASN A 1 339 ? -21.641 11.902 6.744 1.00 90.00 339 ASN A C 1
ATOM 2562 O O . ASN A 1 339 ? -22.030 10.877 7.292 1.00 90.00 339 ASN A O 1
ATOM 2566 N N . ASP A 1 340 ? -21.567 12.015 5.418 1.00 92.44 340 ASP A N 1
ATOM 2567 C CA . ASP A 1 340 ? -21.693 10.871 4.515 1.00 92.44 340 ASP A CA 1
ATOM 2568 C C . ASP A 1 340 ? -20.286 10.325 4.245 1.00 92.44 340 ASP A C 1
ATOM 2570 O O . ASP A 1 340 ? -19.652 10.633 3.238 1.00 92.44 340 ASP A O 1
ATOM 2574 N N . TYR A 1 341 ? -19.739 9.612 5.232 1.00 93.44 341 TYR A N 1
ATOM 2575 C CA . TYR A 1 341 ? -18.360 9.123 5.180 1.00 93.44 341 TYR A CA 1
ATOM 2576 C C . TYR A 1 341 ? -18.176 8.106 4.058 1.00 93.44 341 TYR A C 1
ATOM 2578 O O . TYR A 1 341 ? -17.238 8.229 3.274 1.00 93.44 341 TYR A O 1
ATOM 2586 N N . ARG A 1 342 ? -19.108 7.158 3.932 1.00 94.88 342 ARG A N 1
ATOM 2587 C CA . ARG A 1 342 ? -19.089 6.148 2.875 1.00 94.88 342 ARG A CA 1
ATOM 2588 C C . ARG A 1 342 ? -19.096 6.774 1.486 1.00 94.88 342 ARG A C 1
ATOM 2590 O O . ARG A 1 342 ? -18.190 6.502 0.711 1.00 94.88 342 ARG A O 1
ATOM 2597 N N . GLY A 1 343 ? -20.032 7.687 1.210 1.00 95.88 343 GLY A N 1
ATOM 2598 C CA . GLY A 1 343 ? -20.081 8.369 -0.083 1.00 95.88 343 GLY A CA 1
ATOM 2599 C C . GLY A 1 343 ? -18.823 9.192 -0.380 1.00 95.88 343 GLY A C 1
ATOM 2600 O O . GLY A 1 343 ? -18.427 9.315 -1.536 1.00 95.88 343 GLY A O 1
ATOM 2601 N N . ALA A 1 344 ? -18.168 9.745 0.645 1.00 96.88 344 ALA A N 1
ATOM 2602 C CA . ALA A 1 344 ? -16.920 10.477 0.468 1.00 96.88 344 ALA A CA 1
ATOM 2603 C C . ALA A 1 344 ? -15.744 9.559 0.104 1.00 96.88 344 ALA A C 1
ATOM 2605 O O . ALA A 1 344 ? -15.003 9.881 -0.821 1.00 96.88 344 ALA A O 1
ATOM 2606 N N . PHE A 1 345 ? -15.576 8.429 0.798 1.00 96.50 345 PHE A N 1
ATOM 2607 C CA . PHE A 1 345 ? -14.513 7.466 0.492 1.00 96.50 345 PHE A CA 1
ATOM 2608 C C . PHE A 1 345 ? -14.758 6.717 -0.822 1.00 96.50 345 PHE A C 1
ATOM 2610 O O . PHE A 1 345 ? -13.802 6.473 -1.548 1.00 96.50 345 PHE A O 1
ATOM 2617 N N . ASP A 1 346 ? -16.013 6.441 -1.186 1.00 96.38 346 ASP A N 1
ATOM 2618 C CA . ASP A 1 346 ? -16.352 5.870 -2.496 1.00 96.38 346 ASP A CA 1
ATOM 2619 C C . ASP A 1 346 ? -15.911 6.803 -3.637 1.00 96.38 346 ASP A C 1
ATOM 2621 O O . ASP A 1 346 ? -15.289 6.355 -4.596 1.00 96.38 346 ASP A O 1
ATOM 2625 N N . LEU A 1 347 ? -16.122 8.119 -3.496 1.00 97.31 347 LEU A N 1
ATOM 2626 C CA . LEU A 1 347 ? -15.606 9.096 -4.460 1.00 97.31 347 LEU A CA 1
ATOM 2627 C C . LEU A 1 347 ? -14.072 9.102 -4.522 1.00 97.31 347 LEU A C 1
ATOM 2629 O O . LEU A 1 347 ? -13.521 9.233 -5.609 1.00 97.31 347 LEU A O 1
ATOM 2633 N N . LEU A 1 348 ? -13.368 8.966 -3.391 1.00 96.56 348 LEU A N 1
ATOM 2634 C CA . LEU A 1 348 ? -11.901 8.880 -3.400 1.00 96.56 348 LEU A CA 1
ATOM 2635 C C . LEU A 1 348 ? -11.397 7.597 -4.080 1.00 96.56 348 LEU A C 1
ATOM 2637 O O . LEU A 1 348 ? -10.391 7.650 -4.779 1.00 96.56 348 LEU A O 1
ATOM 2641 N N . ARG A 1 349 ? -12.108 6.473 -3.934 1.00 95.44 349 ARG A N 1
ATOM 2642 C CA . ARG A 1 349 ? -11.794 5.217 -4.637 1.00 95.44 349 ARG A CA 1
ATOM 2643 C C . ARG A 1 349 ? -12.004 5.321 -6.141 1.00 95.44 349 ARG A C 1
ATOM 2645 O O . ARG A 1 349 ? -11.200 4.788 -6.900 1.00 95.44 349 ARG A O 1
ATOM 2652 N N . ASP A 1 350 ? -13.045 6.026 -6.577 1.00 96.19 350 ASP A N 1
ATOM 2653 C CA . ASP A 1 350 ? -13.256 6.300 -8.001 1.00 96.19 350 ASP A CA 1
ATOM 2654 C C . ASP A 1 350 ? -12.085 7.125 -8.574 1.00 96.19 350 ASP A C 1
ATOM 2656 O O . ASP A 1 350 ? -11.540 6.779 -9.623 1.00 96.19 350 ASP A O 1
ATOM 2660 N N . VAL A 1 351 ? -11.633 8.160 -7.846 1.00 96.56 351 VAL A N 1
ATOM 2661 C CA . VAL A 1 351 ? -10.440 8.954 -8.209 1.00 96.56 351 VAL A CA 1
ATOM 2662 C C . VAL A 1 351 ? -9.195 8.066 -8.289 1.00 96.56 351 VAL A C 1
ATOM 2664 O O . VAL A 1 351 ? -8.415 8.179 -9.237 1.00 96.56 351 VAL A O 1
ATOM 2667 N N . ASP A 1 352 ? -9.003 7.187 -7.303 1.00 94.12 352 ASP A N 1
ATOM 2668 C CA . ASP A 1 352 ? -7.879 6.255 -7.259 1.00 94.12 352 ASP A CA 1
ATOM 2669 C C . ASP A 1 352 ? -7.853 5.328 -8.481 1.00 94.12 352 ASP A C 1
ATOM 2671 O O . ASP A 1 352 ? -6.837 5.220 -9.173 1.00 94.12 352 ASP A O 1
ATOM 2675 N N . ALA A 1 353 ? -8.993 4.711 -8.798 1.00 93.62 353 ALA A N 1
ATOM 2676 C CA . ALA A 1 353 ? -9.142 3.816 -9.938 1.00 93.62 353 ALA A CA 1
ATOM 2677 C C . ALA A 1 353 ? -8.848 4.517 -11.276 1.00 93.62 353 ALA A C 1
ATOM 2679 O O . ALA A 1 353 ? -8.188 3.937 -12.147 1.00 93.62 353 ALA A O 1
ATOM 2680 N N . ASP A 1 354 ? -9.288 5.768 -11.433 1.00 95.31 354 ASP A N 1
ATOM 2681 C CA . ASP A 1 354 ? -9.010 6.571 -12.624 1.00 95.31 354 ASP A CA 1
ATOM 2682 C C . ASP A 1 354 ? -7.514 6.905 -12.756 1.00 95.31 354 ASP A C 1
ATOM 2684 O O . ASP A 1 354 ? -6.944 6.765 -13.846 1.00 95.31 354 ASP A O 1
ATOM 2688 N N . LEU A 1 355 ? -6.845 7.283 -11.657 1.00 93.62 355 LEU A N 1
ATOM 2689 C CA . LEU A 1 355 ? -5.393 7.508 -11.650 1.00 93.62 355 LEU A CA 1
ATOM 2690 C C . LEU A 1 355 ? -4.627 6.222 -11.989 1.00 93.62 355 LEU A C 1
ATOM 2692 O O . LEU A 1 355 ? -3.721 6.251 -12.818 1.00 93.62 355 LEU A O 1
ATOM 2696 N N . LEU A 1 356 ? -5.040 5.069 -11.455 1.00 90.56 356 LEU A N 1
ATOM 2697 C CA . LEU A 1 356 ? -4.426 3.775 -11.777 1.00 90.56 356 LEU A CA 1
ATOM 2698 C C . LEU A 1 356 ? -4.515 3.415 -13.258 1.00 90.56 356 LEU A C 1
ATOM 2700 O O . LEU A 1 356 ? -3.563 2.880 -13.837 1.00 90.56 356 LEU A O 1
ATOM 2704 N N . ALA A 1 357 ? -5.652 3.704 -13.888 1.00 91.19 357 ALA A N 1
ATOM 2705 C CA . ALA A 1 357 ? -5.812 3.490 -15.318 1.00 91.19 357 ALA A CA 1
ATOM 2706 C C . ALA A 1 357 ? -4.838 4.364 -16.127 1.00 91.19 357 ALA A C 1
ATOM 2708 O O . ALA A 1 357 ? -4.277 3.904 -17.127 1.00 91.19 357 ALA A O 1
ATOM 2709 N N . VAL A 1 358 ? -4.599 5.602 -15.683 1.00 92.31 358 VAL A N 1
ATOM 2710 C CA . VAL A 1 358 ? -3.607 6.487 -16.301 1.00 92.31 358 VAL A CA 1
ATOM 2711 C C . VAL A 1 358 ? -2.182 5.987 -16.076 1.00 92.31 358 VAL A C 1
ATOM 2713 O O . VAL A 1 358 ? -1.415 5.910 -17.036 1.00 92.31 358 VAL A O 1
ATOM 2716 N N . GLU A 1 359 ? -1.823 5.614 -14.851 1.00 89.06 359 GLU A N 1
ATOM 2717 C CA . GLU A 1 359 ? -0.491 5.107 -14.505 1.00 89.06 359 GLU A CA 1
ATOM 2718 C C . GLU A 1 359 ? -0.105 3.888 -15.344 1.00 89.06 359 GLU A C 1
ATOM 2720 O O . GLU A 1 359 ? 1.026 3.803 -15.833 1.00 89.06 359 GLU A O 1
ATOM 2725 N N . ALA A 1 360 ? -1.052 2.969 -15.560 1.00 86.44 360 ALA A N 1
ATOM 2726 C CA . ALA A 1 360 ? -0.859 1.805 -16.416 1.00 86.44 360 ALA A CA 1
ATOM 2727 C C . ALA A 1 360 ? -0.575 2.207 -17.874 1.00 86.44 360 ALA A C 1
ATOM 2729 O O . ALA A 1 360 ? 0.330 1.656 -18.503 1.00 86.44 360 ALA A O 1
ATOM 2730 N N . ALA A 1 361 ? -1.304 3.197 -18.398 1.00 88.44 361 ALA A N 1
ATOM 2731 C CA . ALA A 1 361 ? -1.072 3.722 -19.741 1.00 88.44 361 ALA A CA 1
ATOM 2732 C C . ALA A 1 361 ? 0.288 4.435 -19.858 1.00 88.44 361 ALA A C 1
ATOM 2734 O O . ALA A 1 361 ? 0.981 4.280 -20.864 1.00 88.44 361 ALA A O 1
ATOM 2735 N N . LEU A 1 362 ? 0.698 5.190 -18.832 1.00 86.50 362 LEU A N 1
ATOM 2736 C CA . LEU A 1 362 ? 2.015 5.832 -18.783 1.00 86.50 362 LEU A CA 1
ATOM 2737 C C . LEU A 1 362 ? 3.145 4.799 -18.762 1.00 86.50 362 LEU A C 1
ATOM 2739 O O . LEU A 1 362 ? 4.101 4.938 -19.522 1.00 86.50 362 LEU A O 1
ATOM 2743 N N . ALA A 1 363 ? 3.004 3.739 -17.964 1.00 84.56 363 ALA A N 1
ATOM 2744 C CA . ALA A 1 363 ? 3.996 2.671 -17.884 1.00 84.56 363 ALA A CA 1
ATOM 2745 C C . ALA A 1 363 ? 4.191 1.964 -19.238 1.00 84.56 363 ALA A C 1
ATOM 2747 O O . ALA A 1 363 ? 5.322 1.710 -19.650 1.00 84.56 363 ALA A O 1
ATOM 2748 N N . GLU A 1 364 ? 3.109 1.690 -19.973 1.00 83.38 364 GLU A N 1
ATOM 2749 C CA . GLU A 1 364 ? 3.198 1.101 -21.316 1.00 83.38 364 GLU A CA 1
ATOM 2750 C C . GLU A 1 364 ? 3.966 2.011 -22.289 1.00 83.38 364 GLU A C 1
ATOM 2752 O O . GLU A 1 364 ? 4.818 1.550 -23.055 1.00 83.38 364 GLU A O 1
ATOM 2757 N N . ILE A 1 365 ? 3.708 3.320 -22.238 1.00 85.88 365 ILE A N 1
ATOM 2758 C CA . ILE A 1 365 ? 4.412 4.307 -23.062 1.00 85.88 365 ILE A CA 1
ATOM 2759 C C . ILE A 1 365 ? 5.904 4.343 -22.721 1.00 85.88 365 ILE A C 1
ATOM 2761 O O . ILE A 1 365 ? 6.738 4.314 -23.628 1.00 85.88 365 ILE A O 1
ATOM 2765 N N . GLU A 1 366 ? 6.248 4.384 -21.436 1.00 84.25 366 GLU A N 1
ATOM 2766 C CA . GLU A 1 366 ? 7.634 4.398 -20.961 1.00 84.25 366 GLU A CA 1
ATOM 2767 C C . GLU A 1 366 ? 8.392 3.144 -21.412 1.00 84.25 366 GLU A C 1
ATOM 2769 O O . GLU A 1 366 ? 9.482 3.260 -21.974 1.00 84.25 366 GLU A O 1
ATOM 2774 N N . ILE A 1 367 ? 7.791 1.956 -21.271 1.00 82.25 367 ILE A N 1
ATOM 2775 C CA . ILE A 1 367 ? 8.372 0.687 -21.741 1.00 82.25 367 ILE A CA 1
ATOM 2776 C C . ILE A 1 367 ? 8.647 0.739 -23.247 1.00 82.25 367 ILE A C 1
ATOM 2778 O O . ILE A 1 367 ? 9.735 0.357 -23.691 1.00 82.25 367 ILE A O 1
ATOM 2782 N N . ASN A 1 368 ? 7.694 1.233 -24.040 1.00 84.50 368 ASN A N 1
ATOM 2783 C CA . ASN A 1 368 ? 7.851 1.341 -25.490 1.00 84.50 368 ASN A CA 1
ATOM 2784 C C . ASN A 1 368 ? 8.987 2.304 -25.873 1.00 84.50 368 ASN A C 1
ATOM 2786 O O . ASN A 1 368 ? 9.769 2.001 -26.776 1.00 84.50 368 ASN A O 1
ATOM 2790 N N . ILE A 1 369 ? 9.124 3.434 -25.169 1.00 83.62 369 ILE A N 1
ATOM 2791 C CA . ILE A 1 369 ? 10.216 4.395 -25.386 1.00 83.62 369 ILE A CA 1
ATOM 2792 C C . ILE A 1 369 ? 11.565 3.770 -25.024 1.00 83.62 369 ILE A C 1
ATOM 2794 O O . ILE A 1 369 ? 12.487 3.806 -25.837 1.00 83.62 369 ILE A O 1
ATOM 2798 N N . ILE A 1 370 ? 11.681 3.162 -23.841 1.00 83.25 370 ILE A N 1
ATOM 2799 C CA . ILE A 1 370 ? 12.923 2.533 -23.366 1.00 83.25 370 ILE A CA 1
ATOM 2800 C C . ILE A 1 370 ? 13.360 1.416 -24.320 1.00 83.25 370 ILE A C 1
ATOM 2802 O O . ILE A 1 370 ? 14.533 1.327 -24.688 1.00 83.25 370 ILE A O 1
ATOM 2806 N N . THR A 1 371 ? 12.418 0.587 -24.770 1.00 83.81 371 THR A N 1
ATOM 2807 C CA . THR A 1 371 ? 12.680 -0.492 -25.732 1.00 83.81 371 THR A CA 1
ATOM 2808 C C . THR A 1 371 ? 13.172 0.062 -27.070 1.00 83.81 371 THR A C 1
ATOM 2810 O O . THR A 1 371 ? 14.155 -0.432 -27.623 1.00 83.81 371 THR A O 1
ATOM 2813 N N . ALA A 1 372 ? 12.539 1.119 -27.586 1.00 84.81 372 ALA A N 1
ATOM 2814 C CA . ALA A 1 372 ? 12.942 1.726 -28.853 1.00 84.81 372 ALA A CA 1
ATOM 2815 C C . ALA A 1 372 ? 14.337 2.370 -28.768 1.00 84.81 372 ALA A C 1
ATOM 2817 O O . ALA A 1 372 ? 15.166 2.169 -29.655 1.00 84.81 372 ALA A O 1
ATOM 2818 N N . VAL A 1 373 ? 14.617 3.103 -27.686 1.00 85.44 373 VAL A N 1
ATOM 2819 C CA . VAL A 1 373 ? 15.913 3.763 -27.470 1.00 85.44 373 VAL A CA 1
ATOM 2820 C C . VAL A 1 373 ? 17.030 2.740 -27.259 1.00 85.44 373 VAL A C 1
ATOM 2822 O O . VAL A 1 373 ? 18.086 2.868 -27.875 1.00 85.44 373 VAL A O 1
ATOM 2825 N N . SER A 1 374 ? 16.805 1.704 -26.446 1.00 85.81 374 SER A N 1
ATOM 2826 C CA . SER A 1 374 ? 17.808 0.652 -26.218 1.00 85.81 374 SER A CA 1
ATOM 2827 C C . SER A 1 374 ? 18.136 -0.128 -27.493 1.00 85.81 374 SER A C 1
ATOM 2829 O O . SER A 1 374 ? 19.309 -0.374 -27.764 1.00 85.81 374 SER A O 1
ATOM 2831 N N . THR A 1 375 ? 17.129 -0.447 -28.312 1.00 86.81 375 THR A N 1
ATOM 2832 C CA . THR A 1 375 ? 17.334 -1.113 -29.611 1.00 86.81 375 THR A CA 1
ATOM 2833 C C . THR A 1 375 ? 18.199 -0.252 -30.535 1.00 86.81 375 THR A C 1
ATOM 2835 O O . THR A 1 375 ? 19.197 -0.726 -31.067 1.00 86.81 375 THR A O 1
ATOM 2838 N N . TYR A 1 376 ? 17.890 1.044 -30.651 1.00 86.69 376 TYR A N 1
ATOM 2839 C CA . TYR A 1 376 ? 18.691 1.974 -31.451 1.00 86.69 376 TYR A CA 1
ATOM 2840 C C . TYR A 1 376 ? 20.150 2.077 -30.976 1.00 86.69 376 TYR A C 1
ATOM 2842 O O . TYR A 1 376 ? 21.070 2.120 -31.791 1.00 86.69 376 TYR A O 1
ATOM 2850 N N . GLN A 1 377 ? 20.378 2.108 -29.660 1.00 86.75 377 GLN A N 1
ATOM 2851 C CA . GLN A 1 377 ? 21.729 2.147 -29.092 1.00 86.75 377 GLN A CA 1
ATOM 2852 C C . GLN A 1 377 ? 22.519 0.860 -29.375 1.00 86.75 377 GLN A C 1
ATOM 2854 O O . GLN A 1 377 ? 23.718 0.933 -29.640 1.00 86.75 377 GLN A O 1
ATOM 2859 N N . GLN A 1 378 ? 21.863 -0.304 -29.345 1.00 87.44 378 GLN A N 1
ATOM 2860 C CA . GLN A 1 378 ? 22.491 -1.581 -29.701 1.00 87.44 378 GLN A CA 1
ATOM 2861 C C . GLN A 1 378 ? 22.865 -1.639 -31.186 1.00 87.44 378 GLN A C 1
ATOM 2863 O O . GLN A 1 378 ? 23.970 -2.073 -31.509 1.00 87.44 378 GLN A O 1
ATOM 2868 N N . ASP A 1 379 ? 21.992 -1.154 -32.072 1.00 86.75 379 ASP A N 1
ATOM 2869 C CA . ASP A 1 379 ? 22.259 -1.113 -33.514 1.00 86.75 379 ASP A CA 1
ATOM 2870 C C . ASP A 1 379 ? 23.449 -0.192 -33.842 1.00 86.75 379 ASP A C 1
ATOM 2872 O O . ASP A 1 379 ? 24.339 -0.581 -34.597 1.00 86.75 379 ASP A O 1
ATOM 2876 N N . GLN A 1 380 ? 23.530 0.985 -33.208 1.00 85.25 380 GLN A N 1
ATOM 2877 C CA . GLN A 1 380 ? 24.674 1.902 -33.337 1.00 85.25 380 GLN A CA 1
ATOM 2878 C C . GLN A 1 380 ? 25.993 1.249 -32.886 1.00 85.25 380 GLN A C 1
ATOM 2880 O O . GLN A 1 380 ? 27.002 1.343 -33.582 1.00 85.25 380 GLN A O 1
ATOM 2885 N N . ALA A 1 381 ? 25.985 0.537 -31.753 1.00 85.12 381 ALA A N 1
ATOM 2886 C CA . ALA A 1 381 ? 27.173 -0.160 -31.257 1.00 85.12 381 ALA A CA 1
ATOM 2887 C C . ALA A 1 381 ? 27.624 -1.293 -32.200 1.00 85.12 381 ALA A C 1
ATOM 2889 O O . ALA A 1 381 ? 28.822 -1.493 -32.405 1.00 85.12 381 ALA A O 1
ATOM 2890 N N . ALA A 1 382 ? 26.678 -2.014 -32.810 1.00 84.50 382 ALA A N 1
ATOM 2891 C CA . ALA A 1 382 ? 26.978 -3.065 -33.779 1.00 84.50 382 ALA A CA 1
ATOM 2892 C C . ALA A 1 382 ? 27.530 -2.507 -35.106 1.00 84.50 382 ALA A C 1
ATOM 2894 O O . ALA A 1 382 ? 28.420 -3.119 -35.704 1.00 84.50 382 ALA A O 1
ATOM 2895 N N . GLU A 1 383 ? 27.042 -1.349 -35.566 1.00 81.00 383 GLU A N 1
ATOM 2896 C CA . GLU A 1 383 ? 27.587 -0.663 -36.744 1.00 81.00 383 GLU A CA 1
ATOM 2897 C C . GLU A 1 383 ? 29.047 -0.238 -36.522 1.00 81.00 383 GLU A C 1
ATOM 2899 O O . GLU A 1 383 ? 29.892 -0.522 -37.380 1.00 81.00 383 GLU A O 1
ATOM 2904 N N . ASP A 1 384 ? 29.364 0.327 -35.353 1.00 74.44 384 ASP A N 1
ATOM 2905 C CA . ASP A 1 384 ? 30.726 0.725 -34.974 1.00 74.44 384 ASP A CA 1
ATOM 2906 C C . ASP A 1 384 ? 31.691 -0.474 -34.877 1.00 74.44 384 ASP A C 1
ATOM 2908 O O . ASP A 1 384 ? 32.838 -0.386 -35.323 1.00 74.44 384 ASP A O 1
ATOM 2912 N N . GLU A 1 385 ? 31.240 -1.631 -34.375 1.00 76.25 385 GLU A N 1
ATOM 2913 C CA . GLU A 1 385 ? 32.053 -2.860 -34.346 1.00 76.25 385 GLU A CA 1
ATOM 2914 C C . GLU A 1 385 ? 32.238 -3.501 -35.735 1.00 76.25 385 GLU A C 1
ATOM 2916 O O . GLU A 1 385 ? 33.263 -4.135 -36.007 1.00 76.25 385 GLU A O 1
ATOM 2921 N N . SER A 1 386 ? 31.269 -3.332 -36.641 1.00 73.81 386 SER A N 1
ATOM 2922 C CA . SER A 1 386 ? 31.298 -3.917 -37.990 1.00 73.81 386 SER A CA 1
ATOM 2923 C C . SER A 1 386 ? 32.176 -3.154 -38.992 1.00 73.81 386 SER A C 1
ATOM 2925 O O . SER A 1 386 ? 32.462 -3.670 -40.079 1.00 73.81 386 SER A O 1
ATOM 2927 N N . ASN A 1 387 ? 32.658 -1.960 -38.627 1.00 64.88 387 ASN A N 1
ATOM 2928 C CA . ASN A 1 387 ? 33.556 -1.140 -39.435 1.00 64.88 387 ASN A CA 1
ATOM 2929 C C . ASN A 1 387 ? 34.980 -1.085 -38.830 1.00 64.88 387 ASN A C 1
ATOM 2931 O O . ASN A 1 387 ? 35.356 -0.087 -38.219 1.00 64.88 387 ASN A O 1
ATOM 2935 N N . PRO A 1 388 ? 35.846 -2.099 -39.048 1.00 57.34 388 PRO A N 1
ATOM 2936 C CA . PRO A 1 388 ? 37.229 -2.111 -38.544 1.00 57.34 388 PRO A CA 1
ATOM 2937 C C . PRO A 1 388 ? 38.165 -1.119 -39.271 1.00 57.34 388 PRO A C 1
ATOM 2939 O O . PRO A 1 388 ? 39.393 -1.207 -39.170 1.00 57.34 388 PRO A O 1
ATOM 2942 N N . GLY A 1 389 ? 37.617 -0.189 -40.056 1.00 60.81 389 GLY A N 1
ATOM 2943 C CA . GLY A 1 389 ? 38.369 0.785 -40.829 1.00 60.81 389 GLY A CA 1
ATOM 2944 C C . GLY A 1 389 ? 38.899 1.926 -39.964 1.00 60.81 389 GLY A C 1
ATOM 2945 O O . GLY A 1 389 ? 38.173 2.873 -39.698 1.00 60.81 389 GLY A O 1
ATOM 2946 N N . TYR A 1 390 ? 40.200 1.873 -39.657 1.00 55.47 390 TYR A N 1
ATOM 2947 C CA . TYR A 1 390 ? 41.037 2.947 -39.091 1.00 55.47 390 TYR A CA 1
ATOM 2948 C C . TYR A 1 390 ? 41.035 3.131 -37.563 1.00 55.47 390 TYR A C 1
ATOM 2950 O O . TYR A 1 390 ? 40.760 4.207 -37.045 1.00 55.47 390 TYR A O 1
ATOM 2958 N N . THR A 1 391 ? 41.585 2.155 -36.841 1.00 53.88 391 THR A N 1
ATOM 2959 C CA . THR A 1 391 ? 42.485 2.467 -35.715 1.00 53.88 391 THR A CA 1
ATOM 2960 C C . THR A 1 391 ? 43.936 2.355 -36.184 1.00 53.88 391 THR A C 1
ATOM 2962 O O . THR A 1 391 ? 44.715 1.514 -35.746 1.00 53.88 391 THR A O 1
ATOM 2965 N N . SER A 1 392 ? 44.334 3.225 -37.117 1.00 54.38 392 SER A N 1
ATOM 2966 C CA . SER A 1 392 ? 45.750 3.560 -37.256 1.00 54.38 392 SER A CA 1
ATOM 2967 C C . SER A 1 392 ? 46.143 4.330 -36.000 1.00 54.38 392 SER A C 1
ATOM 2969 O O . SER A 1 392 ? 45.929 5.540 -35.916 1.00 54.38 392 SER A O 1
ATOM 2971 N N . ALA A 1 393 ? 46.661 3.613 -35.002 1.00 53.66 393 ALA A N 1
ATOM 2972 C CA . ALA A 1 393 ? 47.409 4.222 -33.917 1.00 53.66 393 ALA A CA 1
ATOM 2973 C C . ALA A 1 393 ? 48.452 5.163 -34.548 1.00 53.66 393 ALA A C 1
ATOM 2975 O O . ALA A 1 393 ? 49.193 4.710 -35.426 1.00 53.66 393 ALA A O 1
ATOM 2976 N N . PRO A 1 394 ? 48.502 6.456 -34.184 1.00 56.66 394 PRO A N 1
ATOM 2977 C CA . PRO A 1 394 ? 49.611 7.287 -34.612 1.00 56.66 394 PRO A CA 1
ATOM 2978 C C . PRO A 1 394 ? 50.889 6.651 -34.062 1.00 56.66 394 PRO A C 1
ATOM 2980 O O . PRO A 1 394 ? 51.005 6.424 -32.855 1.00 56.66 394 PRO A O 1
ATOM 2983 N N . GLU A 1 395 ? 51.817 6.306 -34.958 1.00 56.50 395 GLU A N 1
ATOM 2984 C CA . GLU A 1 395 ? 53.187 5.960 -34.585 1.00 56.50 395 GLU A CA 1
ATOM 2985 C C . GLU A 1 395 ? 53.696 7.017 -33.592 1.00 56.50 395 GLU A C 1
ATOM 2987 O O . GLU A 1 395 ? 53.568 8.215 -33.869 1.00 56.50 395 GLU A O 1
ATOM 2992 N N . PRO A 1 396 ? 54.251 6.619 -32.435 1.00 55.53 396 PRO A N 1
ATOM 2993 C CA . PRO A 1 396 ? 54.868 7.567 -31.531 1.00 55.53 396 PRO A CA 1
ATOM 2994 C C . PRO A 1 396 ? 56.113 8.117 -32.224 1.00 55.53 396 PRO A C 1
ATOM 2996 O O . PRO A 1 396 ? 57.151 7.461 -32.286 1.00 55.53 396 PRO A O 1
ATOM 2999 N N . THR A 1 397 ? 56.010 9.321 -32.777 1.00 57.31 397 THR A N 1
ATOM 3000 C CA . THR A 1 397 ? 57.177 10.075 -33.218 1.00 57.31 397 THR A CA 1
ATOM 3001 C C . THR A 1 397 ? 58.037 10.377 -31.996 1.00 57.31 397 THR A C 1
ATOM 3003 O O . THR A 1 397 ? 57.631 11.125 -31.106 1.00 57.31 397 THR A O 1
ATOM 3006 N N . GLU A 1 398 ? 59.219 9.764 -31.954 1.00 56.00 398 GLU A N 1
ATOM 3007 C CA . GLU A 1 398 ? 60.327 10.137 -31.081 1.00 56.00 398 GLU A CA 1
ATOM 3008 C C . GLU A 1 398 ? 60.690 11.616 -31.310 1.00 56.00 398 GLU A C 1
ATOM 3010 O O . GLU A 1 398 ? 61.473 11.942 -32.198 1.00 56.00 398 GLU A O 1
ATOM 3015 N N . GLU A 1 399 ? 60.160 12.527 -30.494 1.00 50.97 399 GLU A N 1
ATOM 3016 C CA . GLU A 1 399 ? 60.721 13.872 -30.342 1.00 50.97 399 GLU A CA 1
ATOM 3017 C C . GLU A 1 399 ? 61.287 14.046 -28.930 1.00 50.97 399 GLU A C 1
ATOM 3019 O O . GLU A 1 399 ? 60.612 14.372 -27.958 1.00 50.97 399 GLU A O 1
ATOM 3024 N N . THR A 1 400 ? 62.587 13.763 -28.854 1.00 50.19 400 THR A N 1
ATOM 3025 C CA . THR A 1 400 ? 63.613 14.550 -28.158 1.00 50.19 400 THR A CA 1
ATOM 3026 C C . THR A 1 400 ? 63.213 15.261 -26.861 1.00 50.19 400 THR A C 1
ATOM 3028 O O . THR A 1 400 ? 62.734 16.391 -26.838 1.00 50.19 400 THR A O 1
ATOM 3031 N N . SER A 1 401 ? 63.614 14.616 -25.769 1.00 52.56 401 SER A N 1
ATOM 3032 C CA . SER A 1 401 ? 64.105 15.200 -24.519 1.00 52.56 401 SER A CA 1
ATOM 3033 C C . SER A 1 401 ? 64.614 16.652 -24.618 1.00 52.56 401 SER A C 1
ATOM 3035 O O . SER A 1 401 ? 65.714 16.902 -25.118 1.00 52.56 401 SER A O 1
ATOM 3037 N N . GLY A 1 402 ? 63.859 17.586 -24.037 1.00 53.91 402 GLY A N 1
ATOM 3038 C CA . GLY A 1 402 ? 64.321 18.913 -23.618 1.00 53.91 402 GLY A CA 1
ATOM 3039 C C . GLY A 1 402 ? 64.189 19.056 -22.093 1.00 53.91 402 GLY A C 1
ATOM 3040 O O . GLY A 1 402 ? 63.203 18.575 -21.531 1.00 53.91 402 GLY A O 1
ATOM 3041 N N . PRO A 1 403 ? 65.163 19.658 -21.383 1.00 60.62 403 PRO A N 1
ATOM 3042 C CA . PRO A 1 403 ? 65.188 19.657 -19.926 1.00 60.62 403 PRO A CA 1
ATOM 3043 C C . PRO A 1 403 ? 64.184 20.667 -19.362 1.00 60.62 403 PRO A C 1
ATOM 3045 O O . PRO A 1 403 ? 64.269 21.867 -19.623 1.00 60.62 403 PRO A O 1
ATOM 3048 N N . PHE A 1 404 ? 63.253 20.176 -18.546 1.00 48.84 404 PHE A N 1
ATOM 3049 C CA . PHE A 1 404 ? 62.327 21.002 -17.781 1.00 48.84 404 PHE A CA 1
ATOM 3050 C C . PHE A 1 404 ? 63.098 21.696 -16.647 1.00 48.84 404 PHE A C 1
ATOM 3052 O O . PHE A 1 404 ? 63.518 21.061 -15.678 1.00 48.84 404 PHE A O 1
ATOM 3059 N N . GLN A 1 405 ? 63.331 23.002 -16.791 1.00 53.22 405 GLN A N 1
ATOM 3060 C CA . GLN A 1 405 ? 63.757 23.861 -15.690 1.00 53.22 405 GLN A CA 1
ATOM 3061 C C . GLN A 1 405 ? 62.543 24.189 -14.818 1.00 53.22 405 GLN A C 1
ATOM 3063 O O . GLN A 1 405 ? 61.601 24.837 -15.268 1.00 53.22 405 GLN A O 1
ATOM 3068 N N . SER A 1 406 ? 62.592 23.773 -13.556 1.00 56.81 406 SER A N 1
ATOM 3069 C CA . SER A 1 406 ? 61.731 24.301 -12.499 1.00 56.81 406 SER A CA 1
ATOM 3070 C C . SER A 1 406 ? 62.042 25.777 -12.239 1.00 56.81 406 SER A C 1
ATOM 3072 O O . SER A 1 406 ? 63.220 26.126 -12.120 1.00 56.81 406 SER A O 1
ATOM 3074 N N . PRO A 1 407 ? 61.030 26.610 -11.964 1.00 59.44 407 PRO A N 1
ATOM 3075 C CA . PRO A 1 407 ? 61.201 27.724 -11.056 1.00 59.44 407 PRO A CA 1
ATOM 3076 C C . PRO A 1 407 ? 60.495 27.448 -9.728 1.00 59.44 407 PRO A C 1
ATOM 3078 O O . PRO A 1 407 ? 59.302 27.158 -9.653 1.00 59.44 407 PRO A O 1
ATOM 3081 N N . LEU A 1 408 ? 61.313 27.551 -8.684 1.00 56.47 408 LEU A N 1
ATOM 3082 C CA . LEU A 1 408 ? 60.941 27.829 -7.306 1.00 56.47 408 LEU A CA 1
ATOM 3083 C C . LEU A 1 408 ? 60.027 29.065 -7.183 1.00 56.47 408 LEU A C 1
ATOM 3085 O O . LEU A 1 408 ? 60.218 30.038 -7.904 1.00 56.47 408 LEU A O 1
ATOM 3089 N N . ASN A 1 409 ? 59.180 29.015 -6.149 1.00 56.88 409 ASN A N 1
ATOM 3090 C CA . ASN A 1 409 ? 58.764 30.070 -5.209 1.00 56.88 409 ASN A CA 1
ATOM 3091 C C . ASN A 1 409 ? 58.441 31.490 -5.706 1.00 56.88 409 ASN A C 1
ATOM 3093 O O . ASN A 1 409 ? 59.318 32.200 -6.187 1.00 56.88 409 ASN A O 1
ATOM 3097 N N . GLN A 1 410 ? 57.260 31.968 -5.300 1.00 52.28 410 GLN A N 1
ATOM 3098 C CA . GLN A 1 410 ? 57.062 33.137 -4.415 1.00 52.28 410 GLN A CA 1
ATOM 3099 C C . GLN A 1 410 ? 55.595 33.108 -3.939 1.00 52.28 410 GLN A C 1
ATOM 3101 O O . GLN A 1 410 ? 54.703 32.941 -4.763 1.00 52.28 410 GLN A O 1
ATOM 3106 N N . GLU A 1 411 ? 55.390 32.824 -2.649 1.00 52.41 411 GLU A N 1
ATOM 3107 C CA . GLU A 1 411 ? 54.966 33.754 -1.569 1.00 52.41 411 GLU A CA 1
ATOM 3108 C C . GLU A 1 411 ? 53.450 33.966 -1.479 1.00 52.41 411 GLU A C 1
ATOM 3110 O O . GLU A 1 411 ? 52.848 34.495 -2.437 1.00 52.41 411 GLU A O 1
#